Protein AF-A0A520QVG0-F1 (afdb_monomer)

Radius of gyration: 46.41 Å; Cα contacts (8 Å, |Δi|>4): 1383; chains: 1; bounding box: 107×58×138 Å

Nearest PDB structures (foldseek):
  4r7v-assembly1_A  TM=7.965E-01  e=1.184E-09  Homo sapiens
  4ll1-assembly1_C  TM=4.131E-01  e=1.073E-14  Homo sapiens
  3ugx-assembly4_D  TM=6.148E-01  e=3.694E-11  Bos taurus
  4j2q-assembly1_A  TM=5.402E-01  e=4.516E-12  Bos taurus
  4gej-assembly4_D  TM=7.668E-01  e=5.889E-06  Homo sapiens

Mean predicted aligned error: 13.89 Å

Solvent-accessible surface area (backbone atoms only — not comparable to full-atom values): 32993 Å² total; per-residue (Å²): 132,85,92,73,86,74,78,61,49,79,48,77,49,62,70,89,73,39,41,52,51,37,71,45,60,40,37,41,38,38,39,18,93,48,65,38,62,27,56,29,32,37,41,34,42,38,27,36,41,37,35,49,49,72,59,82,97,61,50,47,73,50,75,48,76,52,38,80,47,76,48,75,80,40,62,70,46,67,47,62,57,41,78,46,79,45,78,48,75,47,74,40,52,65,47,40,75,43,48,43,81,53,72,45,35,38,28,49,33,38,40,33,40,40,38,38,31,77,100,51,85,59,49,76,48,78,42,84,50,63,34,42,61,68,75,69,84,78,74,85,75,53,70,47,76,48,52,68,45,87,83,44,64,53,40,70,38,86,33,44,35,41,20,22,24,45,56,59,37,38,40,48,32,65,50,57,29,30,39,12,42,40,49,46,92,69,34,55,42,47,39,32,45,37,30,45,39,29,38,33,38,34,34,55,97,73,38,83,73,46,77,45,77,44,45,76,48,75,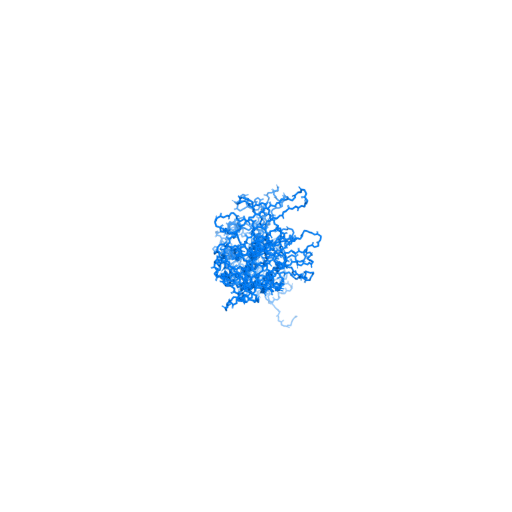49,79,44,87,31,70,82,58,50,70,17,39,68,47,73,50,74,51,68,44,54,78,83,51,82,46,55,35,68,88,58,68,30,50,91,74,38,71,50,47,69,29,30,48,41,27,40,35,38,40,36,35,33,66,97,56,75,61,46,74,41,76,42,80,28,44,38,37,40,60,75,88,58,91,82,72,63,81,74,85,46,76,42,59,71,41,42,48,60,35,45,47,54,46,48,38,54,51,19,55,78,71,72,22,48,60,53,95,81,25,35,37,41,68,42,92,77,25,36,38,39,38,32,75,41,79,52,56,86,77,19,38,21,35,33,38,42,35,40,40,73,74,57,60,39,70,37,40,34,36,62,42,48,78,65,54,64,71,68,64,78,48,62,64,62,83,46,75,73,59,51,67,47,38,36,31,47,50,36,42,59,69,63,49,22,60,52,46,64,56,49,48,71,62,38,69,88,39,50,68,63,36,36,42,35,41,39,41,33,35,32,37,91,36,62,63,84,43,63,71,61,39,43,54,52,51,52,40,51,51,49,46,36,50,50,49,55,52,46,66,77,63,47,59,50,49,90,92,37,71,82,19,46,64,29,49,56,50,33,25,68,69,22,63,37,50,71,44,45,38,53,45,33,37,43,30,35,31,97,91,24,49,30,38,42,33,53,39,59,48,90,81,39,50,79,62,33,34,40,39,38,34,44,41,99,58,73,34,51,77,82,65,53,45,78,47,44,64,92,65,60,89,71,58,83,88,57,54,72,72,53,41,56,44,46,54,65,60,51,59,77,29,58,35,38,38,34,50,51,46,33,42,36,37,34,25,56,55,57,76,80,46,65,44,42,61,36,27,57,50,47,42,57,39,51,50,46,49,37,52,41,53,59,58,55,51,72,78,82,58,102,82,124

Secondary structure (DSSP, 8-state):
----PPPPEEEEE--S-B-TT-EEEEEEEEEESS-EEESEEEEEEEEEEEEEESSGGG-EEEEEEEEEEEEEEE-SEEEPSEEEEEEEEEE--TTPPPPEE-SSEEEEEEEEEEEE-TTS--EEEEEEEPBPPPP-PPPPP--EEEES-TT-PPTTS-EEEEEES-SEEETTSEEEEEEEEE-TTTS-EEEEEEEEEEEEEEEETTEEEEEEEEEEEEEEEE-TT--TT-EEEEEEEPPTTPPPPB----BGGGBPP-EEEEEEEEEEEEETTSPPEEEEEE-EEEPP--STT-SPP-PPPPP-THHHHHHHHHHHHHHTTPEEETTEEEEEETTEEEEEEEEE-GGG-EEEEEEEE-S--SS--EEEEPPHHHHHH--S---S-HHHHTTEEEE-S-HHHHHHHHHHHHHHTTTSEEEEEESSEEEEEES--S--HHHHHHHHHHHHHHHHHHHHHHHHPPPSTT-GGGHHHHHHHHHHTT-EEEGGGTEEEEEETTEEEEEEEEE-TTS-EEEEEEEEE-SSPPPGGG-EEE-GGGTT--TT--HHHHHHHHHHHTT-SEEEE-SSEEEEEESGGGTS-HHHHHHHHHHHHHHHHHHHHHHTTT--S--

Sequence (611 aa):
MGLIKTRPRVRVRVPNEIRPGDTFPVTVELHCPEAVPVEHVRVLLVGRETWSVGSDKSRVSRSQTVVSLGATLVGETTLPRGVDTHEVRMPLPADAPPSYRGAAGRITYELRVEVSIPWWPDRNVAFDIHVVAPARDPLTTQTQIFSSRPEGPPAGAPHAELSLGSQWTRVGHVVEGAIALSNVAEVRYSEIKLGLRGVETLWDRGAARYEREAHRYVIRLGAEQAQEGEMLPFRFRLPDDAQPEMPPSPRPGDAAQLVSLAWQLEAVVGVRWGSDLVLRVPYRVLPRSERAGDAPIRLAPPTVGSDRLRALWEGVGARHGLTYASQSLRGRIGETQLVVRRDHRGRGGVHLLAELRYPDLHLDLEVEPATSVQKMVGAGKRIGDPSWDGDHYVVARDEEQVARVLRRLVPASANATLHRMDDRELRVSVRDAGTSAARLERFVMASLELARTLEQLRSELPPPTGFEAALPSWRALTTDIDGALEPARLRVTGVVASLPAEARVAFDQEGAPSATWLSVESPTPLDLEHRAVWHPEMGDAWPGFHQEARLLLITITKDAATLQITRTRVMLELPALLGADPALGATQAGQRLSRMAQLVQLLRGKVGPYR

Foldseek 3Di:
DDPDADAWDKDWDWDQEAAAQDWTKIKIKTAGQAKAWFQFKKKWKWKKKKFWDDDDPPIDMDMDTLDIDMDTQGHTDIHHHGIDMTMDIDGHHNQADFFDDFPTITIWMKMWIWTHGPPDDIDIDIDTHGHFYDFDDFDDFDKDKDKLDPQDDQFLDKIKIWIFRGQEAEAQAKGKTKMFTANVVNWQWAKKWKWKWKWKFFDDPQDGDDIDTGDIDTDMDGDRPGDHFDIGIDMDTHHNPDDFFFAAGAGPPRDHDGMGIFMWIWIFIDTVPDHTRIDIGGHGYGYDDPDPPNHRDPDPTDRTGPVLLQVLCCVLLVVVVWHDDPQWTWDADPQKIWIWHWDQDRSLGIKIKIKIFHAFLQFQKKKAFDDPVCLVVLPAQDLPDVVVSNGMGIATLANVLVSVLCVQLCVLQVQWDWGIDGRTMTMTIHRGNSNDSVVVSVVVVSSVVSNVSVVVSSVVRAAGPPCNQLVVLLVVLCVLFVWDARRPFGKTWHHAPNWTKIWTFDADSNNQTQWIKIKTWDPAFFDPLQWDKDAPVVPLDDPSDDPLLSVLVCVLCVQWGMWGDGRTMTMTIHRCCRPPRVSVVSVVSSVSNNSRVVSSVVRNPDPDVPD

pLDDT: mean 87.42, std 11.16, range [38.81, 98.25]

Structure (mmCIF, N/CA/C/O backbone):
data_AF-A0A520QVG0-F1
#
_entry.id   AF-A0A520QVG0-F1
#
loop_
_atom_site.group_PDB
_atom_site.id
_atom_site.type_symbol
_atom_site.label_atom_id
_atom_site.label_alt_id
_atom_site.label_comp_id
_atom_site.label_asym_id
_atom_site.label_entity_id
_atom_site.label_seq_id
_atom_site.pdbx_PDB_ins_code
_atom_site.Cartn_x
_atom_site.Cartn_y
_atom_site.Cartn_z
_atom_site.occupancy
_atom_site.B_iso_or_equiv
_atom_site.auth_seq_id
_atom_site.auth_comp_id
_atom_site.auth_asym_id
_atom_site.auth_atom_id
_atom_site.pdbx_PDB_model_num
ATOM 1 N N . MET A 1 1 ? 47.781 1.715 -78.321 1.00 42.75 1 MET A N 1
ATOM 2 C CA . MET A 1 1 ? 47.692 1.443 -76.869 1.00 42.75 1 MET A CA 1
ATOM 3 C C . MET A 1 1 ? 46.382 2.026 -76.367 1.00 42.75 1 MET A C 1
ATOM 5 O O . MET A 1 1 ? 46.163 3.213 -76.563 1.00 42.75 1 MET A O 1
ATOM 9 N N . GLY A 1 2 ? 45.473 1.179 -75.874 1.00 44.41 2 GLY A N 1
ATOM 10 C CA . GLY A 1 2 ? 44.087 1.547 -75.559 1.00 44.41 2 GLY A CA 1
ATOM 11 C C . GLY A 1 2 ? 43.985 2.552 -74.410 1.00 44.41 2 GLY A C 1
ATOM 12 O O . GLY A 1 2 ? 44.552 2.340 -73.345 1.00 44.41 2 GLY A O 1
ATOM 13 N N . LEU A 1 3 ? 43.266 3.650 -74.642 1.00 53.00 3 LEU A N 1
ATOM 14 C CA . LEU A 1 3 ? 43.181 4.831 -73.772 1.00 53.00 3 LEU A CA 1
ATOM 15 C C . LEU A 1 3 ? 42.073 4.749 -72.698 1.00 53.00 3 LEU A C 1
ATOM 17 O O . LEU A 1 3 ? 41.628 5.774 -72.189 1.00 53.00 3 LEU A O 1
ATOM 21 N N . ILE A 1 4 ? 41.606 3.545 -72.346 1.00 59.09 4 ILE A N 1
ATOM 22 C CA . ILE A 1 4 ? 40.541 3.349 -71.349 1.00 59.09 4 ILE A CA 1
ATOM 23 C C . ILE A 1 4 ? 41.018 2.340 -70.300 1.00 59.09 4 ILE A C 1
ATOM 25 O O . ILE A 1 4 ? 40.976 1.137 -70.533 1.00 59.09 4 ILE A O 1
ATOM 29 N N . LYS A 1 5 ? 41.464 2.827 -69.133 1.00 64.31 5 LYS A N 1
ATOM 30 C CA . LYS A 1 5 ? 41.789 1.974 -67.976 1.00 64.31 5 LYS A CA 1
ATOM 31 C C . LYS A 1 5 ? 40.491 1.479 -67.322 1.00 64.31 5 LYS A C 1
ATOM 33 O O . LYS A 1 5 ? 39.609 2.280 -66.997 1.00 64.31 5 LYS A O 1
ATOM 38 N N . THR A 1 6 ? 40.359 0.174 -67.080 1.00 71.94 6 THR A N 1
ATOM 39 C CA . THR A 1 6 ? 39.209 -0.390 -66.349 1.00 71.94 6 THR A CA 1
ATOM 40 C C . THR A 1 6 ? 39.390 -0.254 -64.838 1.00 71.94 6 THR A C 1
ATOM 42 O O . THR A 1 6 ? 40.446 -0.599 -64.317 1.00 71.94 6 THR A O 1
ATOM 45 N N . ARG A 1 7 ? 38.362 0.209 -64.110 1.00 80.88 7 ARG A N 1
ATOM 46 C CA . ARG A 1 7 ? 38.424 0.304 -62.639 1.00 80.88 7 ARG A CA 1
ATOM 47 C C . ARG A 1 7 ? 38.277 -1.077 -61.989 1.00 80.88 7 ARG A C 1
ATOM 49 O O . ARG A 1 7 ? 37.403 -1.838 -62.419 1.00 80.88 7 ARG A O 1
ATOM 56 N N . PRO A 1 8 ? 39.033 -1.371 -60.918 1.00 87.62 8 PRO A N 1
ATOM 57 C CA . PRO A 1 8 ? 38.836 -2.597 -60.163 1.00 87.62 8 PRO A CA 1
ATOM 58 C C . PRO A 1 8 ? 37.460 -2.607 -59.487 1.00 87.62 8 PRO A C 1
ATOM 60 O O . PRO A 1 8 ? 36.968 -1.582 -58.997 1.00 87.62 8 PRO A O 1
ATOM 63 N N . ARG A 1 9 ? 36.821 -3.780 -59.445 1.00 92.75 9 ARG A N 1
ATOM 64 C CA . ARG A 1 9 ? 35.662 -4.005 -58.570 1.00 92.75 9 ARG A CA 1
ATOM 65 C C . ARG A 1 9 ? 36.178 -4.429 -57.204 1.00 92.75 9 ARG A C 1
ATOM 67 O O . ARG A 1 9 ? 37.000 -5.331 -57.117 1.00 92.75 9 ARG A O 1
ATOM 74 N N . VAL A 1 10 ? 35.671 -3.785 -56.161 1.00 94.81 10 VAL A N 1
ATOM 75 C CA . VAL A 1 10 ? 36.103 -4.014 -54.782 1.00 94.81 10 VAL A CA 1
ATOM 76 C C . VAL A 1 10 ? 35.053 -4.852 -54.069 1.00 94.81 10 VAL A C 1
ATOM 78 O O . VAL A 1 10 ? 33.863 -4.529 -54.134 1.00 94.81 10 VAL A O 1
ATOM 81 N N . ARG A 1 11 ? 35.489 -5.899 -53.375 1.00 95.38 11 ARG A N 1
ATOM 82 C CA . ARG A 1 11 ? 34.699 -6.609 -52.366 1.00 95.38 11 ARG A CA 1
ATOM 83 C C . ARG A 1 11 ? 35.453 -6.591 -51.052 1.00 95.38 11 ARG A C 1
ATOM 85 O O . ARG A 1 11 ? 36.679 -6.615 -51.042 1.00 95.38 11 ARG A O 1
ATOM 92 N N . VAL A 1 12 ? 34.710 -6.553 -49.957 1.00 95.12 12 VAL A N 1
ATOM 93 C CA . VAL A 1 12 ? 35.289 -6.580 -48.620 1.00 95.12 12 VAL A CA 1
ATOM 94 C C . VAL A 1 12 ? 34.618 -7.665 -47.797 1.00 95.12 12 VAL A C 1
ATOM 96 O O . VAL A 1 12 ? 33.404 -7.849 -47.884 1.00 95.12 12 VAL A O 1
ATOM 99 N N . ARG A 1 13 ? 35.416 -8.372 -46.998 1.00 95.56 13 ARG A N 1
ATOM 100 C CA . ARG A 1 13 ? 34.947 -9.297 -45.969 1.00 95.56 13 ARG A CA 1
ATOM 101 C C . ARG A 1 13 ? 35.412 -8.798 -44.607 1.00 95.56 13 ARG A C 1
ATOM 103 O O . ARG A 1 13 ? 36.589 -8.494 -44.423 1.00 95.56 13 ARG A O 1
ATOM 110 N N . VAL A 1 14 ? 34.471 -8.725 -43.676 1.00 94.88 14 VAL A N 1
ATOM 111 C CA . VAL A 1 14 ? 34.679 -8.387 -42.263 1.00 94.88 14 VAL A CA 1
ATOM 112 C C . VAL A 1 14 ? 33.865 -9.353 -41.399 1.00 94.88 14 VAL A C 1
ATOM 114 O O . VAL A 1 14 ? 32.929 -9.970 -41.919 1.00 94.88 14 VAL A O 1
ATOM 117 N N . PRO A 1 15 ? 34.186 -9.514 -40.103 1.00 92.44 15 PRO A N 1
ATOM 118 C CA . PRO A 1 15 ? 33.341 -10.272 -39.187 1.00 92.44 15 PRO A CA 1
ATOM 119 C C . PRO A 1 15 ? 31.917 -9.710 -39.110 1.00 92.44 15 PRO A C 1
ATOM 121 O O . PRO A 1 15 ? 31.707 -8.503 -39.222 1.00 92.44 15 PRO A O 1
ATOM 124 N N . ASN A 1 16 ? 30.944 -10.591 -38.869 1.00 85.69 16 ASN A N 1
ATOM 125 C CA . ASN A 1 16 ? 29.538 -10.203 -38.708 1.00 85.69 16 ASN A CA 1
ATOM 126 C C . ASN A 1 16 ? 29.284 -9.427 -37.406 1.00 85.69 16 ASN A C 1
ATOM 128 O O . ASN A 1 16 ? 28.383 -8.595 -37.353 1.00 85.69 16 ASN A O 1
ATOM 132 N N . GLU A 1 17 ? 30.070 -9.705 -36.363 1.00 86.62 17 GLU A N 1
ATOM 133 C CA . GLU A 1 17 ? 30.053 -8.969 -35.103 1.00 86.62 17 GLU A CA 1
ATOM 134 C C . GLU A 1 17 ? 31.425 -8.348 -34.866 1.00 86.62 17 GLU A C 1
ATOM 136 O O . GLU A 1 17 ? 32.432 -9.053 -34.821 1.00 86.62 17 GLU A O 1
ATOM 141 N N . ILE A 1 18 ? 31.451 -7.029 -34.702 1.00 93.38 18 ILE A N 1
ATOM 142 C CA . ILE A 1 18 ? 32.635 -6.263 -34.310 1.00 93.38 18 ILE A CA 1
ATOM 143 C C . ILE A 1 18 ? 32.265 -5.501 -33.045 1.00 93.38 18 ILE A C 1
ATOM 145 O O . ILE A 1 18 ? 31.223 -4.843 -33.011 1.00 93.38 18 ILE A O 1
ATOM 149 N N . ARG A 1 19 ? 33.085 -5.583 -32.000 1.00 92.50 19 ARG A N 1
ATOM 150 C CA . ARG A 1 19 ? 32.826 -4.939 -30.709 1.00 92.50 19 ARG A CA 1
ATOM 151 C C . ARG A 1 19 ? 33.918 -3.920 -30.384 1.00 92.50 19 ARG A C 1
ATOM 153 O O . ARG A 1 19 ? 35.057 -4.075 -30.824 1.00 92.50 19 ARG A O 1
ATOM 160 N N . PRO A 1 20 ? 33.599 -2.867 -29.615 1.00 93.06 20 PRO A N 1
ATOM 161 C CA . PRO A 1 20 ? 34.608 -1.941 -29.109 1.00 93.06 20 PRO A CA 1
ATOM 162 C C . PRO A 1 20 ? 35.739 -2.688 -28.391 1.00 93.06 20 PRO A C 1
ATOM 164 O O . PRO A 1 20 ? 35.475 -3.556 -27.559 1.00 93.06 20 PRO A O 1
ATOM 167 N N . GLY A 1 21 ? 36.988 -2.354 -28.720 1.00 92.50 21 GLY A N 1
ATOM 168 C CA . GLY A 1 21 ? 38.191 -3.008 -28.196 1.00 92.50 21 GLY A CA 1
ATOM 169 C C . GLY A 1 21 ? 38.700 -4.177 -29.044 1.00 92.50 21 GLY A C 1
ATOM 170 O O . GLY A 1 21 ? 39.838 -4.607 -28.850 1.00 92.50 21 GLY A O 1
ATOM 171 N N . ASP A 1 22 ? 37.907 -4.674 -29.999 1.00 92.88 22 ASP A N 1
ATOM 172 C CA . ASP A 1 22 ? 38.339 -5.752 -30.884 1.00 92.88 22 ASP A CA 1
ATOM 173 C C . ASP A 1 22 ? 39.415 -5.274 -31.864 1.00 92.88 22 ASP A C 1
ATOM 175 O O . ASP A 1 22 ? 39.366 -4.173 -32.415 1.00 92.88 22 ASP A O 1
ATOM 179 N N . THR A 1 23 ? 40.354 -6.165 -32.175 1.00 95.50 23 THR A N 1
ATOM 180 C CA . THR A 1 23 ? 41.168 -6.060 -33.388 1.00 95.50 23 THR A CA 1
ATOM 181 C C . THR A 1 23 ? 40.645 -7.064 -34.404 1.00 95.50 23 THR A C 1
ATOM 183 O O . THR A 1 23 ? 40.778 -8.270 -34.196 1.00 95.50 23 THR A O 1
ATOM 186 N N . PHE A 1 24 ? 40.045 -6.583 -35.493 1.00 94.94 24 PHE A N 1
ATOM 187 C CA . PHE A 1 24 ? 39.338 -7.433 -36.454 1.00 94.94 24 PHE A CA 1
ATOM 188 C C . PHE A 1 24 ? 40.014 -7.446 -37.836 1.00 94.94 24 PHE A C 1
ATOM 190 O O . PHE A 1 24 ? 40.605 -6.439 -38.240 1.00 94.94 24 PHE A O 1
ATOM 197 N N . PRO A 1 25 ? 39.961 -8.576 -38.569 1.00 96.31 25 PRO A N 1
ATOM 198 C CA . PRO A 1 25 ? 40.500 -8.664 -39.919 1.00 96.31 25 PRO A CA 1
ATOM 199 C C . PRO A 1 25 ? 39.569 -7.994 -40.938 1.00 96.31 25 PRO A C 1
ATOM 201 O O . PRO A 1 25 ? 38.344 -8.110 -40.868 1.00 96.31 25 PRO A O 1
ATOM 204 N N . VAL A 1 26 ? 40.171 -7.328 -41.916 1.00 96.75 26 VAL A N 1
ATOM 205 C CA . VAL A 1 26 ? 39.524 -6.765 -43.097 1.00 96.75 26 VAL A CA 1
ATOM 206 C C . VAL A 1 26 ? 40.210 -7.355 -44.318 1.00 96.75 26 VAL A C 1
ATOM 208 O O . VAL A 1 26 ? 41.381 -7.072 -44.571 1.00 96.75 26 VAL A O 1
ATOM 211 N N . THR A 1 27 ? 39.476 -8.154 -45.086 1.00 97.12 27 THR A N 1
ATOM 212 C CA . THR A 1 27 ? 39.966 -8.723 -46.345 1.00 97.12 27 THR A CA 1
ATOM 213 C C . THR A 1 27 ? 39.377 -7.943 -47.512 1.00 97.12 27 THR A C 1
ATOM 215 O O . THR A 1 27 ? 38.156 -7.867 -47.649 1.00 97.12 27 THR A O 1
ATOM 218 N N . VAL A 1 28 ? 40.231 -7.378 -48.361 1.00 97.00 28 VAL A N 1
ATOM 219 C CA . VAL A 1 28 ? 39.854 -6.631 -49.563 1.00 97.00 28 VAL A CA 1
ATOM 220 C C . VAL A 1 28 ? 40.217 -7.448 -50.798 1.00 97.00 28 VAL A C 1
ATOM 222 O O . VAL A 1 28 ? 41.382 -7.764 -51.023 1.00 97.00 28 VAL A O 1
ATOM 225 N N . GLU A 1 29 ? 39.214 -7.764 -51.612 1.00 96.94 29 GLU A N 1
ATOM 226 C CA . GLU A 1 29 ? 39.372 -8.424 -52.909 1.00 96.94 29 GLU A CA 1
ATOM 227 C C . GLU A 1 29 ? 39.220 -7.387 -54.026 1.00 96.94 29 GLU A C 1
ATOM 229 O O . GLU A 1 29 ? 38.182 -6.725 -54.162 1.00 96.94 29 GLU A O 1
ATOM 234 N N . LEU A 1 30 ? 40.259 -7.261 -54.845 1.00 95.69 30 LEU A N 1
ATOM 235 C CA . LEU A 1 30 ? 40.316 -6.378 -56.000 1.00 95.69 30 LEU A CA 1
ATOM 236 C C . LEU A 1 30 ? 40.191 -7.224 -57.264 1.00 95.69 30 LEU A C 1
ATOM 238 O O . LEU A 1 30 ? 41.078 -8.000 -57.608 1.00 95.69 30 LEU A O 1
ATOM 242 N N . HIS A 1 31 ? 39.071 -7.079 -57.965 1.00 95.44 31 HIS A N 1
ATOM 243 C CA . HIS A 1 31 ? 38.844 -7.738 -59.245 1.00 95.44 31 HIS A CA 1
ATOM 244 C C . HIS A 1 31 ? 39.205 -6.785 -60.383 1.00 95.44 31 HIS A C 1
ATOM 246 O O . HIS A 1 31 ? 38.462 -5.839 -60.669 1.00 95.44 31 HIS A O 1
ATOM 252 N N . CYS A 1 32 ? 40.317 -7.068 -61.048 1.00 92.81 32 CYS A N 1
ATOM 253 C CA . CYS A 1 32 ? 40.898 -6.270 -62.117 1.00 92.81 32 CYS A CA 1
ATOM 254 C C . CYS A 1 32 ? 40.664 -6.976 -63.469 1.00 92.81 32 CYS A C 1
ATOM 256 O O . CYS A 1 32 ? 41.277 -8.017 -63.724 1.00 92.81 32 CYS A O 1
ATOM 258 N N . PRO A 1 33 ? 39.772 -6.470 -64.350 1.00 89.06 33 PRO A N 1
ATOM 259 C CA . PRO A 1 33 ? 39.544 -7.069 -65.673 1.00 89.06 33 PRO A CA 1
ATOM 260 C C . PRO A 1 33 ? 40.808 -7.105 -66.546 1.00 89.06 33 PRO A C 1
ATOM 262 O O . PRO A 1 33 ? 41.014 -8.055 -67.306 1.00 89.06 33 PRO A O 1
ATOM 265 N N . GLU A 1 34 ? 41.657 -6.092 -66.376 1.00 89.19 34 GLU A N 1
ATOM 266 C CA . GLU A 1 34 ? 43.003 -5.933 -66.926 1.00 89.19 34 GLU A CA 1
ATOM 267 C C . GLU A 1 34 ? 43.949 -5.482 -65.805 1.00 89.19 34 GLU A C 1
ATOM 269 O O . GLU A 1 34 ? 43.478 -5.089 -64.740 1.00 89.19 34 GLU A O 1
ATOM 274 N N . ALA A 1 35 ? 45.265 -5.540 -66.019 1.00 90.62 35 ALA A N 1
ATOM 275 C CA . ALA A 1 35 ? 46.225 -5.058 -65.027 1.00 90.62 35 ALA A CA 1
ATOM 276 C C . ALA A 1 35 ? 46.094 -3.534 -64.835 1.00 90.62 35 ALA A C 1
ATOM 278 O O . ALA A 1 35 ? 45.981 -2.795 -65.816 1.00 90.62 35 ALA A O 1
ATOM 279 N N . VAL A 1 36 ? 46.106 -3.058 -63.586 1.00 91.75 36 VAL A N 1
ATOM 280 C CA . VAL A 1 36 ? 45.853 -1.643 -63.256 1.00 91.75 36 VAL A CA 1
ATOM 281 C C . VAL A 1 36 ? 47.017 -1.073 -62.443 1.00 91.75 36 VAL A C 1
ATOM 283 O O . VAL A 1 36 ? 47.250 -1.551 -61.334 1.00 91.75 36 VAL A O 1
ATOM 286 N N . PRO A 1 37 ? 47.738 -0.050 -62.938 1.00 92.12 37 PRO A N 1
ATOM 287 C CA . PRO A 1 37 ? 48.706 0.670 -62.118 1.00 92.12 37 PRO A CA 1
ATOM 288 C C . PRO A 1 37 ? 47.976 1.471 -61.036 1.00 92.12 37 PRO A C 1
ATOM 290 O O . PRO A 1 37 ? 46.973 2.127 -61.329 1.00 92.12 37 PRO A O 1
ATOM 293 N N . VAL A 1 38 ? 48.482 1.428 -59.809 1.00 94.25 38 VAL A N 1
ATOM 294 C CA . VAL A 1 38 ? 47.932 2.123 -58.641 1.00 94.25 38 VAL A CA 1
ATOM 295 C C . VAL A 1 38 ? 49.044 2.835 -57.879 1.00 94.25 38 VAL A C 1
ATOM 297 O O . VAL A 1 38 ? 50.152 2.316 -57.776 1.00 94.25 38 VAL A O 1
ATOM 300 N N . GLU A 1 39 ? 48.745 4.010 -57.330 1.00 95.19 39 GLU A N 1
ATOM 301 C CA . GLU A 1 39 ? 49.660 4.717 -56.416 1.00 95.19 39 GLU A CA 1
ATOM 302 C C . GLU A 1 39 ? 49.583 4.117 -55.014 1.00 95.19 39 GLU A C 1
ATOM 304 O O . GLU A 1 39 ? 50.577 4.048 -54.297 1.00 95.19 39 GLU A O 1
ATOM 309 N N . HIS A 1 40 ? 48.385 3.689 -54.616 1.00 95.12 40 HIS A N 1
ATOM 310 C CA . HIS A 1 40 ? 48.151 2.941 -53.393 1.00 95.12 40 HIS A CA 1
ATOM 311 C C . HIS A 1 40 ? 46.745 2.338 -53.369 1.00 95.12 40 HIS A C 1
ATOM 313 O O . HIS A 1 40 ? 45.823 2.787 -54.057 1.00 95.12 40 HIS A O 1
ATOM 319 N N . VAL A 1 41 ? 46.575 1.358 -52.488 1.00 96.00 41 VAL A N 1
ATOM 320 C CA . VAL A 1 41 ? 45.273 0.897 -52.012 1.00 96.00 41 VAL A CA 1
ATOM 321 C C . VAL A 1 41 ? 45.209 1.142 -50.512 1.00 96.00 41 VAL A C 1
ATOM 323 O O . VAL A 1 41 ? 46.029 0.617 -49.756 1.00 96.00 41 VAL A O 1
ATOM 326 N N . ARG A 1 42 ? 44.231 1.928 -50.069 1.00 96.75 42 ARG A N 1
ATOM 327 C CA . ARG A 1 42 ? 43.988 2.232 -48.658 1.00 96.75 42 ARG A CA 1
ATOM 328 C C . ARG A 1 42 ? 42.626 1.747 -48.222 1.00 96.75 42 ARG A C 1
ATOM 330 O O . ARG A 1 42 ? 41.672 1.703 -48.997 1.00 96.75 42 ARG A O 1
ATOM 337 N N . VAL A 1 43 ? 42.540 1.436 -46.941 1.00 97.12 43 VAL A N 1
ATOM 338 C CA . VAL A 1 43 ? 41.282 1.171 -46.268 1.00 97.12 43 VAL A CA 1
ATOM 339 C C . VAL A 1 43 ? 41.152 2.087 -45.057 1.00 97.12 43 VAL A C 1
ATOM 341 O O . VAL A 1 43 ? 42.094 2.231 -44.279 1.00 97.12 43 VAL A O 1
ATOM 344 N N . LEU A 1 44 ? 39.996 2.736 -44.917 1.00 97.25 44 LEU A N 1
ATOM 345 C CA . LEU A 1 44 ? 39.695 3.666 -43.834 1.00 97.25 44 LEU A CA 1
ATOM 346 C C . LEU A 1 44 ? 38.395 3.271 -43.136 1.00 97.25 44 LEU A C 1
ATOM 348 O O . LEU A 1 44 ? 37.359 3.169 -43.785 1.00 97.25 44 LEU A O 1
ATOM 352 N N . LEU A 1 45 ? 38.426 3.106 -41.817 1.00 97.12 45 LEU A N 1
ATOM 353 C CA . LEU A 1 45 ? 37.232 2.956 -40.989 1.00 97.12 45 LEU A CA 1
ATOM 354 C C . LEU A 1 45 ? 36.867 4.307 -40.376 1.00 97.12 45 LEU A C 1
ATOM 356 O O . LEU A 1 45 ? 37.639 4.863 -39.595 1.00 97.12 45 LEU A O 1
ATOM 360 N N . VAL A 1 46 ? 35.672 4.805 -40.687 1.00 97.12 46 VAL A N 1
ATOM 361 C CA . VAL A 1 46 ? 35.158 6.079 -40.178 1.00 97.12 46 VAL A CA 1
ATOM 362 C C . VAL A 1 46 ? 33.878 5.844 -39.382 1.00 97.12 46 VAL A C 1
ATOM 364 O O . VAL A 1 46 ? 32.846 5.483 -39.942 1.00 97.12 46 VAL A O 1
ATOM 367 N N . GLY A 1 47 ? 33.935 6.083 -38.074 1.00 96.69 47 GLY A N 1
ATOM 368 C CA . GLY A 1 47 ? 32.777 6.117 -37.185 1.00 96.69 47 GLY A CA 1
ATOM 369 C C . GLY A 1 47 ? 32.271 7.545 -37.019 1.00 96.69 47 GLY A C 1
ATOM 370 O O . GLY A 1 47 ? 33.042 8.435 -36.654 1.00 96.69 47 GLY A O 1
ATOM 371 N N . ARG A 1 48 ? 30.980 7.781 -37.257 1.00 96.88 48 ARG A N 1
ATOM 372 C CA . ARG A 1 48 ? 30.331 9.084 -37.057 1.00 96.88 48 ARG A CA 1
ATOM 373 C C . ARG A 1 48 ? 29.179 8.976 -36.080 1.00 96.88 48 ARG A C 1
ATOM 375 O O . ARG A 1 48 ? 28.345 8.083 -36.197 1.00 96.88 48 ARG A O 1
ATOM 382 N N . GLU A 1 49 ? 29.111 9.942 -35.179 1.00 96.75 49 GLU A N 1
ATOM 383 C CA . GLU A 1 49 ? 27.983 10.164 -34.286 1.00 96.75 49 GLU A CA 1
ATOM 384 C C . GLU A 1 49 ? 27.296 11.471 -34.682 1.00 96.75 49 GLU A C 1
ATOM 386 O O . GLU A 1 49 ? 27.947 12.499 -34.876 1.00 96.75 49 GLU A O 1
ATOM 391 N N . THR A 1 50 ? 25.975 11.429 -34.828 1.00 96.38 50 THR A N 1
ATOM 392 C CA . THR A 1 50 ? 25.177 12.559 -35.306 1.00 96.38 50 THR A CA 1
ATOM 393 C C . THR A 1 50 ? 23.844 12.633 -34.582 1.00 96.38 50 THR A C 1
ATOM 395 O O . THR A 1 50 ? 23.284 11.607 -34.201 1.00 96.38 50 THR A O 1
ATOM 398 N N . TRP A 1 51 ? 23.294 13.837 -34.459 1.00 96.25 51 TRP A N 1
ATOM 399 C CA . TRP A 1 51 ? 21.860 14.005 -34.253 1.00 96.25 51 TRP A CA 1
ATOM 400 C C . TRP A 1 51 ? 21.326 15.204 -35.020 1.00 96.25 51 TRP A C 1
ATOM 402 O O . TRP A 1 51 ? 22.050 16.167 -35.294 1.00 96.25 51 TRP A O 1
ATOM 412 N N . SER A 1 52 ? 20.038 15.159 -35.357 1.00 93.94 52 SER A N 1
ATOM 413 C CA . SER A 1 52 ? 19.335 16.300 -35.933 1.00 93.94 52 SER A CA 1
ATOM 414 C C . SER A 1 52 ? 17.895 16.398 -35.438 1.00 93.94 52 SER A C 1
ATOM 416 O O . SER A 1 52 ? 17.185 15.401 -35.353 1.00 93.94 52 SER A O 1
ATOM 418 N N . VAL A 1 53 ? 17.463 17.613 -35.100 1.00 91.06 53 VAL A N 1
ATOM 419 C CA . VAL A 1 53 ? 16.119 17.922 -34.600 1.00 91.06 53 VAL A CA 1
ATOM 420 C C . VAL A 1 53 ? 15.549 19.113 -35.365 1.00 91.06 53 VAL A C 1
ATOM 422 O O . VAL A 1 53 ? 16.264 20.079 -35.621 1.00 91.06 53 VAL A O 1
ATOM 425 N N . GLY A 1 54 ? 14.254 19.062 -35.682 1.00 87.19 54 GLY A N 1
ATOM 426 C CA . GLY A 1 54 ? 13.549 20.101 -36.435 1.00 87.19 54 GLY A CA 1
ATOM 427 C C . GLY A 1 54 ? 13.413 19.758 -37.918 1.00 87.19 54 GLY A C 1
ATOM 428 O O . GLY A 1 54 ? 13.903 18.730 -38.382 1.00 87.19 54 GLY A O 1
ATOM 429 N N . SER A 1 55 ? 12.729 20.627 -38.653 1.00 79.69 55 SER A N 1
ATOM 430 C CA . SER A 1 55 ? 12.512 20.507 -40.099 1.00 79.69 55 SER A CA 1
ATOM 431 C C . SER A 1 55 ? 12.942 21.791 -40.808 1.00 79.69 55 SER A C 1
ATOM 433 O O . SER A 1 55 ? 12.887 22.886 -40.235 1.00 79.69 55 SER A O 1
ATOM 435 N N . ASP A 1 56 ? 13.423 21.642 -42.042 1.00 80.44 56 ASP A N 1
ATOM 436 C CA . ASP A 1 56 ? 13.833 22.725 -42.939 1.00 80.44 56 ASP A CA 1
ATOM 437 C C . ASP A 1 56 ? 14.661 23.821 -42.245 1.00 80.44 56 ASP A C 1
ATOM 439 O O . ASP A 1 56 ? 15.775 23.576 -41.779 1.00 80.44 56 ASP A O 1
ATOM 443 N N . LYS A 1 57 ? 14.104 25.034 -42.140 1.00 74.94 57 LYS A N 1
ATOM 444 C CA . LYS A 1 57 ? 14.767 26.231 -41.600 1.00 74.94 57 LYS A CA 1
ATOM 445 C C . LYS A 1 57 ? 14.997 26.192 -40.083 1.00 74.94 57 LYS A C 1
ATOM 447 O O . LYS A 1 57 ? 15.769 26.997 -39.577 1.00 74.94 57 LYS A O 1
ATOM 452 N N . SER A 1 58 ? 14.348 25.274 -39.365 1.00 79.81 58 SER A N 1
ATOM 453 C CA . SER A 1 58 ? 14.516 25.068 -37.914 1.00 79.81 58 SER A CA 1
ATOM 454 C C . SER A 1 58 ? 15.418 23.878 -37.573 1.00 79.81 58 SER A C 1
ATOM 456 O O . SER A 1 58 ? 15.577 23.541 -36.399 1.00 79.81 58 SER A O 1
ATOM 458 N N . ARG A 1 59 ? 16.000 23.218 -38.587 1.00 87.12 59 ARG A N 1
ATOM 459 C CA . ARG A 1 59 ? 16.832 22.033 -38.385 1.00 87.12 59 ARG A CA 1
ATOM 460 C C . ARG A 1 59 ? 18.133 22.402 -37.679 1.00 87.12 59 ARG A C 1
ATOM 462 O O . ARG A 1 59 ? 19.008 23.049 -38.249 1.00 87.12 59 ARG A O 1
ATOM 469 N N . VAL A 1 60 ? 18.288 21.908 -36.459 1.00 90.75 60 VAL A N 1
ATOM 470 C CA . VAL A 1 60 ? 19.552 21.928 -35.722 1.00 90.75 60 VAL A CA 1
ATOM 471 C C . VAL A 1 60 ? 20.193 20.553 -35.856 1.00 90.75 60 VAL A C 1
ATOM 473 O O . VAL A 1 60 ? 19.525 19.533 -35.689 1.00 90.75 60 VAL A O 1
ATOM 476 N N . SER A 1 61 ? 21.485 20.509 -36.168 1.00 92.44 61 SER A N 1
ATOM 477 C CA . SER A 1 61 ? 22.245 19.261 -36.237 1.00 92.44 61 SER A CA 1
ATOM 478 C C . SER A 1 61 ? 23.611 19.385 -35.579 1.00 92.44 61 SER A C 1
ATOM 480 O O . SER A 1 61 ? 24.236 20.453 -35.589 1.00 92.44 61 SER A O 1
ATOM 482 N N . ARG A 1 62 ? 24.091 18.263 -35.049 1.00 94.56 62 ARG A N 1
ATOM 483 C CA . ARG A 1 62 ? 25.468 18.067 -34.598 1.00 94.56 62 ARG A CA 1
ATOM 484 C C . ARG A 1 62 ? 26.005 16.777 -35.188 1.00 94.56 62 ARG A C 1
ATOM 486 O O . ARG A 1 62 ? 25.261 15.822 -35.396 1.00 94.56 62 ARG A O 1
ATOM 493 N N . SER A 1 63 ? 27.294 16.782 -35.486 1.00 94.44 63 SER A N 1
ATOM 494 C CA . SER A 1 63 ? 28.005 15.651 -36.062 1.00 94.44 63 SER A CA 1
ATOM 495 C C . SER A 1 63 ? 29.435 15.677 -35.565 1.00 94.44 63 SER A C 1
ATOM 497 O O . SER A 1 63 ? 30.045 16.744 -35.525 1.00 94.44 63 SER A O 1
ATOM 499 N N . GLN A 1 64 ? 29.976 14.507 -35.266 1.00 94.25 64 GLN A N 1
ATOM 500 C CA . GLN A 1 64 ? 31.392 14.326 -34.989 1.00 94.25 64 GLN A CA 1
ATOM 501 C C . GLN A 1 64 ? 31.885 12.989 -35.536 1.00 94.25 64 GLN A C 1
ATOM 503 O O . GLN A 1 64 ? 31.127 12.021 -35.641 1.00 94.25 64 GLN A O 1
ATOM 508 N N . THR A 1 65 ? 33.167 12.940 -35.880 1.00 95.25 65 THR A N 1
ATOM 509 C CA . THR A 1 65 ? 33.863 11.688 -36.178 1.00 95.25 65 THR A CA 1
ATOM 510 C C . THR A 1 65 ? 34.396 11.134 -34.862 1.00 95.25 65 THR A C 1
ATOM 512 O O . THR A 1 65 ? 35.240 11.768 -34.240 1.00 95.25 65 THR A O 1
ATOM 515 N N . VAL A 1 66 ? 33.888 9.978 -34.437 1.00 93.38 66 VAL A N 1
ATOM 516 C CA . VAL A 1 66 ? 34.288 9.308 -33.186 1.00 93.38 66 VAL A CA 1
ATOM 517 C C . VAL A 1 66 ? 35.387 8.274 -33.408 1.00 93.38 66 VAL A C 1
ATOM 519 O O . VAL A 1 66 ? 36.101 7.935 -32.478 1.00 93.38 66 VAL A O 1
ATOM 522 N N . VAL A 1 67 ? 35.537 7.762 -34.632 1.00 95.25 67 VAL A N 1
ATOM 523 C CA . VAL A 1 67 ? 36.601 6.821 -35.009 1.00 95.25 67 VAL A CA 1
ATOM 524 C C . VAL A 1 67 ? 37.097 7.183 -36.403 1.00 95.25 67 VAL A C 1
ATOM 526 O O . VAL A 1 67 ? 36.291 7.427 -37.299 1.00 95.25 67 VAL A O 1
ATOM 529 N N . SER A 1 68 ? 38.413 7.204 -36.595 1.00 95.00 68 SER A N 1
ATOM 530 C CA . SER A 1 68 ? 39.050 7.364 -37.904 1.00 95.00 68 SER A CA 1
ATOM 531 C C . SER A 1 68 ? 40.346 6.562 -37.926 1.00 95.00 68 SER A C 1
ATOM 533 O O . SER A 1 68 ? 41.377 7.035 -37.458 1.00 95.00 68 SER A O 1
ATOM 535 N N . LEU A 1 69 ? 40.284 5.338 -38.445 1.00 95.31 69 LEU A N 1
ATOM 536 C CA . LEU A 1 69 ? 41.433 4.441 -38.576 1.00 95.31 69 LEU A CA 1
ATOM 537 C C . LEU A 1 69 ? 41.750 4.252 -40.053 1.00 95.31 69 LEU A C 1
ATOM 539 O O . LEU A 1 69 ? 40.834 4.185 -40.868 1.00 95.31 69 LEU A O 1
ATOM 543 N N . GLY A 1 70 ? 43.026 4.136 -40.402 1.00 94.44 70 GLY A N 1
ATOM 544 C CA . GLY A 1 70 ? 43.451 3.930 -41.781 1.00 94.44 70 GLY A CA 1
ATOM 545 C C . GLY A 1 70 ? 44.625 2.971 -41.867 1.00 94.44 70 GLY A C 1
ATOM 546 O O . GLY A 1 70 ? 45.484 2.961 -40.987 1.00 94.44 70 GLY A O 1
ATOM 547 N N . ALA A 1 71 ? 44.667 2.185 -42.936 1.00 94.94 71 ALA A N 1
ATOM 548 C CA . ALA A 1 71 ? 45.813 1.358 -43.276 1.00 94.94 71 ALA A CA 1
ATOM 549 C C . ALA A 1 71 ? 46.042 1.343 -44.789 1.00 94.94 71 ALA A C 1
ATOM 551 O O . ALA A 1 71 ? 45.096 1.303 -45.579 1.00 94.94 71 ALA A O 1
ATOM 552 N N . THR A 1 72 ? 47.311 1.359 -45.189 1.00 95.62 72 THR A N 1
ATOM 553 C CA . THR A 1 72 ? 47.716 1.140 -46.580 1.00 95.62 72 THR A CA 1
ATOM 554 C C . THR A 1 72 ? 47.894 -0.359 -46.789 1.00 95.62 72 THR A C 1
ATOM 556 O O . THR A 1 72 ? 48.730 -0.971 -46.132 1.00 95.62 72 THR A O 1
ATOM 559 N N . LEU A 1 73 ? 47.096 -0.941 -47.684 1.00 93.69 73 LEU A N 1
ATOM 560 C CA . LEU A 1 73 ? 47.173 -2.355 -48.060 1.00 93.69 73 LEU A CA 1
ATOM 561 C C . LEU A 1 73 ? 48.318 -2.592 -49.039 1.00 93.69 73 LEU A C 1
ATOM 563 O O . LEU A 1 73 ? 49.066 -3.554 -48.915 1.00 93.69 73 LEU A O 1
ATOM 567 N N . VAL A 1 74 ? 48.448 -1.683 -50.006 1.00 92.69 74 VAL A N 1
ATOM 568 C CA . VAL A 1 74 ? 49.435 -1.756 -51.079 1.00 92.69 74 VAL A CA 1
ATOM 569 C C . VAL A 1 74 ? 49.934 -0.348 -51.378 1.00 92.69 74 VAL A C 1
ATOM 571 O O . VAL A 1 74 ? 49.135 0.589 -51.419 1.00 92.69 74 VAL A O 1
ATOM 574 N N . GLY A 1 75 ? 51.247 -0.196 -51.554 1.00 92.31 75 GLY A N 1
ATOM 575 C CA . GLY A 1 75 ? 51.856 1.033 -52.065 1.00 92.31 75 GLY A CA 1
ATOM 576 C C . GLY A 1 75 ? 51.780 1.120 -53.591 1.00 92.31 75 GLY A C 1
ATOM 577 O O . GLY A 1 75 ? 50.930 0.485 -54.217 1.00 92.31 75 GLY A O 1
ATOM 578 N N . GLU A 1 76 ? 52.693 1.879 -54.189 1.00 95.19 76 GLU A N 1
ATOM 579 C CA . GLU A 1 76 ? 52.765 2.027 -55.641 1.00 95.19 76 GLU A CA 1
ATOM 580 C C . GLU A 1 76 ? 53.098 0.684 -56.302 1.00 95.19 76 GLU A C 1
ATOM 582 O O . GLU A 1 76 ? 54.116 0.060 -55.995 1.00 95.19 76 GLU A O 1
ATOM 587 N N . THR A 1 77 ? 52.217 0.203 -57.180 1.00 94.50 77 THR A N 1
ATOM 588 C CA . THR A 1 77 ? 52.405 -1.069 -57.889 1.00 94.50 77 THR A CA 1
ATOM 589 C C . THR A 1 77 ? 51.464 -1.196 -59.089 1.00 94.50 77 THR A C 1
ATOM 591 O O . THR A 1 77 ? 50.655 -0.317 -59.376 1.00 94.50 77 THR A O 1
ATOM 594 N N . THR A 1 78 ? 51.533 -2.321 -59.800 1.00 93.25 78 THR A N 1
ATOM 595 C CA . THR A 1 78 ? 50.514 -2.730 -60.772 1.00 93.25 78 THR A CA 1
ATOM 596 C C . THR A 1 78 ? 49.740 -3.927 -60.240 1.00 93.25 78 THR A C 1
ATOM 598 O O . THR A 1 78 ? 50.301 -5.009 -60.074 1.00 93.25 78 THR A O 1
ATOM 601 N N . LEU A 1 79 ? 48.439 -3.745 -60.010 1.00 92.69 79 LEU A N 1
ATOM 602 C CA . LEU A 1 79 ? 47.540 -4.835 -59.643 1.00 92.69 79 LEU A CA 1
ATOM 603 C C . LEU A 1 79 ? 47.408 -5.804 -60.828 1.00 92.69 79 LEU A C 1
ATOM 605 O O . LEU A 1 79 ? 47.124 -5.351 -61.946 1.00 92.69 79 LEU A O 1
ATOM 609 N N . PRO A 1 80 ? 47.595 -7.120 -60.624 1.00 92.88 80 PRO A N 1
ATOM 610 C CA . PRO A 1 80 ? 47.524 -8.090 -61.706 1.00 92.88 80 PRO A CA 1
ATOM 611 C C . PRO A 1 80 ? 46.096 -8.220 -62.246 1.00 92.88 80 PRO A C 1
ATOM 613 O O . PRO A 1 80 ? 45.110 -7.995 -61.542 1.00 92.88 80 PRO A O 1
ATOM 616 N N . ARG A 1 81 ? 45.973 -8.637 -63.511 1.00 93.56 81 ARG A N 1
ATOM 617 C CA . ARG A 1 81 ? 44.687 -9.064 -64.075 1.00 93.56 81 ARG A CA 1
ATOM 618 C C . ARG A 1 81 ? 44.162 -10.267 -63.285 1.00 93.56 81 ARG A C 1
ATOM 620 O O . ARG A 1 81 ? 44.892 -11.234 -63.093 1.00 93.56 81 ARG A O 1
ATOM 627 N N . GLY A 1 82 ? 42.883 -10.247 -62.919 1.00 93.00 82 GLY A N 1
ATOM 628 C CA . GLY A 1 82 ? 42.246 -11.303 -62.132 1.00 93.00 82 GLY A CA 1
ATOM 629 C C . GLY A 1 82 ? 41.796 -10.808 -60.762 1.00 93.00 82 GLY A C 1
ATOM 630 O O . GLY A 1 82 ? 41.285 -9.695 -60.649 1.00 93.00 82 GLY A O 1
ATOM 631 N N . VAL A 1 83 ? 41.916 -11.660 -59.744 1.00 94.06 83 VAL A N 1
ATOM 632 C CA . VAL A 1 83 ? 41.565 -11.335 -58.355 1.00 94.06 83 VAL A CA 1
ATOM 633 C C . VAL A 1 83 ? 42.843 -11.223 -57.548 1.00 94.06 83 VAL A C 1
ATOM 635 O O . VAL A 1 83 ? 43.625 -12.169 -57.520 1.00 94.06 83 VAL A O 1
ATOM 638 N N . ASP A 1 84 ? 43.018 -10.090 -56.885 1.00 94.12 84 ASP A N 1
ATOM 639 C CA . ASP A 1 84 ? 44.108 -9.852 -55.948 1.00 94.12 84 ASP A CA 1
ATOM 640 C C . ASP A 1 84 ? 43.527 -9.595 -54.552 1.00 94.12 84 ASP A C 1
ATOM 642 O O . ASP A 1 84 ? 42.533 -8.877 -54.419 1.00 94.12 84 ASP A O 1
ATOM 646 N N . THR A 1 85 ? 44.076 -10.239 -53.521 1.00 95.81 85 THR A N 1
ATOM 647 C CA . THR A 1 85 ? 43.482 -10.272 -52.172 1.00 95.81 85 THR A CA 1
ATOM 648 C C . THR A 1 85 ? 44.468 -9.765 -51.139 1.00 95.81 85 THR A C 1
ATOM 650 O O . THR A 1 85 ? 45.571 -10.290 -51.021 1.00 95.81 85 THR A O 1
ATOM 653 N N . HIS A 1 86 ? 44.031 -8.789 -50.346 1.00 95.44 86 HIS A N 1
ATOM 654 C CA . HIS A 1 86 ? 44.832 -8.150 -49.306 1.00 95.44 86 HIS A CA 1
ATOM 655 C C . HIS A 1 86 ? 44.114 -8.228 -47.964 1.00 95.44 86 HIS A C 1
ATOM 657 O O . HIS A 1 86 ? 42.900 -8.039 -47.902 1.00 95.44 86 HIS A O 1
ATOM 663 N N . GLU A 1 87 ? 44.848 -8.480 -46.884 1.00 95.69 87 GLU A N 1
ATOM 664 C CA . GLU A 1 87 ? 44.300 -8.527 -45.525 1.00 95.69 87 GLU A CA 1
ATOM 665 C C . GLU A 1 87 ? 45.007 -7.516 -44.623 1.00 95.69 87 GLU A C 1
ATOM 667 O O . GLU A 1 87 ? 46.229 -7.379 -44.655 1.00 95.69 87 GLU A O 1
ATOM 672 N N . VAL A 1 88 ? 44.235 -6.830 -43.781 1.00 95.81 88 VAL A N 1
ATOM 673 C CA . VAL A 1 88 ? 44.762 -5.993 -42.702 1.00 95.81 88 VAL A CA 1
ATOM 674 C C . VAL A 1 88 ? 43.954 -6.177 -41.429 1.00 95.81 88 VAL A C 1
ATOM 676 O O . VAL A 1 88 ? 42.767 -6.486 -41.473 1.00 95.81 88 VAL A O 1
ATOM 679 N N . ARG A 1 89 ? 44.584 -5.953 -40.277 1.00 96.31 89 ARG A N 1
ATOM 680 C CA . ARG A 1 89 ? 43.907 -5.939 -38.979 1.00 96.31 89 ARG A CA 1
ATOM 681 C C . ARG A 1 89 ? 43.686 -4.509 -38.511 1.00 96.31 89 ARG A C 1
ATOM 683 O O . ARG A 1 89 ? 44.629 -3.722 -38.484 1.00 96.31 89 ARG A O 1
ATOM 690 N N . MET A 1 90 ? 42.456 -4.186 -38.127 1.00 95.31 90 MET A N 1
ATOM 691 C CA . MET A 1 90 ? 42.084 -2.867 -37.615 1.00 95.31 90 MET A CA 1
ATOM 692 C C . MET A 1 90 ? 41.753 -2.929 -36.118 1.00 95.31 90 MET A C 1
ATOM 694 O O . MET A 1 90 ? 40.872 -3.705 -35.746 1.00 95.31 90 MET A O 1
ATOM 698 N N . PRO A 1 91 ? 42.415 -2.127 -35.260 1.00 95.56 91 PRO A N 1
ATOM 699 C CA . PRO A 1 91 ? 42.120 -2.068 -33.829 1.00 95.56 91 PRO A CA 1
ATOM 700 C C . PRO A 1 91 ? 41.007 -1.048 -33.534 1.00 95.56 91 PRO A C 1
ATOM 702 O O . PRO A 1 91 ? 41.256 0.157 -33.527 1.00 95.56 91 PRO A O 1
ATOM 705 N N . LEU A 1 92 ? 39.777 -1.503 -33.283 1.00 95.62 92 LEU A N 1
ATOM 706 C CA . LEU A 1 92 ? 38.684 -0.619 -32.871 1.00 95.62 92 LEU A CA 1
ATOM 707 C C . LEU A 1 92 ? 38.898 -0.178 -31.408 1.00 95.62 92 LEU A C 1
ATOM 709 O O . LEU A 1 92 ? 39.046 -1.043 -30.545 1.00 95.62 92 LEU A O 1
ATOM 713 N N . PRO A 1 93 ? 38.879 1.131 -31.085 1.00 93.94 93 PRO A N 1
ATOM 714 C CA . PRO A 1 93 ? 39.058 1.594 -29.709 1.00 93.94 93 PRO A CA 1
ATOM 715 C C . PRO A 1 93 ? 38.039 0.989 -28.731 1.00 93.94 93 PRO A C 1
ATOM 717 O O . PRO A 1 93 ? 36.883 0.758 -29.090 1.00 93.94 93 PRO A O 1
ATOM 720 N N . ALA A 1 94 ? 38.457 0.745 -27.486 1.00 91.38 94 ALA A N 1
ATOM 721 C CA . ALA A 1 94 ? 37.609 0.156 -26.440 1.00 91.38 94 ALA A CA 1
ATOM 722 C C . ALA A 1 94 ? 36.440 1.063 -26.018 1.00 91.38 94 ALA A C 1
ATOM 724 O O . ALA A 1 94 ? 35.396 0.587 -25.580 1.00 91.38 94 ALA A O 1
ATOM 725 N N . ASP A 1 95 ? 36.613 2.370 -26.179 1.00 91.44 95 ASP A N 1
ATOM 726 C CA . ASP A 1 95 ? 35.636 3.425 -25.923 1.00 91.44 95 ASP A CA 1
ATOM 727 C C . ASP A 1 95 ? 34.843 3.832 -27.178 1.00 91.44 95 ASP A C 1
ATOM 729 O O . ASP A 1 95 ? 34.014 4.746 -27.126 1.00 91.44 95 ASP A O 1
ATOM 733 N N . ALA A 1 96 ? 35.045 3.147 -28.311 1.00 93.81 96 ALA A N 1
ATOM 734 C CA . ALA A 1 96 ? 34.218 3.346 -29.491 1.00 93.81 96 ALA A CA 1
ATOM 735 C C . ALA A 1 96 ? 32.744 3.026 -29.163 1.00 93.81 96 ALA A C 1
ATOM 737 O O . ALA A 1 96 ? 32.451 1.982 -28.575 1.00 93.81 96 ALA A O 1
ATOM 738 N N . PRO A 1 97 ? 31.783 3.887 -29.535 1.00 94.38 97 PRO A N 1
ATOM 739 C CA . PRO A 1 97 ? 30.379 3.589 -29.292 1.00 94.38 97 PRO A CA 1
ATOM 740 C C . PRO A 1 97 ? 29.860 2.425 -30.151 1.00 94.38 97 PRO A C 1
ATOM 742 O O . PRO A 1 97 ? 30.321 2.217 -31.272 1.00 94.38 97 PRO A O 1
ATOM 745 N N . PRO A 1 98 ? 28.834 1.691 -29.692 1.00 94.44 98 PRO A N 1
ATOM 746 C CA . PRO A 1 98 ? 28.111 0.791 -30.576 1.00 94.44 98 PRO A CA 1
ATOM 747 C C . PRO A 1 98 ? 27.375 1.566 -31.674 1.00 94.44 98 PRO A C 1
ATOM 749 O O . PRO A 1 98 ? 27.004 2.731 -31.514 1.00 94.44 98 PRO A O 1
ATOM 752 N N . SER A 1 99 ? 27.119 0.890 -32.791 1.00 94.94 99 SER A N 1
ATOM 753 C CA . SER A 1 99 ? 26.199 1.384 -33.810 1.00 94.94 99 SER A CA 1
ATOM 754 C C . SER A 1 99 ? 24.809 1.552 -33.212 1.00 94.94 99 SER A C 1
ATOM 756 O O . SER A 1 99 ? 24.322 0.682 -32.493 1.00 94.94 99 SER A O 1
ATOM 758 N N . TYR A 1 100 ? 24.166 2.670 -33.528 1.00 95.44 100 TYR A N 1
ATOM 759 C CA . TYR A 1 100 ? 22.900 3.043 -32.915 1.00 95.44 100 TYR A CA 1
ATOM 760 C C . TYR A 1 100 ? 22.018 3.807 -33.901 1.00 95.44 100 TYR A C 1
ATOM 762 O O . TYR A 1 100 ? 22.496 4.621 -34.699 1.00 95.44 100 TYR A O 1
ATOM 770 N N . ARG A 1 101 ? 20.709 3.554 -33.841 1.00 94.50 101 ARG A N 1
ATOM 771 C CA . ARG A 1 101 ? 19.702 4.237 -34.656 1.00 94.50 101 ARG A CA 1
ATOM 772 C C . ARG A 1 101 ? 18.486 4.576 -33.799 1.00 94.50 101 ARG A C 1
ATOM 774 O O . ARG A 1 101 ? 17.667 3.701 -33.540 1.00 94.50 101 ARG A O 1
ATOM 781 N N . GLY A 1 102 ? 18.372 5.844 -33.420 1.00 93.69 102 GLY A N 1
ATOM 782 C CA . GLY A 1 102 ? 17.223 6.392 -32.708 1.00 93.69 102 GLY A CA 1
ATOM 783 C C . GLY A 1 102 ? 16.289 7.196 -33.607 1.00 93.69 102 GLY A C 1
ATOM 784 O O . GLY A 1 102 ? 16.359 7.129 -34.837 1.00 93.69 102 GLY A O 1
ATOM 785 N N . ALA A 1 103 ? 15.423 7.988 -32.972 1.00 92.81 103 ALA A N 1
ATOM 786 C CA . ALA A 1 103 ? 14.499 8.882 -33.669 1.00 92.81 103 ALA A CA 1
ATOM 787 C C . ALA A 1 103 ? 15.202 10.117 -34.251 1.00 92.81 103 ALA A C 1
ATOM 789 O O . ALA A 1 103 ? 14.806 10.609 -35.306 1.00 92.81 103 ALA A O 1
ATOM 790 N N . ALA A 1 104 ? 16.223 10.636 -33.565 1.00 94.56 104 ALA A N 1
ATOM 791 C CA . ALA A 1 104 ? 16.983 11.803 -34.012 1.00 94.56 104 ALA A CA 1
ATOM 792 C C . ALA A 1 104 ? 18.499 11.601 -33.950 1.00 94.56 104 ALA A C 1
ATOM 794 O O . ALA A 1 104 ? 19.216 12.288 -34.680 1.00 94.56 104 ALA A O 1
ATOM 795 N N . GLY A 1 105 ? 18.985 10.692 -33.102 1.00 95.69 105 GLY A N 1
ATOM 796 C CA . GLY A 1 105 ? 20.391 10.325 -32.996 1.00 95.69 105 GLY A CA 1
ATOM 797 C C . GLY A 1 105 ? 20.770 9.109 -33.842 1.00 95.69 105 GLY A C 1
ATOM 798 O O . GLY A 1 105 ? 19.977 8.187 -34.059 1.00 95.69 105 GLY A O 1
ATOM 799 N N . ARG A 1 106 ? 22.016 9.086 -34.321 1.00 96.81 106 ARG A N 1
ATOM 800 C CA . ARG A 1 106 ? 22.574 7.965 -35.081 1.00 96.81 106 ARG A CA 1
ATOM 801 C C . ARG A 1 106 ? 24.083 7.838 -34.889 1.00 96.81 106 ARG A C 1
ATOM 803 O O . ARG A 1 106 ? 24.795 8.841 -34.915 1.00 96.81 106 ARG A O 1
ATOM 810 N N . ILE A 1 107 ? 24.557 6.597 -34.787 1.00 96.81 107 ILE A N 1
ATOM 811 C CA . ILE A 1 107 ? 25.975 6.227 -34.797 1.00 96.81 107 ILE A CA 1
ATOM 812 C C . ILE A 1 107 ? 26.197 5.194 -35.902 1.00 96.81 107 ILE A C 1
ATOM 814 O O . ILE A 1 107 ? 25.567 4.135 -35.891 1.00 96.81 107 ILE A O 1
ATOM 818 N N . THR A 1 108 ? 27.061 5.511 -36.864 1.00 97.25 108 THR A N 1
ATOM 819 C CA . THR A 1 108 ? 27.344 4.676 -38.047 1.00 97.25 108 THR A CA 1
ATOM 820 C C . THR A 1 108 ? 28.834 4.502 -38.258 1.00 97.25 108 THR A C 1
ATOM 822 O O . THR A 1 108 ? 29.586 5.458 -38.072 1.00 97.25 108 THR A O 1
ATOM 825 N N . TYR A 1 109 ? 29.228 3.325 -38.735 1.00 97.19 109 TYR A N 1
ATOM 826 C CA . TYR A 1 109 ? 30.596 3.005 -39.119 1.00 97.19 109 TYR A CA 1
ATOM 827 C C . TYR A 1 109 ? 30.644 2.667 -40.602 1.00 97.19 109 TYR A C 1
ATOM 829 O O . TYR A 1 109 ? 29.870 1.845 -41.082 1.00 97.19 109 TYR A O 1
ATOM 837 N N . GLU A 1 110 ? 31.551 3.314 -41.319 1.00 96.94 110 GLU A N 1
ATOM 838 C CA . GLU A 1 110 ? 31.722 3.161 -42.758 1.00 96.94 110 GLU A CA 1
ATOM 839 C C . GLU A 1 110 ? 33.168 2.756 -43.038 1.00 96.94 110 GLU A C 1
ATOM 841 O O . GLU A 1 110 ? 34.104 3.445 -42.627 1.00 96.94 110 GLU A O 1
ATOM 846 N N . LEU A 1 111 ? 33.355 1.643 -43.739 1.00 96.94 111 LEU A N 1
ATOM 847 C CA . LEU A 1 111 ? 34.651 1.195 -44.220 1.00 96.94 111 LEU A CA 1
ATOM 848 C C . LEU A 1 111 ? 34.813 1.593 -45.681 1.00 96.94 111 LEU A C 1
ATOM 850 O O . LEU A 1 111 ? 34.070 1.149 -46.554 1.00 96.94 111 LEU A O 1
ATOM 854 N N . ARG A 1 112 ? 35.796 2.442 -45.939 1.00 97.06 112 ARG A N 1
ATOM 855 C CA . ARG A 1 112 ? 36.101 3.002 -47.250 1.00 97.06 112 ARG A CA 1
ATOM 856 C C . ARG A 1 112 ? 37.328 2.320 -47.809 1.00 97.06 112 ARG A C 1
ATOM 858 O O . ARG A 1 112 ? 38.352 2.283 -47.139 1.00 97.06 112 ARG A O 1
ATOM 865 N N . VAL A 1 113 ? 37.236 1.818 -49.031 1.00 96.81 113 VAL A N 1
ATOM 866 C CA . VAL A 1 113 ? 38.389 1.359 -49.804 1.00 96.81 113 VAL A CA 1
ATOM 867 C C . VAL A 1 113 ? 38.657 2.380 -50.896 1.00 96.81 113 VAL A C 1
ATOM 869 O O . VAL A 1 113 ? 37.785 2.647 -51.728 1.00 96.81 113 VAL A O 1
ATOM 872 N N . GLU A 1 114 ? 39.860 2.932 -50.868 1.00 96.00 114 GLU A N 1
ATOM 873 C CA . GLU A 1 114 ? 40.383 3.900 -51.822 1.00 96.00 114 GLU A CA 1
ATOM 874 C C . GLU A 1 114 ? 41.458 3.210 -52.659 1.00 96.00 114 GLU A C 1
ATOM 876 O O . GLU A 1 114 ? 42.473 2.752 -52.135 1.00 96.00 114 GLU A O 1
ATOM 881 N N . VAL A 1 115 ? 41.222 3.106 -53.964 1.00 95.31 115 VAL A N 1
ATOM 882 C CA . VAL A 1 115 ? 42.232 2.683 -54.938 1.00 95.31 115 VAL A CA 1
ATOM 883 C C . VAL A 1 115 ? 42.609 3.905 -55.756 1.00 95.31 115 VAL A C 1
ATOM 885 O O . VAL A 1 115 ? 41.807 4.362 -56.580 1.00 95.31 115 VAL A O 1
ATOM 888 N N . SER A 1 116 ? 43.814 4.411 -55.513 1.00 94.38 116 SER A N 1
ATOM 889 C CA . SER A 1 116 ? 44.341 5.584 -56.198 1.00 94.38 116 SER A CA 1
ATOM 890 C C . SER A 1 116 ? 45.004 5.183 -57.512 1.00 94.38 116 SER A C 1
ATOM 892 O O . SER A 1 116 ? 45.855 4.289 -57.527 1.00 94.38 116 SER A O 1
ATOM 894 N N . ILE A 1 117 ? 44.581 5.786 -58.627 1.00 91.06 117 ILE A N 1
ATOM 895 C CA . ILE A 1 117 ? 44.996 5.379 -59.979 1.00 91.06 117 ILE A CA 1
ATOM 896 C C . ILE A 1 117 ? 45.690 6.556 -60.679 1.00 91.06 117 ILE A C 1
ATOM 898 O O . ILE A 1 117 ? 45.033 7.557 -60.965 1.00 91.06 117 ILE A O 1
ATOM 902 N N . PRO A 1 118 ? 46.971 6.429 -61.082 1.00 89.88 118 PRO A N 1
ATOM 903 C CA . PRO A 1 118 ? 47.688 7.521 -61.727 1.00 89.88 118 PRO A CA 1
ATOM 904 C C . PRO A 1 118 ? 46.972 8.019 -62.985 1.00 89.88 118 PRO A C 1
ATOM 906 O O . PRO A 1 118 ? 46.676 7.233 -63.905 1.00 89.88 118 PRO A O 1
ATOM 909 N N . TRP A 1 119 ? 46.757 9.336 -63.045 1.00 85.25 119 TRP A N 1
ATOM 910 C CA . TRP A 1 119 ? 46.184 10.045 -64.196 1.00 85.25 119 TRP A CA 1
ATOM 911 C C . TRP A 1 119 ? 44.797 9.523 -64.614 1.00 85.25 119 TRP A C 1
ATOM 913 O O . TRP A 1 119 ? 44.426 9.574 -65.789 1.00 85.25 119 TRP A O 1
ATOM 923 N N . TRP A 1 120 ? 44.037 8.978 -63.660 1.00 84.69 120 TRP A N 1
ATOM 924 C CA . TRP A 1 120 ? 42.687 8.449 -63.852 1.00 84.69 120 TRP A CA 1
ATOM 925 C C . TRP A 1 120 ? 41.848 8.680 -62.585 1.00 84.69 120 TRP A C 1
ATOM 927 O O . TRP A 1 120 ? 42.415 8.808 -61.509 1.00 84.69 120 TRP A O 1
ATOM 937 N N . PRO A 1 121 ? 40.505 8.728 -62.647 1.00 84.06 121 PRO A N 1
ATOM 938 C CA . PRO A 1 121 ? 39.713 8.901 -61.434 1.00 84.06 121 PRO A CA 1
ATOM 939 C C . PRO A 1 121 ? 39.788 7.682 -60.509 1.00 84.06 121 PRO A C 1
ATOM 941 O O . PRO A 1 121 ? 39.515 6.552 -60.939 1.00 84.06 121 PRO A O 1
ATOM 944 N N . ASP A 1 122 ? 40.043 7.945 -59.231 1.00 90.06 122 ASP A N 1
ATOM 945 C CA . ASP A 1 122 ? 40.144 6.932 -58.184 1.00 90.06 122 ASP A CA 1
ATOM 946 C C . ASP A 1 122 ? 38.865 6.104 -58.026 1.00 90.06 122 ASP A C 1
ATOM 948 O O . ASP A 1 122 ? 37.736 6.492 -58.384 1.00 90.06 122 ASP A O 1
ATOM 952 N N . ARG A 1 123 ? 39.039 4.912 -57.459 1.00 91.44 123 ARG A N 1
ATOM 953 C CA . ARG A 1 123 ? 37.927 4.061 -57.051 1.00 91.44 123 ARG A CA 1
ATOM 954 C C . ARG A 1 123 ? 37.762 4.155 -55.541 1.00 91.44 123 ARG A C 1
ATOM 956 O O . ARG A 1 123 ? 38.508 3.539 -54.796 1.00 91.44 123 ARG A O 1
ATOM 963 N N . ASN A 1 124 ? 36.718 4.865 -55.132 1.00 93.50 124 ASN A N 1
ATOM 964 C CA . ASN A 1 124 ? 36.284 4.972 -53.745 1.00 93.50 124 ASN A CA 1
ATOM 965 C C . ASN A 1 124 ? 34.991 4.178 -53.553 1.00 93.50 124 ASN A C 1
ATOM 967 O O . ASN A 1 124 ? 33.998 4.434 -54.239 1.00 93.50 124 ASN A O 1
ATOM 971 N N . VAL A 1 125 ? 35.010 3.190 -52.660 1.00 94.88 125 VAL A N 1
ATOM 972 C CA . VAL A 1 125 ? 33.840 2.363 -52.328 1.00 94.88 125 VAL A CA 1
ATOM 973 C C . VAL A 1 125 ? 33.666 2.331 -50.819 1.00 94.88 125 VAL A C 1
ATOM 975 O O . VAL A 1 125 ? 34.637 2.134 -50.098 1.00 94.88 125 VAL A O 1
ATOM 978 N N . ALA A 1 126 ? 32.435 2.518 -50.358 1.00 94.94 126 ALA A N 1
ATOM 979 C CA . ALA A 1 126 ? 32.070 2.529 -48.952 1.00 94.94 126 ALA A CA 1
ATOM 980 C C . ALA A 1 126 ? 31.180 1.332 -48.610 1.00 94.94 126 ALA A C 1
ATOM 982 O O . ALA A 1 126 ? 30.295 0.977 -49.392 1.00 94.94 126 ALA A O 1
ATOM 983 N N . PHE A 1 127 ? 31.399 0.747 -47.438 1.00 95.00 127 PHE A N 1
ATOM 984 C CA . PHE A 1 127 ? 30.622 -0.361 -46.896 1.00 95.00 127 PHE A CA 1
ATOM 985 C C . PHE A 1 127 ? 30.195 -0.026 -45.466 1.00 95.00 127 PHE A C 1
ATOM 987 O O . PHE A 1 127 ? 31.032 0.359 -44.650 1.00 95.00 127 PHE A O 1
ATOM 994 N N . ASP A 1 128 ? 28.909 -0.181 -45.155 1.00 93.81 128 ASP A N 1
ATOM 995 C CA . ASP A 1 128 ? 28.418 -0.014 -43.787 1.00 93.81 128 ASP A CA 1
ATOM 996 C C . ASP A 1 128 ? 28.861 -1.202 -42.929 1.00 93.81 128 ASP A C 1
ATOM 998 O O . ASP A 1 128 ? 28.666 -2.362 -43.298 1.00 93.81 128 ASP A O 1
ATOM 1002 N N . ILE A 1 129 ? 29.437 -0.905 -41.768 1.00 93.25 129 ILE A N 1
ATOM 1003 C CA . ILE A 1 129 ? 29.816 -1.895 -40.764 1.00 93.25 129 ILE A CA 1
ATOM 1004 C C . ILE A 1 129 ? 28.954 -1.699 -39.521 1.00 93.25 129 ILE A C 1
ATOM 1006 O O . ILE A 1 129 ? 28.660 -0.573 -39.114 1.00 93.25 129 ILE A O 1
ATOM 1010 N N . HIS A 1 130 ? 28.557 -2.808 -38.901 1.00 92.44 130 HIS A N 1
ATOM 1011 C CA . HIS A 1 130 ? 27.814 -2.796 -37.653 1.00 92.44 130 HIS A CA 1
ATOM 1012 C C . HIS A 1 130 ? 28.731 -3.099 -36.464 1.00 92.44 130 HIS A C 1
ATOM 1014 O O . HIS A 1 130 ? 29.322 -4.172 -36.375 1.00 92.44 130 HIS A O 1
ATOM 1020 N N . VAL A 1 131 ? 28.829 -2.140 -35.544 1.00 94.19 131 VAL A N 1
ATOM 1021 C CA . VAL A 1 131 ? 29.525 -2.300 -34.262 1.00 94.19 131 VAL A CA 1
ATOM 1022 C C . VAL A 1 131 ? 28.500 -2.656 -33.190 1.00 94.19 131 VAL A C 1
ATOM 1024 O O . VAL A 1 131 ? 27.591 -1.873 -32.916 1.00 94.19 131 VAL A O 1
ATOM 1027 N N . VAL A 1 132 ? 28.645 -3.827 -32.578 1.00 91.69 132 VAL A N 1
ATOM 1028 C CA . VAL A 1 132 ? 27.723 -4.367 -31.574 1.00 91.69 132 VAL A CA 1
ATOM 1029 C C . VAL A 1 132 ? 28.139 -3.902 -30.179 1.00 91.69 132 VAL A C 1
ATOM 1031 O O . VAL A 1 132 ? 29.323 -3.821 -29.855 1.00 91.69 132 VAL A O 1
ATOM 1034 N N . ALA A 1 133 ? 27.157 -3.604 -29.327 1.00 89.12 133 ALA A N 1
ATOM 1035 C CA . ALA A 1 133 ? 27.417 -3.251 -27.936 1.00 89.12 133 ALA A CA 1
ATOM 1036 C C . ALA A 1 133 ? 28.087 -4.415 -27.178 1.00 89.12 133 ALA A C 1
ATOM 1038 O O . ALA A 1 133 ? 27.649 -5.561 -27.316 1.00 89.12 133 ALA A O 1
ATOM 1039 N N . PRO A 1 134 ? 29.115 -4.148 -26.351 1.00 82.75 134 PRO A N 1
ATOM 1040 C CA . PRO A 1 134 ? 29.794 -5.197 -25.602 1.00 82.75 134 PRO A CA 1
ATOM 1041 C C . PRO A 1 134 ? 28.832 -5.862 -24.613 1.00 82.75 134 PRO A C 1
ATOM 1043 O O . PRO A 1 134 ? 27.988 -5.196 -24.007 1.00 82.75 134 PRO A O 1
ATOM 1046 N N . ALA A 1 135 ? 28.974 -7.178 -24.432 1.00 78.62 135 ALA A N 1
ATOM 1047 C CA . ALA A 1 135 ? 28.190 -7.916 -23.449 1.00 78.62 135 ALA A CA 1
ATOM 1048 C C . ALA A 1 135 ? 28.394 -7.307 -22.054 1.00 78.62 135 ALA A C 1
ATOM 1050 O O . ALA A 1 135 ? 29.521 -7.051 -21.631 1.00 78.62 135 ALA A O 1
ATOM 1051 N N . ARG A 1 136 ? 27.287 -7.072 -21.348 1.00 78.00 136 ARG A N 1
ATOM 1052 C CA . ARG A 1 136 ? 27.285 -6.576 -19.970 1.00 78.00 136 ARG A CA 1
ATOM 1053 C C . ARG A 1 136 ? 26.740 -7.647 -19.052 1.00 78.00 136 ARG A C 1
ATOM 1055 O O . ARG A 1 136 ? 25.708 -8.253 -19.373 1.00 78.00 136 ARG A O 1
ATOM 1062 N N . ASP A 1 137 ? 27.414 -7.826 -17.925 1.00 75.94 137 ASP A N 1
ATOM 1063 C CA . ASP A 1 137 ? 26.938 -8.719 -16.883 1.00 75.94 137 ASP A CA 1
ATOM 1064 C C . ASP A 1 137 ? 25.608 -8.193 -16.333 1.00 75.94 137 ASP A C 1
ATOM 1066 O O . ASP A 1 137 ? 25.412 -6.972 -16.206 1.00 75.94 137 ASP A O 1
ATOM 1070 N N . PRO A 1 138 ? 24.650 -9.094 -16.078 1.00 70.12 138 PRO A N 1
ATOM 1071 C CA . PRO A 1 138 ? 23.374 -8.698 -15.526 1.00 70.12 138 PRO A CA 1
ATOM 1072 C C . PRO A 1 138 ? 23.550 -8.115 -14.123 1.00 70.12 138 PRO A C 1
ATOM 1074 O O . PRO A 1 138 ? 24.411 -8.534 -13.352 1.00 70.12 138 PRO A O 1
ATOM 1077 N N . LEU A 1 139 ? 22.686 -7.165 -13.767 1.00 68.31 139 LEU A N 1
ATOM 1078 C CA . LEU A 1 139 ? 22.556 -6.759 -12.370 1.00 68.31 139 LEU A CA 1
ATOM 1079 C C . LEU A 1 139 ? 21.994 -7.934 -11.563 1.00 68.31 139 LEU A C 1
ATOM 1081 O O . LEU A 1 139 ? 21.155 -8.684 -12.075 1.00 68.31 139 LEU A O 1
ATOM 1085 N N . THR A 1 140 ? 22.403 -8.059 -10.296 1.00 67.31 140 THR A N 1
ATOM 1086 C CA . THR A 1 140 ? 21.794 -9.009 -9.359 1.00 67.31 140 THR A CA 1
ATOM 1087 C C . THR A 1 140 ? 20.279 -8.865 -9.412 1.00 67.31 140 THR A C 1
ATOM 1089 O O . THR A 1 140 ? 19.735 -7.780 -9.201 1.00 67.31 140 THR A O 1
ATOM 1092 N N 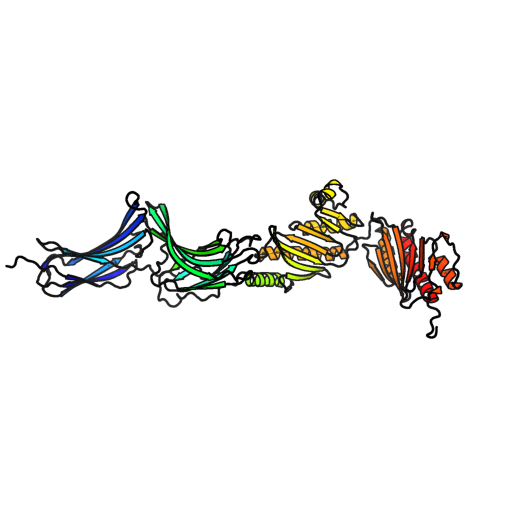. THR A 1 141 ? 19.600 -9.959 -9.744 1.00 65.31 141 THR A N 1
ATOM 1093 C CA . THR A 1 141 ? 18.152 -9.950 -9.918 1.00 65.31 141 THR A CA 1
ATOM 1094 C C . THR A 1 141 ? 17.498 -9.789 -8.553 1.00 65.31 141 THR A C 1
ATOM 1096 O O . THR A 1 141 ? 17.661 -10.639 -7.681 1.00 65.31 141 THR A O 1
ATOM 1099 N N . GLN A 1 142 ? 16.769 -8.692 -8.368 1.00 66.12 142 GLN A N 1
ATOM 1100 C CA . GLN A 1 142 ? 15.898 -8.502 -7.221 1.00 66.12 142 GLN A CA 1
ATOM 1101 C C . GLN A 1 142 ? 14.478 -8.294 -7.710 1.00 66.12 142 GLN A C 1
ATOM 1103 O O . GLN A 1 142 ? 14.189 -7.397 -8.503 1.00 66.12 142 GLN A O 1
ATOM 1108 N N . THR A 1 143 ? 13.609 -9.133 -7.179 1.00 72.56 143 THR A N 1
ATOM 1109 C CA . THR A 1 143 ? 12.175 -8.952 -7.212 1.00 72.56 143 THR A CA 1
ATOM 1110 C C . THR A 1 143 ? 11.798 -7.583 -6.632 1.00 72.56 143 THR A C 1
ATOM 1112 O O . THR A 1 143 ? 12.167 -7.278 -5.497 1.00 72.56 143 THR A O 1
ATOM 1115 N N . GLN A 1 144 ? 11.053 -6.766 -7.382 1.00 81.69 144 GLN A N 1
ATOM 1116 C CA . GLN A 1 144 ? 10.633 -5.431 -6.937 1.00 81.69 144 GLN A CA 1
ATOM 1117 C C . GLN A 1 144 ? 9.160 -5.150 -7.223 1.00 81.69 144 GLN A C 1
ATOM 1119 O O . GLN A 1 144 ? 8.596 -5.611 -8.216 1.00 81.69 144 GLN A O 1
ATOM 1124 N N . ILE A 1 145 ? 8.559 -4.359 -6.332 1.00 85.38 145 ILE A N 1
ATOM 1125 C CA . ILE A 1 145 ? 7.183 -3.881 -6.433 1.00 85.38 145 ILE A CA 1
ATOM 1126 C C . ILE A 1 145 ? 7.213 -2.360 -6.500 1.00 85.38 145 ILE A C 1
ATOM 1128 O O . ILE A 1 145 ? 7.809 -1.698 -5.652 1.00 85.38 145 ILE A O 1
ATOM 1132 N N . PHE A 1 146 ? 6.533 -1.819 -7.497 1.00 88.62 146 PHE A N 1
ATOM 1133 C CA . PHE A 1 146 ? 6.346 -0.396 -7.710 1.00 88.62 146 PHE A CA 1
ATOM 1134 C C . PHE A 1 146 ? 4.879 -0.073 -7.509 1.00 88.62 146 PHE A C 1
ATOM 1136 O O . PHE A 1 146 ? 4.011 -0.795 -7.988 1.00 88.62 146 PHE A O 1
ATOM 1143 N N . SER A 1 147 ? 4.595 1.027 -6.829 1.00 88.69 147 SER A N 1
ATOM 1144 C CA . SER A 1 147 ? 3.237 1.536 -6.711 1.00 88.69 147 SER A CA 1
ATOM 1145 C C . SER A 1 147 ? 3.168 2.922 -7.322 1.00 88.69 147 SER A C 1
ATOM 1147 O O . SER A 1 147 ? 4.081 3.731 -7.158 1.00 88.69 147 SER A O 1
ATOM 1149 N N . SER A 1 148 ? 2.052 3.203 -7.989 1.00 88.69 148 SER A N 1
ATOM 1150 C CA . SER A 1 148 ? 1.689 4.563 -8.388 1.00 88.69 148 SER A CA 1
ATOM 1151 C C . SER A 1 148 ? 1.632 5.550 -7.213 1.00 88.69 148 SER A C 1
ATOM 1153 O O . SER A 1 148 ? 1.808 6.747 -7.430 1.00 88.69 148 SER A O 1
ATOM 1155 N N . ARG A 1 149 ? 1.387 5.061 -5.985 1.00 82.62 149 ARG A N 1
ATOM 1156 C CA . ARG A 1 149 ? 1.380 5.831 -4.732 1.00 82.62 149 ARG A CA 1
ATOM 1157 C C . ARG A 1 149 ? 1.859 4.949 -3.570 1.00 82.62 149 ARG A C 1
ATOM 1159 O O . ARG A 1 149 ? 1.080 4.131 -3.073 1.00 82.62 149 ARG A O 1
ATOM 1166 N N . PRO A 1 150 ? 3.118 5.083 -3.118 1.00 69.12 150 PRO A N 1
ATOM 1167 C CA . PRO A 1 150 ? 3.682 4.261 -2.040 1.00 69.12 150 PRO A CA 1
ATOM 1168 C C . PRO A 1 150 ? 2.903 4.312 -0.714 1.00 69.12 150 PRO A C 1
ATOM 1170 O O . PRO A 1 150 ? 2.951 3.368 0.078 1.00 69.12 150 PRO A O 1
ATOM 1173 N N . GLU A 1 151 ? 2.165 5.392 -0.457 1.00 66.56 151 GLU A N 1
ATOM 1174 C CA . GLU A 1 151 ? 1.316 5.562 0.728 1.00 66.56 151 GLU A CA 1
ATOM 1175 C C . GLU A 1 151 ? 0.025 4.725 0.663 1.00 66.56 151 GLU A C 1
ATOM 1177 O O . GLU A 1 151 ? -0.634 4.529 1.684 1.00 66.56 151 GLU A O 1
ATOM 1182 N N . GLY A 1 152 ? -0.303 4.183 -0.513 1.00 63.84 152 GLY A N 1
ATOM 1183 C CA . GLY A 1 152 ? -1.517 3.429 -0.803 1.00 63.84 152 GLY A CA 1
ATOM 1184 C C . GLY A 1 152 ? -2.532 4.218 -1.645 1.00 63.84 152 GLY A C 1
ATOM 1185 O O . GLY A 1 152 ? -2.358 5.414 -1.899 1.00 63.84 152 GLY A O 1
ATOM 1186 N N . PRO A 1 153 ? -3.610 3.554 -2.097 1.00 69.38 153 PRO A N 1
ATOM 1187 C CA . PRO A 1 153 ? -4.650 4.187 -2.896 1.00 69.38 153 PRO A CA 1
ATOM 1188 C C . PRO A 1 153 ? -5.427 5.228 -2.067 1.00 69.38 153 PRO A C 1
ATOM 1190 O O . PRO A 1 153 ? -6.027 4.874 -1.047 1.00 69.38 153 PRO A O 1
ATOM 1193 N N . PRO A 1 154 ? -5.506 6.499 -2.500 1.00 68.12 154 PRO A N 1
ATOM 1194 C CA . PRO A 1 154 ? -6.570 7.389 -2.063 1.00 68.12 154 PRO A CA 1
ATOM 1195 C C . PRO A 1 154 ? -7.884 6.808 -2.562 1.00 68.12 154 PRO A C 1
ATOM 1197 O O . PRO A 1 154 ? -7.952 6.296 -3.679 1.00 68.12 154 PRO A O 1
ATOM 1200 N N . ALA A 1 155 ? -8.931 6.889 -1.760 1.00 66.44 155 ALA A N 1
ATOM 1201 C CA . ALA A 1 155 ? -10.228 6.403 -2.199 1.00 66.44 155 ALA A CA 1
ATOM 1202 C C . ALA A 1 155 ? -10.746 7.200 -3.403 1.00 66.44 155 ALA A C 1
ATOM 1204 O O . ALA A 1 155 ? -10.493 8.402 -3.529 1.00 66.44 155 ALA A O 1
ATOM 1205 N N . GLY A 1 156 ? -11.423 6.499 -4.307 1.00 71.50 156 GLY A N 1
ATOM 1206 C CA . GLY A 1 156 ? -11.925 7.030 -5.572 1.00 71.50 156 GLY A CA 1
ATOM 1207 C C . GLY A 1 156 ? -10.858 7.416 -6.593 1.00 71.50 156 GLY A C 1
ATOM 1208 O O . GLY A 1 156 ? -11.206 7.856 -7.685 1.00 71.50 156 GLY A O 1
ATOM 1209 N N . ALA A 1 157 ? -9.568 7.275 -6.274 1.00 83.94 157 ALA A N 1
ATOM 1210 C CA . ALA A 1 157 ? -8.485 7.643 -7.177 1.00 83.94 157 ALA A CA 1
ATOM 1211 C C . ALA A 1 157 ? -7.906 6.409 -7.890 1.00 83.94 157 ALA A C 1
ATOM 1213 O O . ALA A 1 157 ? -7.766 5.355 -7.265 1.00 83.94 157 ALA A O 1
ATOM 1214 N N . PRO A 1 158 ? -7.504 6.528 -9.167 1.00 88.50 158 PRO A N 1
ATOM 1215 C CA . PRO A 1 158 ? -6.791 5.465 -9.859 1.00 88.50 158 PRO A CA 1
ATOM 1216 C C . PRO A 1 158 ? -5.521 5.047 -9.109 1.00 88.50 158 PRO A C 1
ATOM 1218 O O . PRO A 1 158 ? -4.742 5.900 -8.673 1.00 88.50 158 PRO A O 1
ATOM 1221 N N . HIS A 1 159 ? -5.300 3.741 -8.983 1.00 90.12 159 HIS A N 1
ATOM 1222 C CA . HIS A 1 159 ? -4.126 3.175 -8.326 1.00 90.12 159 HIS A CA 1
ATOM 1223 C C . HIS A 1 159 ? -3.739 1.837 -8.954 1.00 90.12 159 HIS A C 1
ATOM 1225 O O . HIS A 1 159 ? -4.595 0.989 -9.211 1.00 90.12 159 HIS A O 1
ATOM 1231 N N . ALA A 1 160 ? -2.435 1.649 -9.151 1.00 91.38 160 ALA A N 1
ATOM 1232 C CA . ALA A 1 160 ? -1.854 0.413 -9.650 1.00 91.38 160 ALA A CA 1
ATOM 1233 C C . ALA A 1 160 ? -0.571 0.040 -8.893 1.00 91.38 160 ALA A C 1
ATOM 1235 O O . ALA A 1 160 ? 0.230 0.917 -8.543 1.00 91.38 160 ALA A O 1
ATOM 1236 N N . GLU A 1 161 ? -0.373 -1.265 -8.702 1.00 91.62 161 GLU A N 1
ATOM 1237 C CA . GLU A 1 161 ? 0.883 -1.884 -8.269 1.00 91.62 161 GLU A CA 1
ATOM 1238 C C . GLU A 1 161 ? 1.456 -2.729 -9.409 1.00 91.62 161 GLU A C 1
ATOM 1240 O O . GLU A 1 161 ? 0.742 -3.526 -10.009 1.00 91.62 161 GLU A O 1
ATOM 1245 N N . LEU A 1 162 ? 2.744 -2.577 -9.698 1.00 91.69 162 LEU A N 1
ATOM 1246 C CA . LEU A 1 162 ? 3.486 -3.317 -10.712 1.00 91.69 162 LEU A CA 1
ATOM 1247 C C . LEU A 1 162 ? 4.571 -4.150 -10.034 1.00 91.69 162 LEU A C 1
ATOM 1249 O O . LEU A 1 162 ? 5.336 -3.641 -9.221 1.00 91.69 162 LEU A O 1
ATOM 1253 N N . SER A 1 163 ? 4.668 -5.414 -10.409 1.00 89.88 163 SER A N 1
ATOM 1254 C CA . SER A 1 163 ? 5.616 -6.380 -9.875 1.00 89.88 163 SER A CA 1
ATOM 1255 C C . SER A 1 163 ? 6.482 -6.947 -10.990 1.00 89.88 163 SER A C 1
ATOM 1257 O O . SER A 1 163 ? 5.981 -7.336 -12.048 1.00 89.88 163 SER A O 1
ATOM 1259 N N . LEU A 1 164 ? 7.794 -6.958 -10.753 1.00 87.69 164 LEU A N 1
ATOM 1260 C CA . LEU A 1 164 ? 8.803 -7.412 -11.701 1.00 87.69 164 LEU A CA 1
ATOM 1261 C C . LEU A 1 164 ? 9.724 -8.439 -11.046 1.00 87.69 164 LEU A C 1
ATOM 1263 O O . LEU A 1 164 ? 10.252 -8.200 -9.958 1.00 87.69 164 LEU A O 1
ATOM 1267 N N . GLY A 1 165 ? 9.952 -9.554 -11.746 1.00 76.06 165 GLY A N 1
ATOM 1268 C CA . GLY A 1 165 ? 10.965 -10.542 -11.366 1.00 76.06 165 GLY A CA 1
ATOM 1269 C C . GLY A 1 165 ? 12.393 -10.042 -11.610 1.00 76.06 165 GLY A C 1
ATOM 1270 O O . GLY A 1 165 ? 13.304 -10.426 -10.888 1.00 76.06 165 GLY A O 1
ATOM 1271 N N . SER A 1 166 ? 12.589 -9.140 -12.582 1.00 82.69 166 SER A N 1
ATOM 1272 C CA . SER A 1 166 ? 13.857 -8.460 -12.871 1.00 82.69 166 SER A CA 1
ATOM 1273 C C . SER A 1 166 ? 13.620 -7.034 -13.383 1.00 82.69 166 SER A C 1
ATOM 1275 O O . SER A 1 166 ? 12.597 -6.739 -13.997 1.00 82.69 166 SER A O 1
ATOM 1277 N N . GLN A 1 167 ? 14.596 -6.143 -13.190 1.00 87.50 167 GLN A N 1
ATOM 1278 C CA . GLN A 1 167 ? 14.595 -4.787 -13.771 1.00 87.50 167 GLN A CA 1
ATOM 1279 C C . GLN A 1 167 ? 15.415 -4.692 -15.062 1.00 87.50 167 GLN A C 1
ATOM 1281 O O . GLN A 1 167 ? 15.839 -3.610 -15.472 1.00 87.50 167 GLN A O 1
ATOM 1286 N N . TRP A 1 168 ? 15.717 -5.829 -15.679 1.00 89.19 168 TRP A N 1
ATOM 1287 C CA . TRP A 1 168 ? 16.482 -5.876 -16.909 1.00 89.19 168 TRP A CA 1
ATOM 1288 C C . TRP A 1 168 ? 16.080 -7.079 -17.754 1.00 89.19 168 TRP A C 1
ATOM 1290 O O . TRP A 1 168 ? 15.655 -8.112 -17.234 1.00 89.19 168 TRP A O 1
ATOM 1300 N N . THR A 1 169 ? 16.260 -6.948 -19.063 1.00 89.19 169 THR A N 1
ATOM 1301 C CA . THR A 1 169 ? 16.145 -8.047 -20.025 1.00 89.19 169 THR A CA 1
ATOM 1302 C C . THR A 1 169 ? 17.223 -7.908 -21.097 1.00 89.19 169 THR A C 1
ATOM 1304 O O . THR A 1 169 ? 17.820 -6.839 -21.231 1.00 89.19 169 THR A O 1
ATOM 1307 N N . ARG A 1 170 ? 17.481 -8.960 -21.877 1.00 89.94 170 ARG A N 1
ATOM 1308 C CA . ARG A 1 170 ? 18.343 -8.872 -23.067 1.00 89.94 170 ARG A CA 1
ATOM 1309 C C . ARG A 1 170 ? 17.515 -8.592 -24.318 1.00 89.94 170 ARG A C 1
ATOM 1311 O O . ARG A 1 170 ? 16.339 -8.948 -24.387 1.00 89.94 170 ARG A O 1
ATOM 1318 N N . VAL A 1 171 ? 18.134 -7.987 -25.327 1.00 91.19 171 VAL A N 1
ATOM 1319 C CA . VAL A 1 171 ? 17.562 -7.929 -26.683 1.00 91.19 171 VAL A CA 1
ATOM 1320 C C . VAL A 1 171 ? 17.172 -9.345 -27.130 1.00 91.19 171 VAL A C 1
ATOM 1322 O O . VAL A 1 171 ? 17.919 -10.297 -26.900 1.00 91.19 171 VAL A O 1
ATOM 1325 N N . GLY A 1 172 ? 15.977 -9.493 -27.706 1.00 89.25 172 GLY A N 1
ATOM 1326 C CA . GLY A 1 172 ? 15.425 -10.793 -28.093 1.00 89.25 172 GLY A CA 1
ATOM 1327 C C . GLY A 1 172 ? 14.820 -11.626 -26.953 1.00 89.25 172 GLY A C 1
ATOM 1328 O O . GLY A 1 172 ? 14.237 -12.675 -27.222 1.00 89.25 172 GLY A O 1
ATOM 1329 N N . HIS A 1 173 ? 14.941 -11.220 -25.684 1.00 88.81 173 HIS A N 1
ATOM 1330 C CA . HIS A 1 173 ? 14.427 -11.981 -24.537 1.00 88.81 173 HIS A CA 1
ATOM 1331 C C . HIS A 1 173 ? 13.048 -11.489 -24.075 1.00 88.81 173 HIS A C 1
ATOM 1333 O O . HIS A 1 173 ? 12.450 -10.569 -24.633 1.00 88.81 173 HIS A O 1
ATOM 1339 N N . VAL A 1 174 ? 12.495 -12.176 -23.077 1.00 87.75 174 VAL A N 1
ATOM 1340 C CA . VAL A 1 174 ? 11.172 -11.900 -22.516 1.00 87.75 174 VAL A CA 1
ATOM 1341 C C . VAL A 1 174 ? 11.255 -10.853 -21.406 1.00 87.75 174 VAL A C 1
ATOM 1343 O O . VAL A 1 174 ? 12.179 -10.859 -20.594 1.00 87.75 174 VAL A O 1
ATOM 1346 N N . VAL A 1 175 ? 10.252 -9.983 -21.371 1.00 89.06 175 VAL A N 1
ATOM 1347 C CA . VAL A 1 175 ? 9.873 -9.150 -20.232 1.00 89.06 175 VAL A CA 1
ATOM 1348 C C . VAL A 1 175 ? 8.623 -9.770 -19.616 1.00 89.06 175 VAL A C 1
ATOM 1350 O O . VAL A 1 175 ? 7.651 -10.046 -20.326 1.00 89.06 175 VAL A O 1
ATOM 1353 N N . GLU A 1 176 ? 8.648 -10.001 -18.309 1.00 87.94 176 GLU A N 1
ATOM 1354 C CA . GLU A 1 176 ? 7.535 -10.595 -17.569 1.00 87.94 176 GLU A CA 1
ATOM 1355 C C . GLU A 1 176 ? 7.345 -9.927 -16.207 1.00 87.94 176 GLU A C 1
ATOM 1357 O O . GLU A 1 176 ? 8.288 -9.408 -15.605 1.00 87.94 176 GLU A O 1
ATOM 1362 N N . GLY A 1 177 ? 6.102 -9.929 -15.743 1.00 89.69 177 GLY A N 1
ATOM 1363 C CA . GLY A 1 177 ? 5.704 -9.325 -14.482 1.00 89.69 177 GLY A CA 1
ATOM 1364 C C . GLY A 1 177 ? 4.203 -9.438 -14.266 1.00 89.69 177 GLY A C 1
ATOM 1365 O O . GLY A 1 177 ? 3.511 -10.177 -14.972 1.00 89.69 177 GLY A O 1
ATOM 1366 N N . ALA A 1 178 ? 3.694 -8.690 -13.297 1.00 90.69 178 ALA A N 1
ATOM 1367 C CA . ALA A 1 178 ? 2.263 -8.572 -13.071 1.00 90.69 178 ALA A CA 1
ATOM 1368 C C . ALA A 1 178 ? 1.873 -7.155 -12.654 1.00 90.69 178 ALA A C 1
ATOM 1370 O O . ALA A 1 178 ? 2.674 -6.432 -12.064 1.00 90.69 178 ALA A O 1
ATOM 1371 N N . ILE A 1 179 ? 0.639 -6.764 -12.951 1.00 92.00 179 ILE A N 1
ATOM 1372 C CA . ILE A 1 179 ? 0.054 -5.493 -12.526 1.00 92.00 179 ILE A CA 1
ATOM 1373 C C . ILE A 1 179 ? -1.266 -5.758 -11.801 1.00 92.00 179 ILE A C 1
ATOM 1375 O O . ILE A 1 179 ? -2.043 -6.599 -12.233 1.00 92.00 179 ILE A O 1
ATOM 1379 N N . ALA A 1 180 ? -1.520 -5.058 -10.702 1.00 91.38 180 ALA A N 1
ATOM 1380 C CA . ALA A 1 180 ? -2.788 -5.103 -9.982 1.00 91.38 180 ALA A CA 1
ATOM 1381 C C . ALA A 1 180 ? -3.393 -3.705 -9.894 1.00 91.38 180 ALA A C 1
ATOM 1383 O O . ALA A 1 180 ? -2.674 -2.727 -9.679 1.00 91.38 180 ALA A O 1
ATOM 1384 N N . LEU A 1 181 ? -4.713 -3.620 -10.050 1.00 89.62 181 LEU A N 1
ATOM 1385 C CA . LEU A 1 181 ? -5.472 -2.373 -9.968 1.00 89.62 181 LEU A CA 1
ATOM 1386 C C . LEU A 1 181 ? -6.237 -2.307 -8.644 1.00 89.62 181 LEU A C 1
ATOM 1388 O O . LEU A 1 181 ? -6.674 -3.329 -8.119 1.00 89.62 181 LEU A O 1
ATOM 1392 N N . SER A 1 182 ? -6.402 -1.104 -8.100 1.00 86.56 182 SER A N 1
ATOM 1393 C CA . SER A 1 182 ? -7.197 -0.872 -6.885 1.00 86.56 182 SER A CA 1
ATOM 1394 C C . SER A 1 182 ? -8.299 0.153 -7.127 1.00 86.56 182 SER A C 1
ATOM 1396 O O . SER A 1 182 ? -8.262 0.895 -8.112 1.00 86.56 182 SER A O 1
ATOM 1398 N N . ASN A 1 183 ? -9.259 0.218 -6.208 1.00 83.00 183 ASN A N 1
ATOM 1399 C CA . ASN A 1 183 ? -10.472 1.029 -6.307 1.00 83.00 183 ASN A CA 1
ATOM 1400 C C . ASN A 1 183 ? -11.331 0.698 -7.542 1.00 83.00 183 ASN A C 1
ATOM 1402 O O . ASN A 1 183 ? -11.976 1.589 -8.089 1.00 83.00 183 ASN A O 1
ATOM 1406 N N . VAL A 1 184 ? -11.379 -0.559 -7.995 1.00 84.69 184 VAL A N 1
ATOM 1407 C CA . VAL A 1 184 ? -12.127 -0.949 -9.213 1.00 84.69 184 VAL A CA 1
ATOM 1408 C C . VAL A 1 184 ? -13.646 -0.769 -9.066 1.00 84.69 184 VAL A C 1
ATOM 1410 O O . VAL A 1 184 ? -14.363 -0.649 -10.057 1.00 84.69 184 VAL A O 1
ATOM 1413 N N . ALA A 1 185 ? -14.144 -0.716 -7.825 1.00 79.44 185 ALA A N 1
ATOM 1414 C CA . ALA A 1 185 ? -15.545 -0.418 -7.525 1.00 79.44 185 ALA A CA 1
ATOM 1415 C C . ALA A 1 185 ? -15.917 1.051 -7.808 1.00 79.44 185 ALA A C 1
ATOM 1417 O O . ALA A 1 185 ? -17.064 1.342 -8.146 1.00 79.44 185 ALA A O 1
ATOM 1418 N N . GLU A 1 186 ? -14.955 1.971 -7.689 1.00 82.31 186 GLU A N 1
ATOM 1419 C CA . GLU A 1 186 ? -15.163 3.420 -7.826 1.00 82.31 186 GLU A CA 1
ATOM 1420 C C . GLU A 1 186 ? -14.546 3.977 -9.122 1.00 82.31 186 GLU A C 1
ATOM 1422 O O . GLU A 1 186 ? -15.022 4.973 -9.665 1.00 82.31 186 GLU A O 1
ATOM 1427 N N . VAL A 1 187 ? -13.513 3.316 -9.652 1.00 85.38 187 VAL A N 1
ATOM 1428 C CA . VAL A 1 187 ? -12.757 3.718 -10.842 1.00 85.38 187 VAL A CA 1
ATOM 1429 C C . VAL A 1 187 ? -13.003 2.726 -11.974 1.00 85.38 187 VAL A C 1
ATOM 1431 O O . VAL A 1 187 ? -12.719 1.535 -11.868 1.00 85.38 187 VAL A O 1
ATOM 1434 N N . ARG A 1 188 ? -13.498 3.232 -13.107 1.00 89.69 188 ARG A N 1
ATOM 1435 C CA . ARG A 1 188 ? -13.733 2.430 -14.315 1.00 89.69 188 ARG A CA 1
ATOM 1436 C C . ARG A 1 188 ? -12.485 2.398 -15.193 1.00 89.69 188 ARG A C 1
ATOM 1438 O O . ARG A 1 188 ? -12.269 3.296 -16.008 1.00 89.69 188 ARG A O 1
ATOM 1445 N N . TYR A 1 189 ? -11.690 1.347 -15.044 1.00 93.12 189 TYR A N 1
ATOM 1446 C CA . TYR A 1 189 ? -10.545 1.074 -15.911 1.00 93.12 189 TYR A CA 1
ATOM 1447 C C . TYR A 1 189 ? -10.983 0.492 -17.262 1.00 93.12 189 TYR A C 1
ATOM 1449 O O . TYR A 1 189 ? -12.027 -0.150 -17.367 1.00 93.12 189 TYR A O 1
ATOM 1457 N N . SER A 1 190 ? -10.200 0.752 -18.310 1.00 91.94 190 SER A N 1
ATOM 1458 C CA . SER A 1 190 ? -10.501 0.326 -19.687 1.00 91.94 190 SER A CA 1
ATOM 1459 C C . SER A 1 190 ? -9.427 -0.605 -20.254 1.00 91.94 190 SER A C 1
ATOM 1461 O O . SER A 1 190 ? -9.649 -1.804 -20.414 1.00 91.94 190 SER A O 1
ATOM 1463 N N . GLU A 1 191 ? -8.236 -0.068 -20.501 1.00 94.94 191 GLU A N 1
ATOM 1464 C CA . GLU A 1 191 ? -7.094 -0.771 -21.092 1.00 94.94 191 GLU A CA 1
ATOM 1465 C C . GLU A 1 191 ? -5.822 -0.468 -20.293 1.00 94.94 191 GLU A C 1
ATOM 1467 O O . GLU A 1 191 ? -5.657 0.633 -19.769 1.00 94.94 191 GLU A O 1
ATOM 1472 N N . ILE A 1 192 ? -4.894 -1.423 -20.238 1.00 96.25 192 ILE A N 1
ATOM 1473 C CA . ILE A 1 192 ? -3.522 -1.189 -19.778 1.00 96.25 192 ILE A CA 1
ATOM 1474 C C . ILE A 1 192 ? -2.600 -1.287 -20.990 1.00 96.25 192 ILE A C 1
ATOM 1476 O O . ILE A 1 192 ? -2.437 -2.363 -21.568 1.00 96.25 192 ILE A O 1
ATOM 1480 N N . LYS A 1 193 ? -1.963 -0.174 -21.360 1.00 97.00 193 LYS A N 1
ATOM 1481 C CA . LYS A 1 193 ? -0.865 -0.144 -22.333 1.00 97.00 193 LYS A CA 1
ATOM 1482 C C . LYS A 1 193 ? 0.438 -0.301 -21.565 1.00 97.00 193 LYS A C 1
ATOM 1484 O O . LYS A 1 193 ? 0.893 0.645 -20.924 1.00 97.00 193 LYS A O 1
ATOM 1489 N N . LEU A 1 194 ? 1.011 -1.498 -21.608 1.00 96.25 194 LEU A N 1
ATOM 1490 C CA . LEU A 1 194 ? 2.222 -1.843 -20.871 1.00 96.25 194 LEU A CA 1
ATOM 1491 C C . LEU A 1 194 ? 3.359 -2.114 -21.844 1.00 96.25 194 LEU A C 1
ATOM 1493 O O . LEU A 1 194 ? 3.183 -2.835 -22.823 1.00 96.25 194 LEU A O 1
ATOM 1497 N N . GLY A 1 195 ? 4.531 -1.545 -21.591 1.00 95.56 195 GLY A N 1
ATOM 1498 C CA . GLY A 1 195 ? 5.614 -1.669 -22.546 1.00 95.56 195 GLY A CA 1
ATOM 1499 C C . GLY A 1 195 ? 6.934 -1.060 -22.125 1.00 95.56 195 GLY A C 1
ATOM 1500 O O . GLY A 1 195 ? 7.035 -0.391 -21.102 1.00 95.56 195 GLY A O 1
ATOM 1501 N N . LEU A 1 196 ? 7.952 -1.277 -22.952 1.00 97.12 196 LEU A N 1
ATOM 1502 C CA . LEU A 1 196 ? 9.247 -0.625 -22.819 1.00 97.12 196 LEU A CA 1
ATOM 1503 C C . LEU A 1 196 ? 9.291 0.649 -23.659 1.00 97.12 196 LEU A C 1
ATOM 1505 O O . LEU A 1 196 ? 8.954 0.645 -24.846 1.00 97.12 196 LEU A O 1
ATOM 1509 N N . ARG A 1 197 ? 9.743 1.730 -23.029 1.00 96.81 197 ARG A N 1
ATOM 1510 C CA . ARG A 1 197 ? 9.938 3.053 -23.614 1.00 96.81 197 ARG A CA 1
ATOM 1511 C C . ARG A 1 197 ? 11.425 3.396 -23.579 1.00 96.81 197 ARG A C 1
ATOM 1513 O O . ARG A 1 197 ? 12.017 3.483 -22.505 1.00 96.81 197 ARG A O 1
ATOM 1520 N N . GLY A 1 198 ? 12.012 3.572 -24.757 1.00 97.31 198 GLY A N 1
ATOM 1521 C CA . GLY A 1 198 ? 13.395 3.993 -24.945 1.00 97.31 198 GLY A CA 1
ATOM 1522 C C . GLY A 1 198 ? 13.465 5.507 -25.075 1.00 97.31 198 GLY A C 1
ATOM 1523 O O . GLY A 1 198 ? 12.911 6.079 -26.017 1.00 97.31 198 GLY A O 1
ATOM 1524 N N . VAL A 1 199 ? 14.131 6.149 -24.124 1.00 97.06 199 VAL A N 1
ATOM 1525 C CA . VAL A 1 199 ? 14.313 7.595 -24.051 1.00 97.06 199 VAL A CA 1
ATOM 1526 C C . VAL A 1 199 ? 15.718 7.944 -24.527 1.00 97.06 199 VAL A C 1
ATOM 1528 O O . VAL A 1 199 ? 16.715 7.580 -23.906 1.00 97.06 199 VAL A O 1
ATOM 1531 N N . GLU A 1 200 ? 15.778 8.638 -25.656 1.00 96.56 200 GLU A N 1
ATOM 1532 C CA . GLU A 1 200 ? 16.995 9.168 -26.250 1.00 96.56 200 GLU A CA 1
ATOM 1533 C C . GLU A 1 200 ? 17.270 10.575 -25.712 1.00 96.56 200 GLU A C 1
ATOM 1535 O O . GLU A 1 200 ? 16.417 11.466 -25.796 1.00 96.56 200 GLU A O 1
ATOM 1540 N N . THR A 1 201 ? 18.485 10.779 -25.207 1.00 96.94 201 THR A N 1
ATOM 1541 C CA . THR A 1 201 ? 19.001 12.093 -24.816 1.00 96.94 201 THR A CA 1
ATOM 1542 C C . THR A 1 201 ? 20.046 12.536 -25.830 1.00 96.94 201 THR A C 1
ATOM 1544 O O . THR A 1 201 ? 20.998 11.809 -26.124 1.00 96.94 201 THR A O 1
ATOM 1547 N N . LEU A 1 202 ? 19.862 13.742 -26.363 1.00 96.00 202 LEU A N 1
ATOM 1548 C CA . LEU A 1 202 ? 20.763 14.381 -27.313 1.00 96.00 202 LEU A CA 1
ATOM 1549 C C . LEU A 1 202 ? 21.574 15.455 -26.605 1.00 96.00 202 LEU A C 1
ATOM 1551 O O . LEU A 1 202 ? 21.012 16.322 -25.932 1.00 96.00 202 LEU A O 1
ATOM 1555 N N . TRP A 1 203 ? 22.881 15.421 -26.800 1.00 93.88 203 TRP A N 1
ATOM 1556 C CA . TRP A 1 203 ? 23.844 16.245 -26.089 1.00 93.88 203 TRP A CA 1
ATOM 1557 C C . TRP A 1 203 ? 24.498 17.256 -27.036 1.00 93.88 203 TRP A C 1
ATOM 1559 O O . TRP A 1 203 ? 24.741 16.970 -28.210 1.00 93.88 203 TRP A O 1
ATOM 1569 N N . ASP A 1 204 ? 24.779 18.455 -26.532 1.00 90.50 204 ASP A N 1
ATOM 1570 C CA . ASP A 1 204 ? 25.554 19.486 -27.228 1.00 90.50 204 ASP A CA 1
ATOM 1571 C C . ASP A 1 204 ? 26.553 20.091 -26.243 1.00 90.50 204 ASP A C 1
ATOM 1573 O O . ASP A 1 204 ? 26.163 20.548 -25.169 1.00 90.50 204 ASP A O 1
ATOM 1577 N N . ARG A 1 205 ? 27.846 20.074 -26.591 1.00 85.38 205 ARG A N 1
ATOM 1578 C CA . ARG A 1 205 ? 28.939 20.588 -25.739 1.00 85.38 205 ARG A CA 1
ATOM 1579 C C . ARG A 1 205 ? 28.882 20.066 -24.291 1.00 85.38 205 ARG A C 1
ATOM 1581 O O . ARG A 1 205 ? 29.084 20.822 -23.347 1.00 85.38 205 ARG A O 1
ATOM 1588 N N . GLY A 1 206 ? 28.572 18.778 -24.123 1.00 83.69 206 GLY A N 1
ATOM 1589 C CA . GLY A 1 206 ? 28.513 18.113 -22.816 1.00 83.69 206 GLY A CA 1
ATOM 1590 C C . GLY A 1 206 ? 27.235 18.355 -22.003 1.00 83.69 206 GLY A C 1
ATOM 1591 O O . GLY A 1 206 ? 27.108 17.798 -20.918 1.00 83.69 206 GLY A O 1
ATOM 1592 N N . ALA A 1 207 ? 26.267 19.126 -22.510 1.00 88.38 207 ALA A N 1
ATOM 1593 C CA . ALA A 1 207 ? 24.980 19.348 -21.850 1.00 88.38 207 ALA A CA 1
ATOM 1594 C C . ALA A 1 207 ? 23.836 18.631 -22.580 1.00 88.38 207 ALA A C 1
ATOM 1596 O O . ALA A 1 207 ? 23.750 18.672 -23.811 1.00 88.38 207 ALA A O 1
ATOM 1597 N N . ALA A 1 208 ? 22.927 18.009 -21.823 1.00 91.62 208 ALA A N 1
ATOM 1598 C CA . ALA A 1 208 ? 21.704 17.430 -22.369 1.00 91.62 208 ALA A CA 1
ATOM 1599 C C . ALA A 1 208 ? 20.829 18.551 -22.948 1.00 91.62 208 ALA A C 1
ATOM 1601 O O . ALA A 1 208 ? 20.436 19.483 -22.244 1.00 91.62 208 ALA A O 1
ATOM 1602 N N . ARG A 1 209 ? 20.551 18.483 -24.251 1.00 93.69 209 ARG A N 1
ATOM 1603 C CA . ARG A 1 209 ? 19.832 19.528 -24.986 1.00 93.69 209 ARG A CA 1
ATOM 1604 C C . ARG A 1 209 ? 18.398 19.140 -25.313 1.00 93.69 209 ARG A C 1
ATOM 1606 O O . ARG A 1 209 ? 17.517 19.994 -25.248 1.00 93.69 209 ARG A O 1
ATOM 1613 N N . TYR A 1 210 ? 18.175 17.881 -25.674 1.00 93.44 210 TYR A N 1
ATOM 1614 C CA . TYR A 1 210 ? 16.850 17.350 -25.977 1.00 93.44 210 TYR A CA 1
ATOM 1615 C C . TYR A 1 210 ? 16.690 15.965 -25.368 1.00 93.44 210 TYR A C 1
ATOM 1617 O O . TYR A 1 210 ? 17.622 15.166 -25.391 1.00 93.44 210 TYR A O 1
ATOM 1625 N N . GLU A 1 211 ? 15.484 15.666 -24.905 1.00 94.88 211 GLU A N 1
ATOM 1626 C CA . GLU A 1 211 ? 15.070 14.330 -24.496 1.00 94.88 211 GLU A CA 1
ATOM 1627 C C . GLU A 1 211 ? 13.812 13.957 -25.278 1.00 94.88 211 GLU A C 1
ATOM 1629 O O . GLU A 1 211 ? 12.907 14.780 -25.449 1.00 94.88 211 GLU A O 1
ATOM 1634 N N . ARG A 1 212 ? 13.769 12.741 -25.819 1.00 94.31 212 ARG A N 1
ATOM 1635 C CA . ARG A 1 212 ? 12.624 12.261 -26.595 1.00 94.31 212 ARG A CA 1
ATOM 1636 C C . ARG A 1 212 ? 12.506 10.757 -26.552 1.00 94.31 212 ARG A C 1
ATOM 1638 O O . ARG A 1 212 ? 13.461 10.038 -26.297 1.00 94.31 212 ARG A O 1
ATOM 1645 N N . GLU A 1 213 ? 11.316 10.280 -26.856 1.00 96.12 213 GLU A N 1
ATOM 1646 C CA . GLU A 1 213 ? 11.120 8.866 -27.114 1.00 96.12 213 GLU A CA 1
ATOM 1647 C C . GLU A 1 213 ? 11.717 8.489 -28.472 1.00 96.12 213 GLU A C 1
ATOM 1649 O O . GLU A 1 213 ? 11.392 9.106 -29.486 1.00 96.12 213 GLU A O 1
ATOM 1654 N N . ALA A 1 214 ? 12.590 7.484 -28.477 1.00 94.62 214 ALA A N 1
ATOM 1655 C CA . ALA A 1 214 ? 13.176 6.916 -29.688 1.00 94.62 214 ALA A CA 1
ATOM 1656 C C . ALA A 1 214 ? 12.618 5.530 -30.019 1.00 94.62 214 ALA A C 1
ATOM 1658 O O . ALA A 1 214 ? 12.549 5.157 -31.188 1.00 94.62 214 ALA A O 1
ATOM 1659 N N . HIS A 1 215 ? 12.198 4.778 -29.000 1.00 95.00 215 HIS A N 1
ATOM 1660 C CA . HIS A 1 215 ? 11.699 3.418 -29.161 1.00 95.00 215 HIS A CA 1
ATOM 1661 C C . HIS A 1 215 ? 10.503 3.162 -28.247 1.00 95.00 215 HIS A C 1
ATOM 1663 O O . HIS A 1 215 ? 10.465 3.638 -27.110 1.00 95.00 215 HIS A O 1
ATOM 1669 N N . ARG A 1 216 ? 9.547 2.361 -28.722 1.00 95.12 216 ARG A N 1
ATOM 1670 C CA . ARG A 1 216 ? 8.378 1.943 -27.949 1.00 95.12 216 ARG A CA 1
ATOM 1671 C C . ARG A 1 216 ? 7.964 0.529 -28.340 1.00 95.12 216 ARG A C 1
ATOM 1673 O O . ARG A 1 216 ? 7.701 0.263 -29.508 1.00 95.12 216 ARG A O 1
ATOM 1680 N N . TYR A 1 217 ? 7.849 -0.347 -27.347 1.00 94.62 217 TYR A N 1
ATOM 1681 C CA . TYR A 1 217 ? 7.316 -1.701 -27.497 1.00 94.62 217 TYR A CA 1
ATOM 1682 C C . TYR A 1 217 ? 6.186 -1.879 -26.502 1.00 94.62 217 TYR A C 1
ATOM 1684 O O . TYR A 1 217 ? 6.443 -1.849 -25.306 1.00 94.62 217 TYR A O 1
ATOM 1692 N N . VAL A 1 218 ? 4.949 -2.021 -26.975 1.00 95.00 218 VAL A N 1
ATOM 1693 C CA . VAL A 1 218 ? 3.756 -2.011 -26.118 1.00 95.00 218 VAL A CA 1
ATOM 1694 C C . VAL A 1 218 ? 2.893 -3.228 -26.402 1.00 95.00 218 VAL A C 1
ATOM 1696 O O . VAL A 1 218 ? 2.599 -3.539 -27.554 1.00 95.00 218 VAL A O 1
ATOM 1699 N N . ILE A 1 219 ? 2.441 -3.861 -25.328 1.00 95.50 219 ILE A N 1
ATOM 1700 C CA . ILE A 1 219 ? 1.318 -4.789 -25.309 1.00 95.50 219 ILE A CA 1
ATOM 1701 C C . ILE A 1 219 ? 0.104 -4.128 -24.656 1.00 95.50 219 ILE A C 1
ATOM 1703 O O . ILE A 1 219 ? 0.211 -3.119 -23.955 1.00 95.50 219 ILE A O 1
ATOM 1707 N N . ARG A 1 220 ? -1.067 -4.708 -24.901 1.00 96.06 220 ARG A N 1
ATOM 1708 C CA . ARG A 1 220 ? -2.341 -4.243 -24.360 1.00 96.06 220 ARG A CA 1
ATOM 1709 C C . ARG A 1 220 ? -2.949 -5.351 -23.520 1.00 96.06 220 ARG A C 1
ATOM 1711 O O . ARG A 1 220 ? -3.020 -6.489 -23.978 1.00 96.06 220 ARG A O 1
ATOM 1718 N N . LEU A 1 221 ? -3.374 -5.014 -22.311 1.00 93.31 221 LEU A N 1
ATOM 1719 C CA . LEU A 1 221 ? -4.109 -5.907 -21.419 1.00 93.31 221 LEU A CA 1
ATOM 1720 C C . LEU A 1 221 ? -5.506 -5.321 -21.202 1.00 93.31 221 LEU A C 1
ATOM 1722 O O . LEU A 1 221 ? -5.656 -4.104 -21.057 1.00 93.31 221 LEU A O 1
ATOM 1726 N N . GLY A 1 222 ? -6.524 -6.178 -21.178 1.00 90.06 222 GLY A N 1
ATOM 1727 C CA . GLY A 1 222 ? -7.878 -5.763 -20.818 1.00 90.06 222 GLY A CA 1
ATOM 1728 C C . GLY A 1 222 ? -7.967 -5.458 -19.324 1.00 90.06 222 GLY A C 1
ATOM 1729 O O . GLY A 1 222 ? -7.462 -6.233 -18.516 1.00 90.06 222 GLY A O 1
ATOM 1730 N N . ALA A 1 223 ? -8.611 -4.347 -18.959 1.00 88.25 223 ALA A N 1
ATOM 1731 C CA . ALA A 1 223 ? -8.833 -3.968 -17.558 1.00 88.25 223 ALA A CA 1
ATOM 1732 C C . ALA A 1 223 ? -10.314 -3.791 -17.194 1.00 88.25 223 ALA A C 1
ATOM 1734 O O . ALA A 1 223 ? -10.634 -3.531 -16.039 1.00 88.25 223 ALA A O 1
ATOM 1735 N N . GLU A 1 224 ? -11.227 -3.953 -18.156 1.00 84.81 224 GLU A N 1
ATOM 1736 C CA . GLU A 1 224 ? -12.664 -3.714 -17.952 1.00 84.81 224 GLU A CA 1
ATOM 1737 C C . GLU A 1 224 ? -13.305 -4.659 -16.927 1.00 84.81 224 GLU A C 1
ATOM 1739 O O . GLU A 1 224 ? -14.301 -4.302 -16.301 1.00 84.81 224 GLU A O 1
ATOM 1744 N N . GLN A 1 225 ? -12.733 -5.855 -16.763 1.00 81.31 225 GLN A N 1
ATOM 1745 C CA . GLN A 1 225 ? -13.211 -6.901 -15.854 1.00 81.31 225 GLN A CA 1
ATOM 1746 C C . GLN A 1 225 ? -12.271 -7.135 -14.662 1.00 81.31 225 GLN A C 1
ATOM 1748 O O . GLN A 1 225 ? -12.457 -8.107 -13.936 1.00 81.31 225 GLN A O 1
ATOM 1753 N N . ALA A 1 226 ? -11.270 -6.270 -14.461 1.00 82.69 226 ALA A N 1
ATOM 1754 C CA . ALA A 1 226 ? -10.307 -6.429 -13.377 1.00 82.69 226 ALA A CA 1
ATOM 1755 C C . ALA A 1 226 ? -11.003 -6.357 -12.009 1.00 82.69 226 ALA A C 1
ATOM 1757 O O . ALA A 1 226 ? -11.755 -5.415 -11.734 1.00 82.69 226 ALA A O 1
ATOM 1758 N N . GLN A 1 227 ? -10.738 -7.335 -11.144 1.00 81.50 227 GLN A N 1
ATOM 1759 C CA . GLN A 1 227 ? -11.226 -7.344 -9.767 1.00 81.50 227 GLN A CA 1
ATOM 1760 C C . GLN A 1 227 ? -10.273 -6.588 -8.829 1.00 81.50 227 GLN A C 1
ATOM 1762 O O . GLN A 1 227 ? -9.111 -6.329 -9.150 1.00 81.50 227 GLN A O 1
ATOM 1767 N N . GLU A 1 228 ? -10.771 -6.208 -7.648 1.00 80.12 228 GLU A N 1
ATOM 1768 C CA . GLU A 1 228 ? -10.011 -5.414 -6.677 1.00 80.12 228 GLU A CA 1
ATOM 1769 C C . GLU A 1 228 ? -8.730 -6.146 -6.257 1.00 80.12 228 GLU A C 1
ATOM 1771 O O . GLU A 1 228 ? -8.766 -7.208 -5.628 1.00 80.12 228 GLU A O 1
ATOM 1776 N N . GLY A 1 229 ? -7.581 -5.562 -6.602 1.00 75.38 229 GLY A N 1
ATOM 1777 C CA . GLY A 1 229 ? -6.273 -6.131 -6.306 1.00 75.38 229 GLY A CA 1
ATOM 1778 C C . GLY A 1 229 ? -5.990 -7.452 -7.024 1.00 75.38 229 GLY A C 1
ATOM 1779 O O . GLY A 1 229 ? -5.096 -8.172 -6.580 1.00 75.38 229 GLY A O 1
ATOM 1780 N N . GLU A 1 230 ? -6.729 -7.782 -8.088 1.00 82.12 230 GLU A N 1
ATOM 1781 C CA . GLU A 1 230 ? -6.446 -8.933 -8.942 1.00 82.12 230 GLU A CA 1
ATOM 1782 C C . GLU A 1 230 ? -5.091 -8.763 -9.624 1.00 82.12 230 GLU A C 1
ATOM 1784 O O . GLU A 1 230 ? -4.768 -7.703 -10.163 1.00 82.12 230 GLU A O 1
ATOM 1789 N N . MET A 1 231 ? -4.296 -9.828 -9.606 1.00 82.81 231 MET A N 1
ATOM 1790 C CA . MET A 1 231 ? -3.016 -9.861 -10.289 1.00 82.81 231 MET A CA 1
ATOM 1791 C C . MET A 1 231 ? -3.224 -10.188 -11.771 1.00 82.81 231 MET A C 1
ATOM 1793 O O . MET A 1 231 ? -3.560 -11.318 -12.116 1.00 82.81 231 MET A O 1
ATOM 1797 N N . LEU A 1 232 ? -2.955 -9.221 -12.647 1.00 89.00 232 LEU A N 1
ATOM 1798 C CA . LEU A 1 232 ? -2.962 -9.391 -14.098 1.00 89.00 232 LEU A CA 1
ATOM 1799 C C . LEU A 1 232 ? -1.526 -9.664 -14.582 1.00 89.00 232 LEU A C 1
ATOM 1801 O O . LEU A 1 232 ? -0.717 -8.730 -14.663 1.00 89.00 232 LEU A O 1
ATOM 1805 N N . PRO A 1 233 ? -1.157 -10.925 -14.875 1.00 88.81 233 PRO A N 1
ATOM 1806 C CA . PRO A 1 233 ? 0.173 -11.242 -15.374 1.00 88.81 233 PRO A CA 1
ATOM 1807 C C . PRO A 1 233 ? 0.354 -10.715 -16.798 1.00 88.81 233 PRO A C 1
ATOM 1809 O O . PRO A 1 233 ? -0.575 -10.710 -17.607 1.00 88.81 233 PRO A O 1
ATOM 1812 N N . PHE A 1 234 ? 1.579 -10.329 -17.136 1.00 90.44 234 PHE A N 1
ATOM 1813 C CA . PHE A 1 234 ? 1.930 -9.936 -18.492 1.00 90.44 234 PHE A CA 1
ATOM 1814 C C . PHE A 1 234 ? 3.254 -10.546 -18.922 1.00 90.44 234 PHE A C 1
ATOM 1816 O O . PHE A 1 234 ? 4.156 -10.800 -18.120 1.00 90.44 234 PHE A O 1
ATOM 1823 N N . ARG A 1 235 ? 3.371 -10.759 -20.233 1.00 89.94 235 ARG A N 1
ATOM 1824 C CA . ARG A 1 235 ? 4.571 -11.302 -20.851 1.00 89.94 235 ARG A CA 1
ATOM 1825 C C . ARG A 1 235 ? 4.677 -10.842 -22.295 1.00 89.94 235 ARG A C 1
ATOM 1827 O O . ARG A 1 235 ? 3.723 -10.986 -23.055 1.00 89.94 235 ARG A O 1
ATOM 1834 N N . PHE A 1 236 ? 5.845 -10.352 -22.691 1.00 91.88 236 PHE A N 1
ATOM 1835 C CA . PHE A 1 236 ? 6.141 -10.054 -24.091 1.00 91.88 236 PHE A CA 1
ATOM 1836 C C . PHE A 1 236 ? 7.620 -10.250 -24.402 1.00 91.88 236 PHE A C 1
ATOM 1838 O O . PHE A 1 236 ? 8.466 -10.178 -23.517 1.00 91.88 236 PHE A O 1
ATOM 1845 N N . ARG A 1 237 ? 7.934 -10.538 -25.664 1.00 90.69 237 ARG A N 1
ATOM 1846 C CA . ARG A 1 237 ? 9.309 -10.704 -26.140 1.00 90.69 237 ARG A CA 1
ATOM 1847 C C . ARG A 1 237 ? 9.777 -9.406 -26.787 1.00 90.69 237 ARG A C 1
ATOM 1849 O O . ARG A 1 237 ? 9.053 -8.843 -27.606 1.00 90.69 237 ARG A O 1
ATOM 1856 N N . LEU A 1 238 ? 10.970 -8.942 -26.424 1.00 91.88 238 LEU A N 1
ATOM 1857 C CA . LEU A 1 238 ? 11.626 -7.860 -27.145 1.00 91.88 238 LEU A CA 1
ATOM 1858 C C . LEU A 1 238 ? 12.053 -8.340 -28.537 1.00 91.88 238 LEU A C 1
ATOM 1860 O O . LEU A 1 238 ? 12.565 -9.456 -28.645 1.00 91.88 238 LEU A O 1
ATOM 1864 N N . PRO A 1 239 ? 11.893 -7.515 -29.582 1.00 92.31 239 PRO A N 1
ATOM 1865 C CA . PRO A 1 239 ? 12.428 -7.822 -30.903 1.00 92.31 239 PRO A CA 1
ATOM 1866 C C . PRO A 1 239 ? 13.944 -8.061 -30.883 1.00 92.31 239 PRO A C 1
ATOM 1868 O O . PRO A 1 239 ? 14.664 -7.476 -30.068 1.00 92.31 239 PRO A O 1
ATOM 1871 N N . ASP A 1 240 ? 14.430 -8.906 -31.794 1.00 89.06 240 ASP A N 1
ATOM 1872 C CA . ASP A 1 240 ? 15.862 -9.215 -31.924 1.00 89.06 240 ASP A CA 1
ATOM 1873 C C . ASP A 1 240 ? 16.676 -8.021 -32.471 1.00 89.06 240 ASP A C 1
ATOM 1875 O O . ASP A 1 240 ? 17.895 -7.993 -32.323 1.00 89.06 240 ASP A O 1
ATOM 1879 N N . ASP A 1 241 ? 16.012 -7.025 -33.068 1.00 88.69 241 ASP A N 1
ATOM 1880 C CA . ASP A 1 241 ? 16.592 -5.780 -33.589 1.00 88.69 241 ASP A CA 1
ATOM 1881 C C . ASP A 1 241 ? 16.460 -4.584 -32.621 1.00 88.69 241 ASP A C 1
ATOM 1883 O O . ASP A 1 241 ? 16.817 -3.449 -32.962 1.00 88.69 241 ASP A O 1
ATOM 1887 N N . ALA A 1 242 ? 15.972 -4.818 -31.396 1.00 92.31 242 ALA A N 1
ATOM 1888 C CA . ALA A 1 242 ? 15.854 -3.772 -30.390 1.00 92.31 242 ALA A CA 1
ATOM 1889 C C . ALA A 1 242 ? 17.225 -3.177 -30.022 1.00 92.31 242 ALA A C 1
ATOM 1891 O O . ALA A 1 242 ? 18.212 -3.890 -29.846 1.00 92.31 242 ALA A O 1
ATOM 1892 N N . GLN A 1 243 ? 17.283 -1.851 -29.859 1.00 93.81 243 GLN A N 1
ATOM 1893 C CA . GLN A 1 243 ? 18.511 -1.160 -29.465 1.00 93.81 243 GLN A CA 1
ATOM 1894 C C . GLN A 1 243 ? 18.792 -1.376 -27.965 1.00 93.81 243 GLN A C 1
ATOM 1896 O O . GLN A 1 243 ? 17.931 -1.052 -27.138 1.00 93.81 243 GLN A O 1
ATOM 1901 N N . PRO A 1 244 ? 19.971 -1.898 -27.576 1.00 93.94 244 PRO A N 1
ATOM 1902 C CA . PRO A 1 244 ? 20.331 -2.014 -26.170 1.00 93.94 244 PRO A CA 1
ATOM 1903 C C . PRO A 1 244 ? 20.551 -0.635 -25.539 1.00 93.94 244 PRO A C 1
ATOM 1905 O O . PRO A 1 244 ? 20.767 0.367 -26.218 1.00 93.94 244 PRO A O 1
ATOM 1908 N N . GLU A 1 245 ? 20.508 -0.587 -24.213 1.00 93.94 245 GLU A N 1
ATOM 1909 C CA . GLU A 1 245 ? 20.810 0.600 -23.423 1.00 93.94 245 GLU A CA 1
ATOM 1910 C C . GLU A 1 245 ? 22.215 1.131 -23.742 1.00 93.94 245 GLU A C 1
ATOM 1912 O O . GLU A 1 245 ? 23.221 0.423 -23.617 1.00 93.94 245 GLU A O 1
ATOM 1917 N N . MET A 1 246 ? 22.279 2.417 -24.081 1.00 93.31 246 MET A N 1
ATOM 1918 C CA . MET A 1 246 ? 23.513 3.149 -24.337 1.00 93.31 246 MET A CA 1
ATOM 1919 C C . MET A 1 246 ? 23.621 4.278 -23.304 1.00 93.31 246 MET A C 1
ATOM 1921 O O . MET A 1 246 ? 23.197 5.403 -23.579 1.00 93.31 246 MET A O 1
ATOM 1925 N N . PRO A 1 247 ? 24.144 3.993 -22.097 1.00 89.94 247 PRO A N 1
ATOM 1926 C CA . PRO A 1 247 ? 24.291 4.997 -21.059 1.00 89.94 247 PRO A CA 1
ATOM 1927 C C . PRO A 1 247 ? 25.306 6.061 -21.489 1.00 89.94 247 PRO A C 1
ATOM 1929 O O . PRO A 1 247 ? 26.076 5.839 -22.433 1.00 89.94 247 PRO A O 1
ATOM 1932 N N . PRO A 1 248 ? 25.341 7.203 -20.791 1.00 88.50 248 PRO A N 1
ATOM 1933 C CA . PRO A 1 248 ? 26.374 8.182 -21.032 1.00 88.50 248 PRO A CA 1
ATOM 1934 C C . PRO A 1 248 ? 27.779 7.598 -20.853 1.00 88.50 248 PRO A C 1
ATOM 1936 O O . PRO A 1 248 ? 28.044 6.919 -19.860 1.00 88.50 248 PRO A O 1
ATOM 1939 N N . SER A 1 249 ? 28.662 7.815 -21.828 1.00 85.00 249 SER A N 1
ATOM 1940 C CA . SER A 1 249 ? 30.030 7.282 -21.816 1.00 85.00 249 SER A CA 1
ATOM 1941 C C . SER A 1 249 ? 30.983 8.198 -22.590 1.00 85.00 249 SER A C 1
ATOM 1943 O O . SER A 1 249 ? 30.542 8.847 -23.545 1.00 85.00 249 SER A O 1
ATOM 1945 N N . PRO A 1 250 ? 32.284 8.232 -22.238 1.00 81.81 250 PRO A N 1
ATOM 1946 C CA . PRO A 1 250 ? 33.282 8.926 -23.046 1.00 81.81 250 PRO A CA 1
ATOM 1947 C C . PRO A 1 250 ? 33.336 8.349 -24.469 1.00 81.81 250 PRO A C 1
ATOM 1949 O O . PRO A 1 250 ? 32.898 7.218 -24.721 1.00 81.81 250 PRO A O 1
ATOM 1952 N N . ARG A 1 251 ? 33.826 9.164 -25.404 1.00 89.81 251 ARG A N 1
ATOM 1953 C CA . ARG A 1 251 ? 34.132 8.786 -26.790 1.00 89.81 251 ARG A CA 1
ATOM 1954 C C . ARG A 1 251 ? 35.657 8.760 -26.977 1.00 89.81 251 ARG A C 1
ATOM 1956 O O . ARG A 1 251 ? 36.342 9.421 -26.195 1.00 89.81 251 ARG A O 1
ATOM 1963 N N . PRO A 1 252 ? 36.177 8.102 -28.031 1.00 90.25 252 PRO A N 1
ATOM 1964 C CA . PRO A 1 252 ? 37.604 8.120 -28.339 1.00 90.25 252 PRO A CA 1
ATOM 1965 C C . PRO A 1 252 ? 38.187 9.534 -28.342 1.00 90.25 252 PRO A C 1
ATOM 1967 O O . PRO A 1 252 ? 37.636 10.442 -28.967 1.00 90.25 252 PRO A O 1
ATOM 1970 N N . GLY A 1 253 ? 39.299 9.708 -27.623 1.00 84.25 253 GLY A N 1
ATOM 1971 C CA . GLY A 1 253 ? 39.962 11.005 -27.456 1.00 84.25 253 GLY A CA 1
ATOM 1972 C C . GLY A 1 253 ? 39.215 11.984 -26.542 1.00 84.25 253 GLY A C 1
ATOM 1973 O O . GLY A 1 253 ? 39.322 13.190 -26.751 1.00 84.25 253 GLY A O 1
ATOM 1974 N N . ASP A 1 254 ? 38.433 11.475 -25.583 1.00 82.56 254 ASP A N 1
ATOM 1975 C CA . ASP A 1 254 ? 37.632 12.248 -24.620 1.00 82.56 254 ASP A CA 1
ATOM 1976 C C . ASP A 1 254 ? 36.613 13.204 -25.265 1.00 82.56 254 ASP A C 1
ATOM 1978 O O . ASP A 1 254 ? 36.182 14.197 -24.670 1.00 82.56 254 ASP A O 1
ATOM 1982 N N . ALA A 1 255 ? 36.186 12.908 -26.496 1.00 83.94 255 ALA A N 1
ATOM 1983 C CA . ALA A 1 255 ? 35.180 13.713 -27.169 1.00 83.94 255 ALA A CA 1
ATOM 1984 C C . ALA A 1 255 ? 33.829 13.635 -26.434 1.00 83.94 255 ALA A C 1
ATOM 1986 O O . ALA A 1 255 ? 33.411 12.589 -25.927 1.00 83.94 255 ALA A O 1
ATOM 1987 N N . ALA A 1 256 ? 33.116 14.762 -26.391 1.00 86.56 256 ALA A N 1
ATOM 1988 C CA . ALA A 1 256 ? 31.798 14.819 -25.775 1.00 86.56 256 ALA A CA 1
ATOM 1989 C C . ALA A 1 256 ? 30.815 13.934 -26.554 1.00 86.56 256 ALA A C 1
ATOM 1991 O O . ALA A 1 256 ? 30.671 14.074 -27.765 1.00 86.56 256 ALA A O 1
ATOM 1992 N N . GLN A 1 257 ? 30.103 13.048 -25.864 1.00 90.62 257 GLN A N 1
ATOM 1993 C CA . GLN A 1 257 ? 28.999 12.281 -26.440 1.00 90.62 257 GLN A CA 1
ATOM 1994 C C . GLN A 1 257 ? 27.924 13.202 -27.029 1.00 90.62 257 GLN A C 1
ATOM 1996 O O . GLN A 1 257 ? 27.673 14.282 -26.496 1.00 90.62 257 GLN A O 1
ATOM 2001 N N . LEU A 1 258 ? 27.251 12.750 -28.092 1.00 95.06 258 LEU A N 1
ATOM 2002 C CA . LEU A 1 258 ? 26.092 13.444 -28.658 1.00 95.06 258 LEU A CA 1
ATOM 2003 C C . LEU A 1 258 ? 24.770 12.698 -28.430 1.00 95.06 258 LEU A C 1
ATOM 2005 O O . LEU A 1 258 ? 23.719 13.330 -28.497 1.00 95.06 258 LEU A O 1
ATOM 2009 N N . VAL A 1 259 ? 24.786 11.385 -28.179 1.00 95.31 259 VAL A N 1
ATOM 2010 C CA . VAL A 1 259 ? 23.574 10.557 -28.077 1.00 95.31 259 VAL A CA 1
ATOM 2011 C C . VAL A 1 259 ? 23.700 9.483 -26.994 1.00 95.31 259 VAL A C 1
ATOM 2013 O O . VAL A 1 259 ? 24.662 8.715 -27.003 1.00 95.31 259 VAL A O 1
ATOM 2016 N N . SER A 1 260 ? 22.701 9.372 -26.114 1.00 95.44 260 SER A N 1
ATOM 2017 C CA . SER A 1 260 ? 22.518 8.265 -25.155 1.00 95.44 260 SER A CA 1
ATOM 2018 C C . SER A 1 260 ? 21.088 7.714 -25.208 1.00 95.44 260 SER A C 1
ATOM 2020 O O . SER A 1 260 ? 20.163 8.441 -25.562 1.00 95.44 260 SER A O 1
ATOM 2022 N N . LEU A 1 261 ? 20.897 6.452 -24.817 1.00 96.38 261 LEU A N 1
ATOM 2023 C CA . LEU A 1 261 ? 19.600 5.774 -24.738 1.00 96.38 261 LEU A CA 1
ATOM 2024 C C . LEU A 1 261 ? 19.428 5.110 -23.367 1.00 96.38 261 LEU A C 1
ATOM 2026 O O . LEU A 1 261 ? 20.210 4.226 -23.009 1.00 96.38 261 LEU A O 1
ATOM 2030 N N . ALA A 1 262 ? 18.366 5.482 -22.655 1.00 96.06 262 ALA A N 1
ATOM 2031 C CA . ALA A 1 262 ? 17.917 4.839 -21.422 1.00 96.06 262 ALA A CA 1
ATOM 2032 C C . ALA A 1 262 ? 16.542 4.187 -21.619 1.00 96.06 262 ALA A C 1
ATOM 2034 O O . ALA A 1 262 ? 15.751 4.624 -22.454 1.00 96.06 262 ALA A O 1
ATOM 2035 N N . TRP A 1 263 ? 16.242 3.151 -20.839 1.00 96.31 263 TRP A N 1
ATOM 2036 C CA . TRP A 1 263 ? 14.977 2.423 -20.928 1.00 96.31 263 TRP A CA 1
ATOM 2037 C C . TRP A 1 263 ? 14.136 2.584 -19.657 1.00 96.31 263 TRP A C 1
ATOM 2039 O O . TRP A 1 263 ? 14.636 2.768 -18.547 1.00 96.31 263 TRP A O 1
ATOM 2049 N N . GLN A 1 264 ? 12.821 2.544 -19.837 1.00 96.44 264 GLN A N 1
ATOM 2050 C CA . GLN A 1 264 ? 11.830 2.534 -18.766 1.00 96.44 264 GLN A CA 1
ATOM 2051 C C . GLN A 1 264 ? 10.748 1.523 -19.125 1.00 96.44 264 GLN A C 1
ATOM 2053 O O . GLN A 1 264 ? 10.368 1.420 -20.294 1.00 96.44 264 GLN A O 1
ATOM 2058 N N . LEU A 1 265 ? 10.222 0.806 -18.135 1.00 96.06 265 LEU A N 1
ATOM 2059 C CA . LEU A 1 265 ? 8.954 0.105 -18.302 1.00 96.06 265 LEU A CA 1
ATOM 2060 C C . LEU A 1 265 ? 7.834 1.081 -17.925 1.00 96.06 265 LEU A C 1
ATOM 2062 O O . LEU A 1 265 ? 7.846 1.678 -16.848 1.00 96.06 265 LEU A O 1
ATOM 2066 N N . GLU A 1 266 ? 6.899 1.282 -18.843 1.00 97.06 266 GLU A N 1
ATOM 2067 C CA . GLU A 1 266 ? 5.778 2.207 -18.715 1.00 97.06 266 GLU A CA 1
ATOM 2068 C C . GLU A 1 266 ? 4.471 1.412 -18.754 1.00 97.06 266 GLU A C 1
ATOM 2070 O O . GLU A 1 266 ? 4.230 0.640 -19.684 1.00 97.06 266 GLU A O 1
ATOM 2075 N N . ALA A 1 267 ? 3.627 1.617 -17.747 1.00 96.75 267 ALA A N 1
ATOM 2076 C CA . ALA A 1 267 ? 2.242 1.177 -17.734 1.00 96.75 267 ALA A CA 1
ATOM 2077 C C . ALA A 1 267 ? 1.335 2.411 -17.757 1.00 96.75 267 ALA A C 1
ATOM 2079 O O . ALA A 1 267 ? 1.335 3.208 -16.818 1.00 96.75 267 ALA A O 1
ATOM 2080 N N . VAL A 1 268 ? 0.573 2.568 -18.837 1.00 96.88 268 VAL A N 1
ATOM 2081 C CA . VAL A 1 268 ? -0.486 3.575 -18.964 1.00 96.88 268 VAL A CA 1
ATOM 2082 C C . VAL A 1 268 ? -1.821 2.865 -18.792 1.00 96.88 268 VAL A C 1
ATOM 2084 O O . VAL A 1 268 ? -2.226 2.081 -19.651 1.00 96.88 268 VAL A O 1
ATOM 2087 N N . VAL A 1 269 ? -2.484 3.110 -17.667 1.00 96.06 269 VAL A N 1
ATOM 2088 C CA . VAL A 1 269 ? -3.786 2.532 -17.332 1.00 96.06 269 VAL A CA 1
ATOM 2089 C C . VAL A 1 269 ? -4.872 3.545 -17.683 1.00 96.06 269 VAL A C 1
ATOM 2091 O O . VAL A 1 269 ? -4.954 4.616 -17.079 1.00 96.06 269 VAL A O 1
ATOM 2094 N N . GLY A 1 270 ? -5.706 3.196 -18.659 1.00 94.94 270 GLY A N 1
ATOM 2095 C CA . GLY A 1 270 ? -6.782 4.040 -19.159 1.00 94.94 270 GLY A CA 1
ATOM 2096 C C . GLY A 1 270 ? -7.946 4.134 -18.179 1.00 94.94 270 GLY A C 1
ATOM 2097 O O . GLY A 1 270 ? -8.536 3.108 -17.818 1.00 94.94 270 GLY A O 1
ATOM 2098 N N . VAL A 1 271 ? -8.322 5.354 -17.798 1.00 93.50 271 VAL A N 1
ATOM 2099 C CA . VAL A 1 271 ? -9.421 5.627 -16.857 1.00 93.50 271 VAL A CA 1
ATOM 2100 C C . VAL A 1 271 ? -10.585 6.265 -17.608 1.00 93.50 271 VAL A C 1
ATOM 2102 O O . VAL A 1 271 ? -10.452 7.346 -18.180 1.00 93.50 271 VAL A O 1
ATOM 2105 N N . ARG A 1 272 ? -11.760 5.623 -17.611 1.00 89.31 272 ARG A N 1
ATOM 2106 C CA . ARG A 1 272 ? -12.949 6.206 -18.250 1.00 89.31 272 ARG A CA 1
ATOM 2107 C C . ARG A 1 272 ? -13.373 7.460 -17.487 1.00 89.31 272 ARG A C 1
ATOM 2109 O O . ARG A 1 272 ? -13.551 7.406 -16.274 1.00 89.31 272 ARG A O 1
ATOM 2116 N N . TRP A 1 273 ? -13.579 8.557 -18.218 1.00 84.38 273 TRP A N 1
ATOM 2117 C CA . TRP A 1 273 ? -14.005 9.854 -17.671 1.00 84.38 273 TRP A CA 1
ATOM 2118 C C . TRP A 1 273 ? -12.999 10.505 -16.703 1.00 84.38 273 TRP A C 1
ATOM 2120 O O . TRP A 1 273 ? -13.381 11.338 -15.886 1.00 84.38 273 TRP A O 1
ATOM 2130 N N . GLY A 1 274 ? -11.715 10.144 -16.796 1.00 84.75 274 GLY A N 1
ATOM 2131 C CA . GLY A 1 274 ? -10.645 10.689 -15.962 1.00 84.75 274 GLY A CA 1
ATOM 2132 C C . GLY A 1 274 ? -9.311 10.766 -16.702 1.00 84.75 274 GLY A C 1
ATOM 2133 O O . GLY A 1 274 ? -9.229 10.490 -17.896 1.00 84.75 274 GLY A O 1
ATOM 2134 N N . SER A 1 275 ? -8.260 11.163 -15.988 1.00 88.56 275 SER A N 1
ATOM 2135 C CA . SER A 1 275 ? -6.892 11.124 -16.507 1.00 88.56 275 SER A CA 1
ATOM 2136 C C . SER A 1 275 ? -6.317 9.716 -16.398 1.00 88.56 275 SER A C 1
ATOM 2138 O O . SER A 1 275 ? -6.434 9.091 -15.340 1.00 88.56 275 SER A O 1
ATOM 2140 N N . ASP A 1 276 ? -5.625 9.271 -17.443 1.00 93.31 276 ASP A N 1
ATOM 2141 C CA . ASP A 1 276 ? -4.878 8.017 -17.423 1.00 93.31 276 ASP A CA 1
ATOM 2142 C C . ASP A 1 276 ? -3.855 7.999 -16.281 1.00 93.31 276 ASP A C 1
ATOM 2144 O O . ASP A 1 276 ? -3.159 8.984 -16.009 1.00 93.31 276 ASP A O 1
ATOM 2148 N N . LEU A 1 277 ? -3.744 6.849 -15.620 1.00 93.88 277 LEU A N 1
ATOM 2149 C CA . LEU A 1 277 ? -2.716 6.610 -14.620 1.00 93.88 277 LEU A CA 1
ATOM 2150 C C . LEU A 1 277 ? -1.443 6.145 -15.326 1.00 93.88 277 LEU A C 1
ATOM 2152 O O . LEU A 1 277 ? -1.449 5.126 -16.013 1.00 93.88 277 LEU A O 1
ATOM 2156 N N . VAL A 1 278 ? -0.340 6.863 -15.125 1.00 95.00 278 VAL A N 1
ATOM 2157 C CA . VAL A 1 278 ? 0.959 6.518 -15.712 1.00 95.00 278 VAL A CA 1
ATOM 2158 C C . VAL A 1 278 ? 1.917 6.081 -14.611 1.00 95.00 278 VAL A C 1
ATOM 2160 O O . VAL A 1 278 ? 2.265 6.870 -13.734 1.00 95.00 278 VAL A O 1
ATOM 2163 N N . LEU A 1 279 ? 2.372 4.832 -14.679 1.00 94.81 279 LEU A N 1
ATOM 2164 C CA . LEU A 1 279 ? 3.413 4.279 -13.818 1.00 94.81 279 LEU A CA 1
ATOM 2165 C C . LEU A 1 279 ? 4.665 4.012 -14.659 1.00 94.81 279 LEU A C 1
ATOM 2167 O O . LEU A 1 279 ? 4.635 3.213 -15.594 1.00 94.81 279 LEU A O 1
ATOM 2171 N N . ARG A 1 280 ? 5.767 4.691 -14.328 1.00 95.12 280 ARG A N 1
ATOM 2172 C CA . ARG A 1 280 ? 7.073 4.533 -14.984 1.00 95.12 280 ARG A CA 1
ATOM 2173 C C . ARG A 1 280 ? 8.075 3.984 -13.993 1.00 95.12 280 ARG A C 1
ATOM 2175 O O . ARG A 1 280 ? 8.235 4.548 -12.914 1.00 95.12 280 ARG A O 1
ATOM 2182 N N . VAL A 1 281 ? 8.767 2.920 -14.380 1.00 93.25 281 VAL A N 1
ATOM 2183 C CA . VAL A 1 281 ? 9.782 2.287 -13.539 1.00 93.25 281 VAL A CA 1
ATOM 2184 C C . VAL A 1 281 ? 11.097 2.152 -14.308 1.00 93.25 281 VAL A C 1
ATOM 2186 O O . VAL A 1 281 ? 11.070 1.901 -15.520 1.00 93.25 281 VAL A O 1
ATOM 2189 N N . PRO A 1 282 ? 12.255 2.329 -13.646 1.00 91.69 282 PRO A N 1
ATOM 2190 C CA . PRO A 1 282 ? 13.549 2.089 -14.272 1.00 91.69 282 PRO A CA 1
ATOM 2191 C C . PRO A 1 282 ? 13.639 0.653 -14.794 1.00 91.69 282 PRO A C 1
ATOM 2193 O O . PRO A 1 282 ? 13.287 -0.291 -14.082 1.00 91.69 282 PRO A O 1
ATOM 2196 N N . TYR A 1 283 ? 14.107 0.487 -16.030 1.00 92.31 283 TYR A N 1
ATOM 2197 C CA . TYR A 1 283 ? 14.275 -0.828 -16.640 1.00 92.31 283 TYR A CA 1
ATOM 2198 C C . TYR A 1 283 ? 15.452 -0.811 -17.610 1.00 92.31 283 TYR A C 1
ATOM 2200 O O . TYR A 1 283 ? 15.643 0.168 -18.319 1.00 92.31 283 TYR A O 1
ATOM 2208 N N . ARG A 1 284 ? 16.243 -1.882 -17.683 1.00 92.12 284 ARG A N 1
ATOM 2209 C CA . ARG A 1 284 ? 17.433 -1.935 -18.545 1.00 92.12 284 ARG A CA 1
ATOM 2210 C C . ARG A 1 284 ? 17.264 -2.941 -19.675 1.00 92.12 284 ARG A C 1
ATOM 2212 O O . ARG A 1 284 ? 16.835 -4.070 -19.457 1.00 92.12 284 ARG A O 1
ATOM 2219 N N . VAL A 1 285 ? 17.658 -2.555 -20.884 1.00 93.19 285 VAL A N 1
ATOM 2220 C CA . VAL A 1 285 ? 17.753 -3.475 -22.025 1.00 93.19 285 VAL A CA 1
ATOM 2221 C C . VAL A 1 285 ? 19.226 -3.732 -22.294 1.00 93.19 285 VAL A C 1
ATOM 2223 O O . VAL A 1 285 ? 19.957 -2.838 -22.706 1.00 93.19 285 VAL A O 1
ATOM 2226 N N . LEU A 1 286 ? 19.688 -4.942 -22.019 1.00 91.81 286 LEU A N 1
ATOM 2227 C CA . LEU A 1 286 ? 21.078 -5.332 -22.203 1.00 91.81 286 LEU A CA 1
ATOM 2228 C C . LEU A 1 286 ? 21.306 -5.894 -23.614 1.00 91.81 286 LEU A C 1
ATOM 2230 O O . LEU A 1 286 ? 20.378 -6.448 -24.209 1.00 91.81 286 LEU A O 1
ATOM 2234 N N . PRO A 1 287 ? 22.540 -5.817 -24.143 1.00 90.12 287 PRO A N 1
ATOM 2235 C CA . PRO A 1 287 ? 22.890 -6.455 -25.408 1.00 90.12 287 PRO A CA 1
ATOM 2236 C C . PRO A 1 287 ? 22.607 -7.960 -25.394 1.00 90.12 287 PRO A C 1
ATOM 2238 O O . PRO A 1 287 ? 22.584 -8.600 -24.330 1.00 90.12 287 PRO A O 1
ATOM 2241 N N . ARG A 1 288 ? 22.415 -8.519 -26.593 1.00 84.69 288 ARG A N 1
ATOM 2242 C CA . ARG A 1 288 ? 22.325 -9.966 -26.805 1.00 84.69 288 ARG A CA 1
ATOM 2243 C C . ARG A 1 288 ? 23.601 -10.641 -26.290 1.00 84.69 288 ARG A C 1
ATOM 2245 O O . ARG A 1 288 ? 24.692 -10.086 -26.393 1.00 84.69 288 ARG A O 1
ATOM 2252 N N . SER A 1 289 ? 23.453 -11.826 -25.710 1.00 78.50 289 SER A N 1
ATOM 2253 C CA . SER A 1 289 ? 24.567 -12.642 -25.230 1.00 78.50 289 SER A CA 1
ATOM 2254 C C . SER A 1 289 ? 24.236 -14.114 -25.424 1.00 78.50 289 SER A C 1
ATOM 2256 O O . SER A 1 289 ? 23.083 -14.512 -25.268 1.00 78.50 289 SER A O 1
ATOM 2258 N N . GLU A 1 290 ? 25.250 -14.907 -25.757 1.00 69.19 290 GLU A N 1
ATOM 2259 C CA . GLU A 1 290 ? 25.156 -16.363 -25.918 1.00 69.19 290 GLU A CA 1
ATOM 2260 C C . GLU A 1 290 ? 25.736 -17.123 -24.711 1.00 69.19 290 GLU A C 1
ATOM 2262 O O . GLU A 1 290 ? 25.829 -18.348 -24.730 1.00 69.19 290 GLU A O 1
ATOM 2267 N N . ARG A 1 291 ? 26.143 -16.418 -23.642 1.00 68.00 291 ARG A N 1
ATOM 2268 C CA . ARG A 1 291 ? 26.725 -17.056 -22.450 1.00 68.00 291 ARG A CA 1
ATOM 2269 C C . ARG A 1 291 ? 25.663 -17.852 -21.679 1.00 68.00 291 ARG A C 1
ATOM 2271 O O . ARG A 1 291 ? 24.540 -17.395 -21.466 1.00 68.00 291 ARG A O 1
ATOM 2278 N N . ALA A 1 292 ? 26.029 -19.040 -21.200 1.00 49.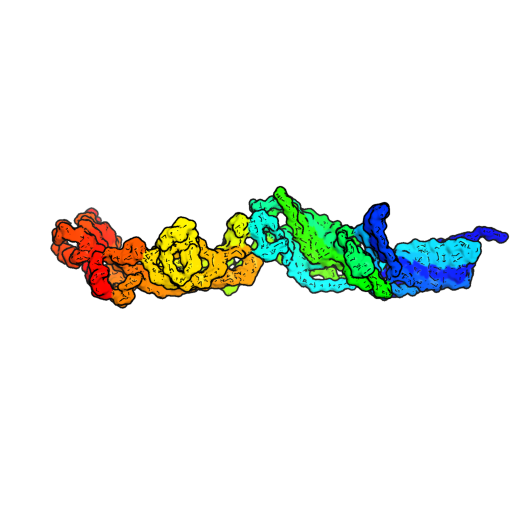88 292 ALA A N 1
ATOM 2279 C CA . ALA A 1 292 ? 25.177 -19.831 -20.314 1.00 49.88 292 ALA A CA 1
ATOM 2280 C C . ALA A 1 292 ? 24.928 -19.073 -18.991 1.00 49.88 292 ALA A C 1
ATOM 2282 O O . ALA A 1 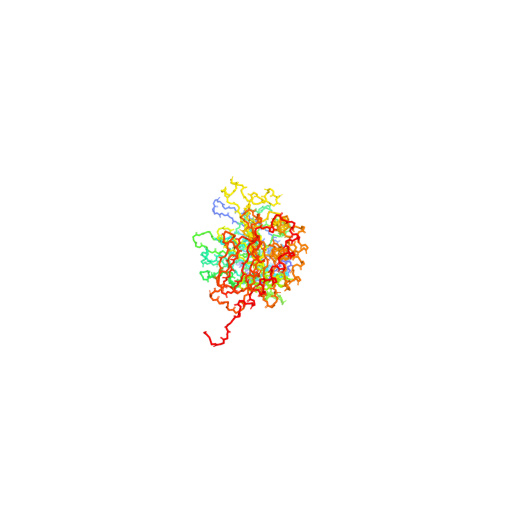292 ? 25.875 -18.598 -18.371 1.00 49.88 292 ALA A O 1
ATOM 2283 N N . GLY A 1 293 ? 23.663 -18.946 -18.568 1.00 55.47 293 GLY A N 1
ATOM 2284 C CA . GLY A 1 293 ? 23.257 -18.178 -17.374 1.00 55.47 293 GLY A CA 1
ATOM 2285 C C . GLY A 1 293 ? 22.702 -16.772 -17.652 1.00 55.47 293 GLY A C 1
ATOM 2286 O O . GLY A 1 293 ? 22.173 -16.143 -16.743 1.00 55.47 293 GLY A O 1
ATOM 2287 N N . ASP A 1 294 ? 22.745 -16.310 -18.908 1.00 59.53 294 ASP A N 1
ATOM 2288 C CA . ASP A 1 294 ? 22.220 -15.001 -19.335 1.00 59.53 294 ASP A CA 1
ATOM 2289 C C . ASP A 1 294 ? 20.727 -14.998 -19.717 1.00 59.53 294 ASP A C 1
ATOM 2291 O O . ASP A 1 294 ? 20.165 -13.956 -20.076 1.00 59.53 294 ASP A O 1
ATOM 2295 N N . ALA A 1 295 ? 20.061 -16.153 -19.641 1.00 53.03 295 ALA A N 1
ATOM 2296 C CA . ALA A 1 295 ? 18.605 -16.211 -19.665 1.00 53.03 295 ALA A CA 1
ATOM 2297 C C . ALA A 1 295 ? 18.073 -15.632 -18.343 1.00 53.03 295 ALA A C 1
ATOM 2299 O O . ALA A 1 295 ? 18.586 -16.015 -17.290 1.00 53.03 295 ALA A O 1
ATOM 2300 N N . PRO A 1 296 ? 17.069 -14.731 -18.356 1.00 52.06 296 PRO A N 1
ATOM 2301 C CA . PRO A 1 296 ? 16.504 -14.217 -17.116 1.00 52.06 296 PRO A CA 1
ATOM 2302 C C . PRO A 1 296 ? 16.066 -15.398 -16.246 1.00 52.06 296 PRO A C 1
ATOM 2304 O O . PRO A 1 296 ? 15.302 -16.261 -16.692 1.00 52.06 296 PRO A O 1
ATOM 2307 N N . ILE A 1 297 ? 16.601 -15.458 -15.023 1.00 52.06 297 ILE A N 1
ATOM 2308 C CA . ILE A 1 297 ? 16.142 -16.402 -14.006 1.00 52.06 297 ILE A CA 1
ATOM 2309 C C . ILE A 1 297 ? 14.650 -16.128 -13.846 1.00 52.06 297 ILE A C 1
ATOM 2311 O O . ILE A 1 297 ? 14.267 -15.014 -13.491 1.00 52.06 297 ILE A O 1
ATOM 2315 N N . ARG A 1 298 ? 13.814 -17.128 -14.143 1.00 51.94 298 ARG A N 1
ATOM 2316 C CA . ARG A 1 298 ? 12.368 -17.043 -13.924 1.00 51.94 298 ARG A CA 1
ATOM 2317 C C . ARG A 1 298 ? 12.107 -17.005 -12.427 1.00 51.94 298 ARG A C 1
ATOM 2319 O O . ARG A 1 298 ? 11.883 -18.036 -11.798 1.00 51.94 298 ARG A O 1
ATOM 2326 N N . LEU A 1 299 ? 12.162 -15.818 -11.850 1.00 53.34 299 LEU A N 1
ATOM 2327 C CA . LEU A 1 299 ? 11.564 -15.563 -10.557 1.00 53.34 299 LEU A CA 1
ATOM 2328 C C . LEU A 1 299 ? 10.111 -15.223 -10.839 1.00 53.34 299 LEU A C 1
ATOM 2330 O O . LEU A 1 299 ? 9.829 -14.242 -11.528 1.00 53.34 299 LEU A O 1
ATOM 2334 N N . ALA A 1 300 ? 9.195 -16.060 -10.345 1.00 50.31 300 ALA A N 1
ATOM 2335 C CA . ALA A 1 300 ? 7.784 -15.717 -10.363 1.00 50.31 300 ALA A CA 1
ATOM 2336 C C . ALA A 1 300 ? 7.641 -14.297 -9.784 1.00 50.31 300 ALA A C 1
ATOM 2338 O O . ALA A 1 300 ? 8.201 -14.032 -8.712 1.00 50.31 300 ALA A O 1
ATOM 2339 N N . PRO A 1 301 ? 6.973 -13.370 -10.494 1.00 54.91 301 PRO A N 1
ATOM 2340 C CA . PRO A 1 301 ? 6.781 -12.026 -9.983 1.00 54.91 301 PRO A CA 1
ATOM 2341 C C . PRO A 1 301 ? 6.111 -12.125 -8.606 1.00 54.91 301 PRO A C 1
ATOM 2343 O O . PRO A 1 301 ? 5.211 -12.951 -8.425 1.00 54.91 301 PRO A O 1
ATOM 2346 N N . PRO A 1 302 ? 6.553 -11.343 -7.609 1.00 57.75 302 PRO A N 1
ATOM 2347 C CA . PRO A 1 302 ? 5.961 -11.373 -6.284 1.00 57.75 302 PRO A CA 1
ATOM 2348 C C . PRO A 1 302 ? 4.480 -11.039 -6.409 1.00 57.75 302 PRO A C 1
ATOM 2350 O O . PRO A 1 302 ? 4.082 -10.225 -7.252 1.00 57.75 302 PRO A O 1
ATOM 2353 N N . THR A 1 303 ? 3.676 -11.649 -5.545 1.00 61.09 303 THR A N 1
ATOM 2354 C CA . THR A 1 303 ? 2.254 -11.331 -5.422 1.00 61.09 303 THR A CA 1
ATOM 2355 C C . THR A 1 303 ? 2.072 -9.822 -5.260 1.00 61.09 303 THR A C 1
ATOM 2357 O O . THR A 1 303 ? 2.783 -9.193 -4.471 1.00 61.09 303 THR A O 1
ATOM 2360 N N . VAL A 1 304 ? 1.110 -9.254 -5.983 1.00 55.94 304 VAL A N 1
ATOM 2361 C CA . VAL A 1 304 ? 0.664 -7.853 -5.877 1.00 55.94 304 VAL A CA 1
ATOM 2362 C C . VAL A 1 304 ? -0.812 -7.800 -5.525 1.00 55.94 304 VAL A C 1
ATOM 2364 O O . VAL A 1 304 ? -1.511 -8.808 -5.618 1.00 55.94 304 VAL A O 1
ATOM 2367 N N . GLY A 1 305 ? -1.281 -6.634 -5.077 1.00 67.44 305 GLY A N 1
ATOM 2368 C CA . GLY A 1 305 ? -2.690 -6.449 -4.751 1.00 67.44 305 GLY A CA 1
ATOM 2369 C C . GLY A 1 305 ? -3.142 -7.301 -3.561 1.00 67.44 305 GLY A C 1
ATOM 2370 O O . GLY A 1 305 ? -2.506 -7.301 -2.502 1.00 67.44 305 GLY A O 1
ATOM 2371 N N . SER A 1 306 ? -4.261 -8.006 -3.717 1.00 70.19 306 SER A N 1
ATOM 2372 C CA . SER A 1 306 ? -4.985 -8.646 -2.610 1.00 70.19 306 SER A CA 1
ATOM 2373 C C . SER A 1 306 ? -4.209 -9.791 -1.950 1.00 70.19 306 SER A C 1
ATOM 2375 O O . SER A 1 306 ? -4.270 -9.941 -0.729 1.00 70.19 306 SER A O 1
ATOM 2377 N N . ASP A 1 307 ? -3.421 -10.554 -2.710 1.00 69.75 307 ASP A N 1
ATOM 2378 C CA . ASP A 1 307 ? -2.618 -11.657 -2.160 1.00 69.75 307 ASP A CA 1
ATOM 2379 C C . ASP A 1 307 ? -1.377 -11.153 -1.410 1.00 69.75 307 ASP A C 1
ATOM 2381 O O . ASP A 1 307 ? -1.053 -11.665 -0.338 1.00 69.75 307 ASP A O 1
ATOM 2385 N N . ARG A 1 308 ? -0.733 -10.083 -1.906 1.00 78.06 308 ARG A N 1
ATOM 2386 C CA . ARG A 1 308 ? 0.354 -9.396 -1.183 1.00 78.06 308 ARG A CA 1
ATOM 2387 C C . ARG A 1 308 ? -0.130 -8.891 0.164 1.00 78.06 308 ARG A C 1
ATOM 2389 O O . ARG A 1 308 ? 0.534 -9.061 1.184 1.00 78.06 308 ARG A O 1
ATOM 2396 N N . LEU A 1 309 ? -1.284 -8.231 0.138 1.00 80.00 309 LEU A N 1
ATOM 2397 C CA . LEU A 1 309 ? -1.894 -7.661 1.321 1.00 80.00 309 LEU A CA 1
ATOM 2398 C C . LEU A 1 309 ? -2.289 -8.763 2.308 1.00 80.00 309 LEU A C 1
ATOM 2400 O O . LEU A 1 309 ? -1.996 -8.628 3.491 1.00 80.00 309 LEU A O 1
ATOM 2404 N N . ARG A 1 310 ? -2.869 -9.870 1.828 1.00 83.56 310 ARG A N 1
ATOM 2405 C CA . ARG A 1 310 ? -3.175 -11.049 2.648 1.00 83.56 310 ARG A CA 1
ATOM 2406 C C . ARG A 1 310 ? -1.929 -11.582 3.350 1.00 83.56 310 ARG A C 1
ATOM 2408 O O . ARG A 1 310 ? -1.930 -11.638 4.573 1.00 83.56 310 ARG A O 1
ATOM 2415 N N . ALA A 1 311 ? -0.864 -11.889 2.609 1.00 85.00 311 ALA A N 1
ATOM 2416 C CA . ALA A 1 311 ? 0.370 -12.433 3.179 1.00 85.00 311 ALA A CA 1
ATOM 2417 C C . ALA A 1 311 ? 1.020 -11.475 4.196 1.00 85.00 311 ALA A C 1
ATOM 2419 O O . ALA A 1 311 ? 1.521 -11.901 5.236 1.00 85.00 311 ALA A O 1
ATOM 2420 N N . LEU A 1 312 ? 0.977 -10.165 3.924 1.00 89.50 312 LEU A N 1
ATOM 2421 C CA . LEU A 1 312 ? 1.446 -9.135 4.853 1.00 89.50 312 LEU A CA 1
ATOM 2422 C C . LEU A 1 312 ? 0.640 -9.155 6.156 1.00 89.50 312 LEU A C 1
ATOM 2424 O O . LEU A 1 312 ? 1.226 -9.153 7.238 1.00 89.50 312 LEU A O 1
ATOM 2428 N N . TRP A 1 313 ? -0.690 -9.175 6.057 1.00 92.69 313 TRP A N 1
ATOM 2429 C CA . TRP A 1 313 ? -1.576 -9.192 7.218 1.00 92.69 313 TRP A CA 1
ATOM 2430 C C . TRP A 1 313 ? -1.453 -10.497 8.004 1.00 92.69 313 TRP A C 1
ATOM 2432 O O . TRP A 1 313 ? -1.316 -10.440 9.220 1.00 92.69 313 TRP A O 1
ATOM 2442 N N . GLU A 1 314 ? -1.423 -11.651 7.337 1.00 93.94 314 GLU A N 1
ATOM 2443 C CA . GLU A 1 314 ? -1.167 -12.959 7.954 1.00 93.94 314 GLU A CA 1
ATOM 2444 C C . GLU A 1 314 ? 0.167 -12.975 8.707 1.00 93.94 314 GLU A C 1
ATOM 2446 O O . GLU A 1 314 ? 0.209 -13.376 9.869 1.00 93.94 314 GLU A O 1
ATOM 2451 N N . GLY A 1 315 ? 1.239 -12.470 8.088 1.00 93.06 315 GLY A N 1
ATOM 2452 C CA . GLY A 1 315 ? 2.563 -12.406 8.703 1.00 93.06 315 GLY A CA 1
ATOM 2453 C C . GLY A 1 315 ? 2.611 -11.513 9.944 1.00 93.06 315 GLY A C 1
ATOM 2454 O O . GLY A 1 315 ? 3.175 -11.910 10.962 1.00 93.06 315 GLY A O 1
ATOM 2455 N N . VAL A 1 316 ? 2.000 -10.322 9.890 1.00 95.44 316 VAL A N 1
ATOM 2456 C CA . VAL A 1 316 ? 1.896 -9.437 11.065 1.00 95.44 316 VAL A CA 1
ATOM 2457 C C . VAL A 1 316 ? 1.007 -10.067 12.137 1.00 95.44 316 VAL A C 1
ATOM 2459 O O . VAL A 1 316 ? 1.380 -10.073 13.305 1.00 95.44 316 VAL A O 1
ATOM 2462 N N . GLY A 1 317 ? -0.140 -10.632 11.758 1.00 95.62 317 GLY A N 1
ATOM 2463 C CA . GLY A 1 317 ? -1.064 -11.277 12.685 1.00 95.62 317 GLY A CA 1
ATOM 2464 C C . GLY A 1 317 ? -0.413 -12.415 13.462 1.00 95.62 317 GLY A C 1
ATOM 2465 O O . GLY A 1 317 ? -0.450 -12.418 14.692 1.00 95.62 317 GLY A O 1
ATOM 2466 N N . ALA A 1 318 ? 0.263 -13.323 12.755 1.00 94.62 318 ALA A N 1
ATOM 2467 C CA . ALA A 1 318 ? 0.919 -14.485 13.343 1.00 94.62 318 ALA A CA 1
ATOM 2468 C C . ALA A 1 318 ? 1.975 -14.106 14.395 1.00 94.62 318 ALA A C 1
ATOM 2470 O O . ALA A 1 318 ? 2.042 -14.750 15.441 1.00 94.62 318 ALA A O 1
ATOM 2471 N N . ARG A 1 319 ? 2.754 -13.032 14.172 1.00 96.00 319 ARG A N 1
ATOM 2472 C CA . ARG A 1 319 ? 3.749 -12.538 15.148 1.00 96.00 319 ARG A CA 1
ATOM 2473 C C . ARG A 1 319 ? 3.135 -12.116 16.483 1.00 96.00 319 ARG A C 1
ATOM 2475 O O . ARG A 1 319 ? 3.814 -12.184 17.503 1.00 96.00 319 ARG A O 1
ATOM 2482 N N . HIS A 1 320 ? 1.870 -11.705 16.471 1.00 96.38 320 HIS A N 1
ATOM 2483 C CA . HIS A 1 320 ? 1.164 -11.157 17.632 1.00 96.38 320 HIS A CA 1
ATOM 2484 C C . HIS A 1 320 ? 0.014 -12.047 18.117 1.00 96.38 320 HIS A C 1
ATOM 2486 O O . HIS A 1 320 ? -0.837 -11.597 18.880 1.00 96.38 320 HIS A O 1
ATOM 2492 N N . GLY A 1 321 ? -0.033 -13.309 17.673 1.00 95.38 321 GLY A N 1
ATOM 2493 C CA . GLY A 1 321 ? -1.074 -14.261 18.073 1.00 95.38 321 GLY A CA 1
ATOM 2494 C C . GLY A 1 321 ? -2.473 -13.934 17.533 1.00 95.38 321 GLY A C 1
ATOM 2495 O O . GLY A 1 321 ? -3.467 -14.417 18.072 1.00 95.38 321 GLY A O 1
ATOM 2496 N N . LEU A 1 322 ? -2.567 -13.117 16.481 1.00 96.94 322 LEU A N 1
ATOM 2497 C CA . LEU A 1 322 ? -3.816 -12.799 15.795 1.00 96.94 322 LEU A CA 1
ATOM 2498 C C . LEU A 1 322 ? -3.997 -13.695 14.570 1.00 96.94 322 LEU A C 1
ATOM 2500 O O . LEU A 1 322 ? -3.054 -13.997 13.842 1.00 96.94 322 LEU A O 1
ATOM 2504 N N . THR A 1 323 ? -5.240 -14.078 14.304 1.00 96.38 323 THR A N 1
ATOM 2505 C CA . THR A 1 323 ? -5.610 -14.855 13.119 1.00 96.38 323 THR A CA 1
ATOM 2506 C C . THR A 1 323 ? -6.169 -13.927 12.052 1.00 96.38 323 THR A C 1
ATOM 2508 O O . THR A 1 323 ? -7.092 -13.156 12.319 1.00 96.38 323 THR A O 1
ATOM 2511 N N . TYR A 1 324 ? -5.638 -14.010 10.833 1.00 93.25 324 TYR A N 1
ATOM 2512 C CA . TYR A 1 324 ? -6.219 -13.322 9.687 1.00 93.25 324 TYR A CA 1
ATOM 2513 C C . TYR A 1 324 ? -7.363 -14.151 9.101 1.00 93.25 324 TYR A C 1
ATOM 2515 O O . TYR A 1 324 ? -7.169 -15.288 8.680 1.00 93.25 324 TYR A O 1
ATOM 2523 N N . ALA A 1 325 ? -8.566 -13.585 9.074 1.00 87.44 325 ALA A N 1
ATOM 2524 C CA . ALA A 1 325 ? -9.735 -14.205 8.466 1.00 87.44 325 ALA A CA 1
ATOM 2525 C C . ALA A 1 325 ? -10.701 -13.135 7.952 1.00 87.44 325 ALA A C 1
ATOM 2527 O O . ALA A 1 325 ? -10.919 -12.111 8.605 1.00 87.44 325 ALA A O 1
ATOM 2528 N N . SER A 1 326 ? -11.320 -13.385 6.793 1.00 81.50 326 SER A N 1
ATOM 2529 C CA . SER A 1 326 ? -12.328 -12.487 6.199 1.00 81.50 326 SER A CA 1
ATOM 2530 C C . SER A 1 326 ? -11.866 -11.021 6.126 1.00 81.50 326 SER A C 1
ATOM 2532 O O . SER A 1 326 ? -12.595 -10.117 6.518 1.00 81.50 326 SER A O 1
ATOM 2534 N N . GLN A 1 327 ? -10.627 -10.789 5.674 1.00 83.44 327 GLN A N 1
ATOM 2535 C CA . GLN A 1 327 ? -10.012 -9.455 5.559 1.00 83.44 327 GLN A CA 1
ATOM 2536 C C . GLN A 1 327 ? -9.833 -8.684 6.883 1.00 83.44 327 GLN A C 1
ATOM 2538 O O . GLN A 1 327 ? -9.732 -7.457 6.892 1.00 83.44 327 GLN A O 1
ATOM 2543 N N . SER A 1 328 ? -9.754 -9.399 8.007 1.00 92.56 328 SER A N 1
ATOM 2544 C CA . SER A 1 328 ? -9.542 -8.823 9.338 1.00 92.56 328 SER A CA 1
ATOM 2545 C C . SER A 1 328 ? -8.550 -9.652 10.149 1.00 92.56 328 SER A C 1
ATOM 2547 O O . SER A 1 328 ? -8.513 -10.874 10.016 1.00 92.56 328 SER A O 1
ATOM 2549 N N . LEU A 1 329 ? -7.761 -8.999 10.999 1.00 97.25 329 LEU A N 1
ATOM 2550 C CA . LEU A 1 329 ? -7.031 -9.653 12.081 1.00 97.25 329 LEU A CA 1
ATOM 2551 C C . LEU A 1 329 ? -7.943 -9.762 13.292 1.00 97.25 329 LEU A C 1
ATOM 2553 O O . LEU A 1 329 ? -8.558 -8.778 13.698 1.00 97.25 329 LEU A O 1
ATOM 2557 N N . ARG A 1 330 ? -8.021 -10.956 13.870 1.00 97.88 330 ARG A N 1
ATOM 2558 C CA . ARG A 1 330 ? -8.856 -11.244 15.033 1.00 97.88 330 ARG A CA 1
ATOM 2559 C C . ARG A 1 330 ? -8.038 -11.907 16.121 1.00 97.88 330 ARG A C 1
ATOM 2561 O O . ARG A 1 330 ? -7.212 -12.774 15.841 1.00 97.88 330 ARG A O 1
ATOM 2568 N N . GLY A 1 331 ? -8.310 -11.542 17.361 1.00 96.56 331 GLY A N 1
ATOM 2569 C CA . GLY A 1 331 ? -7.733 -12.198 18.523 1.00 96.56 331 GLY A CA 1
ATOM 2570 C C . GLY A 1 331 ? -8.429 -11.777 19.801 1.00 96.56 331 GLY A C 1
ATOM 2571 O O . GLY A 1 331 ? -9.472 -11.125 19.772 1.00 96.56 331 GLY A O 1
ATOM 2572 N N . ARG A 1 332 ? -7.853 -12.182 20.928 1.00 96.38 332 ARG A N 1
ATOM 2573 C CA . ARG A 1 332 ? -8.362 -11.846 22.256 1.00 96.38 332 ARG A CA 1
ATOM 2574 C C . ARG A 1 332 ? -7.224 -11.663 23.243 1.00 96.38 332 ARG A C 1
ATOM 2576 O O . ARG A 1 332 ? -6.210 -12.352 23.142 1.00 96.38 332 ARG A O 1
ATOM 2583 N N . ILE A 1 333 ? -7.439 -10.781 24.206 1.00 95.50 333 ILE A N 1
ATOM 2584 C CA . ILE A 1 333 ? -6.604 -10.582 25.387 1.00 95.50 333 ILE A CA 1
ATOM 2585 C C . ILE A 1 333 ? -7.545 -10.672 26.584 1.00 95.50 333 ILE A C 1
ATOM 2587 O O . ILE A 1 333 ? -8.450 -9.856 26.696 1.00 95.50 333 ILE A O 1
ATOM 2591 N N . GLY A 1 334 ? -7.375 -11.683 27.440 1.00 93.94 334 GLY A N 1
ATOM 2592 C CA . GLY A 1 334 ? -8.364 -11.971 28.483 1.00 93.94 334 GLY A CA 1
ATOM 2593 C C . GLY A 1 334 ? -9.745 -12.245 27.876 1.00 93.94 334 GLY A C 1
ATOM 2594 O O . GLY A 1 334 ? -9.886 -13.138 27.033 1.00 93.94 334 GLY A O 1
ATOM 2595 N N . GLU A 1 335 ? -10.738 -11.459 28.287 1.00 95.38 335 GLU A N 1
ATOM 2596 C CA . GLU A 1 335 ? -12.112 -11.493 27.773 1.00 95.38 335 GLU A CA 1
ATOM 2597 C C . GLU A 1 335 ? -12.353 -10.459 26.656 1.00 95.38 335 GLU A C 1
ATOM 2599 O O . GLU A 1 335 ? -13.367 -10.516 25.958 1.00 95.38 335 GLU A O 1
ATOM 2604 N N . THR A 1 336 ? -11.400 -9.553 26.435 1.00 97.25 336 THR A N 1
ATOM 2605 C CA . THR A 1 336 ? -11.455 -8.507 25.417 1.00 97.25 336 THR A CA 1
ATOM 2606 C C . THR A 1 336 ? -11.130 -9.083 24.045 1.00 97.25 336 THR A C 1
ATOM 2608 O O . THR A 1 336 ? -10.013 -9.525 23.762 1.00 97.25 336 THR A O 1
ATOM 2611 N N . GLN A 1 337 ? -12.117 -9.057 23.157 1.00 97.81 337 GLN A N 1
ATOM 2612 C CA . GLN A 1 337 ? -11.977 -9.409 21.752 1.00 97.81 337 GLN A CA 1
ATOM 2613 C C . GLN A 1 337 ? -11.449 -8.209 20.970 1.00 97.81 337 GLN A C 1
ATOM 2615 O O . GLN A 1 337 ? -11.935 -7.094 21.141 1.00 97.81 337 GLN A O 1
ATOM 2620 N N . LEU A 1 338 ? -10.492 -8.449 20.077 1.00 97.94 338 LEU A N 1
ATOM 2621 C CA . LEU A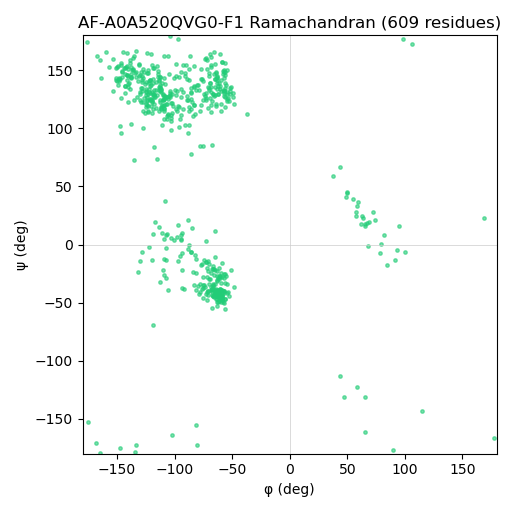 1 338 ? -9.923 -7.445 19.186 1.00 97.94 338 LEU A CA 1
ATOM 2622 C C . LEU A 1 338 ? -10.176 -7.840 17.732 1.00 97.94 338 LEU A C 1
ATOM 2624 O O . LEU A 1 338 ? -9.833 -8.950 17.310 1.00 97.94 338 LEU A O 1
ATOM 2628 N N . VAL A 1 339 ? -10.704 -6.899 16.954 1.00 97.94 339 VAL A N 1
ATOM 2629 C CA . VAL A 1 339 ? -10.803 -6.987 15.497 1.00 97.94 339 VAL A CA 1
ATOM 2630 C C . VAL A 1 339 ? -10.105 -5.781 14.882 1.00 97.94 339 VAL A C 1
ATOM 2632 O O . VAL A 1 339 ? -10.518 -4.647 15.091 1.00 97.94 339 VAL A O 1
ATOM 2635 N N . VAL A 1 340 ? -9.068 -6.023 14.082 1.00 97.31 340 VAL A N 1
ATOM 2636 C CA . VAL A 1 340 ? -8.415 -5.000 13.258 1.00 97.31 340 VAL A CA 1
ATOM 2637 C C . VAL A 1 340 ? -8.772 -5.248 11.798 1.00 97.31 340 VAL A C 1
ATOM 2639 O O . VAL A 1 340 ? -8.590 -6.354 11.290 1.00 97.31 340 VAL A O 1
ATOM 2642 N N . ARG A 1 341 ? -9.275 -4.234 11.096 1.00 94.25 341 ARG A N 1
ATOM 2643 C CA . ARG A 1 341 ? -9.673 -4.342 9.684 1.00 94.25 341 ARG A CA 1
ATOM 2644 C C . ARG A 1 341 ? -9.396 -3.061 8.913 1.00 94.25 341 ARG A C 1
ATOM 2646 O O . ARG A 1 341 ? -9.168 -2.002 9.494 1.00 94.25 341 ARG A O 1
ATOM 2653 N N . ARG A 1 342 ? -9.441 -3.163 7.586 1.00 89.62 342 ARG A N 1
ATOM 2654 C CA . ARG A 1 342 ? -9.481 -1.990 6.706 1.00 89.62 342 ARG A CA 1
ATOM 2655 C C . ARG A 1 342 ? -10.907 -1.454 6.660 1.00 89.62 342 ARG A C 1
ATOM 2657 O O . ARG A 1 342 ? -11.864 -2.222 6.568 1.00 89.62 342 ARG A O 1
ATOM 2664 N N . ASP A 1 343 ? -11.033 -0.140 6.728 1.00 84.31 343 ASP A N 1
ATOM 2665 C CA . ASP A 1 343 ? -12.299 0.579 6.679 1.00 84.31 343 ASP A CA 1
ATOM 2666 C C . ASP A 1 343 ? -12.262 1.580 5.520 1.00 84.31 343 ASP A C 1
ATOM 2668 O O . ASP A 1 343 ? -11.438 2.499 5.493 1.00 84.31 343 ASP A O 1
ATOM 2672 N N . HIS A 1 344 ? -13.111 1.360 4.515 1.00 77.19 344 HIS A N 1
ATOM 2673 C CA . HIS A 1 344 ? -13.162 2.160 3.292 1.00 77.19 344 HIS A CA 1
ATOM 2674 C C . HIS A 1 344 ? -14.216 3.260 3.450 1.00 77.19 344 HIS A C 1
ATOM 2676 O O . HIS A 1 344 ? -15.409 2.972 3.495 1.00 77.19 344 HIS A O 1
ATOM 2682 N N . ARG A 1 345 ? -13.790 4.529 3.527 1.00 74.75 345 ARG A N 1
ATOM 2683 C CA . ARG A 1 345 ? -14.674 5.664 3.865 1.00 74.75 345 ARG A CA 1
ATOM 2684 C C . ARG A 1 345 ? -14.985 6.588 2.685 1.00 74.75 345 ARG A C 1
ATOM 2686 O O . ARG A 1 345 ? -15.020 7.810 2.854 1.00 74.75 345 ARG A O 1
ATOM 2693 N N . GLY A 1 346 ? -15.158 6.036 1.479 1.00 64.56 346 GLY A N 1
ATOM 2694 C CA . GLY A 1 346 ? -15.306 6.833 0.252 1.00 64.56 346 GLY A CA 1
ATOM 2695 C C . GLY A 1 346 ? -14.221 7.912 0.196 1.00 64.56 346 GLY A C 1
ATOM 2696 O O . GLY A 1 346 ? -13.085 7.630 0.545 1.00 64.56 346 GLY A O 1
ATOM 2697 N N . ARG A 1 347 ? -14.558 9.182 -0.074 1.00 58.88 347 ARG A N 1
ATOM 2698 C CA . ARG A 1 347 ? -13.588 10.306 -0.150 1.00 58.88 347 ARG A CA 1
ATOM 2699 C C . ARG A 1 347 ? -12.624 10.453 1.044 1.00 58.88 347 ARG A C 1
ATOM 2701 O O . ARG A 1 347 ? -11.570 11.062 0.878 1.00 58.88 347 ARG A O 1
ATOM 2708 N N . GLY A 1 348 ? -12.948 9.912 2.221 1.00 62.28 348 GLY A N 1
ATOM 2709 C CA . GLY A 1 348 ? -12.057 9.910 3.386 1.00 62.28 348 GLY A CA 1
ATOM 2710 C C . GLY A 1 348 ? -10.797 9.047 3.220 1.00 62.28 348 GLY A C 1
ATOM 2711 O O . GLY A 1 348 ? -9.812 9.260 3.927 1.00 62.28 348 GLY A O 1
ATOM 2712 N N . GLY A 1 349 ? -10.775 8.114 2.266 1.00 68.38 349 GLY A N 1
ATOM 2713 C CA . GLY A 1 349 ? -9.675 7.164 2.096 1.00 68.38 349 GLY A CA 1
ATOM 2714 C C . GLY A 1 349 ? -9.854 5.878 2.903 1.00 68.38 349 GLY A C 1
ATOM 2715 O O . GLY A 1 349 ? -10.867 5.666 3.576 1.00 68.38 349 GLY A O 1
ATOM 2716 N N . VAL A 1 350 ? -8.844 5.012 2.825 1.00 77.31 350 VAL A N 1
ATOM 2717 C CA . VAL A 1 350 ? -8.773 3.775 3.613 1.00 77.31 350 VAL A CA 1
ATOM 2718 C C . VAL A 1 350 ? -8.158 4.074 4.976 1.00 77.31 350 VAL A C 1
ATOM 2720 O O . VAL A 1 350 ? -7.146 4.771 5.064 1.00 77.31 350 VAL A O 1
ATOM 2723 N N . HIS A 1 351 ? -8.780 3.541 6.020 1.00 87.50 351 HIS A N 1
ATOM 2724 C CA . HIS A 1 351 ? -8.299 3.604 7.394 1.00 87.50 351 HIS A CA 1
ATOM 2725 C C . HIS A 1 351 ? -8.057 2.195 7.932 1.00 87.50 351 HIS A C 1
ATOM 2727 O O . HIS A 1 351 ? -8.704 1.237 7.502 1.00 87.50 351 HIS A O 1
ATOM 2733 N N . LEU A 1 352 ? -7.165 2.075 8.910 1.00 93.06 352 LEU A N 1
ATOM 2734 C CA . LEU A 1 352 ? -7.126 0.914 9.788 1.00 93.06 352 LEU A CA 1
ATOM 2735 C C . LEU A 1 352 ? -8.050 1.198 10.965 1.00 93.06 352 LEU A C 1
ATOM 2737 O O . LEU A 1 352 ? -7.892 2.216 11.636 1.00 93.06 352 LEU A O 1
ATOM 2741 N N . LEU A 1 353 ? -9.008 0.310 11.197 1.00 95.94 353 LEU A N 1
ATOM 2742 C CA . LEU A 1 353 ? -9.946 0.372 12.309 1.00 95.94 353 LEU A CA 1
ATOM 2743 C C . LEU A 1 353 ? -9.652 -0.781 13.264 1.00 95.94 353 LEU A C 1
ATOM 2745 O O . LEU A 1 353 ? -9.517 -1.921 12.819 1.00 95.94 353 LEU A O 1
ATOM 2749 N N . ALA A 1 354 ? -9.585 -0.475 14.555 1.00 97.75 354 ALA A N 1
ATOM 2750 C CA . ALA A 1 354 ? -9.602 -1.449 15.631 1.00 97.75 354 ALA A CA 1
ATOM 2751 C C . ALA A 1 354 ? -10.930 -1.332 16.387 1.00 97.75 354 ALA A C 1
ATOM 2753 O O . ALA A 1 354 ? -11.299 -0.253 16.852 1.00 97.75 354 ALA A O 1
ATOM 2754 N N . GLU A 1 355 ? -11.638 -2.451 16.485 1.00 98.12 355 GLU A N 1
ATOM 2755 C CA . GLU A 1 355 ? -12.845 -2.625 17.286 1.00 98.12 355 GLU A CA 1
ATOM 2756 C C . GLU A 1 355 ? -12.499 -3.571 18.439 1.00 98.12 355 GLU A C 1
ATOM 2758 O O . GLU A 1 355 ? -12.059 -4.704 18.214 1.00 98.12 355 GLU A O 1
ATOM 2763 N N . LEU A 1 356 ? -12.660 -3.091 19.669 1.00 98.25 356 LEU A N 1
ATOM 2764 C CA . LEU A 1 356 ? -12.468 -3.870 20.882 1.00 98.25 356 LEU A CA 1
ATOM 2765 C C . LEU A 1 356 ? -13.832 -4.102 21.520 1.00 98.25 356 LEU A C 1
ATOM 2767 O O . LEU A 1 356 ? -14.575 -3.147 21.724 1.00 98.25 356 LEU A O 1
ATOM 2771 N N . ARG A 1 357 ? -14.151 -5.356 21.842 1.00 98.06 357 ARG A N 1
ATOM 2772 C CA . ARG A 1 357 ? -15.355 -5.724 22.597 1.00 98.06 357 ARG A CA 1
ATOM 2773 C C . ARG A 1 357 ? -14.948 -6.384 23.896 1.00 98.06 357 ARG A C 1
ATOM 2775 O O . ARG A 1 357 ? -14.188 -7.348 23.861 1.00 98.06 357 ARG 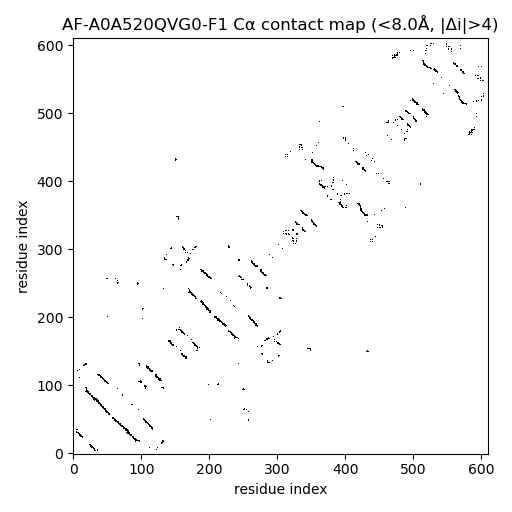A O 1
ATOM 2782 N N . TYR A 1 358 ? -15.452 -5.887 25.011 1.00 96.31 358 TYR A N 1
ATOM 2783 C CA . TYR A 1 358 ? -15.049 -6.309 26.350 1.00 96.31 358 TYR A CA 1
ATOM 2784 C C . TYR A 1 358 ? -16.269 -6.524 27.251 1.00 96.31 358 TYR A C 1
ATOM 2786 O O . TYR A 1 358 ? -17.371 -6.075 26.918 1.00 96.31 358 TYR A O 1
ATOM 2794 N N . PRO A 1 359 ? -16.105 -7.250 28.373 1.00 94.19 359 PRO A N 1
ATOM 2795 C CA . PRO A 1 359 ? -17.135 -7.312 29.396 1.00 94.19 359 PRO A CA 1
ATOM 2796 C C . PRO A 1 359 ? -17.503 -5.915 29.889 1.00 94.19 359 PRO A C 1
ATOM 2798 O O . PRO A 1 359 ? -16.663 -5.023 29.948 1.00 94.19 359 PRO A O 1
ATOM 2801 N N . ASP A 1 360 ? -18.765 -5.774 30.263 1.00 93.31 360 ASP A N 1
ATOM 2802 C CA . ASP A 1 360 ? -19.380 -4.522 30.686 1.00 93.31 360 ASP A CA 1
ATOM 2803 C C . ASP A 1 360 ? -18.592 -3.832 31.820 1.00 93.31 360 ASP A C 1
ATOM 2805 O O . ASP A 1 360 ? -18.302 -4.455 32.843 1.00 93.31 360 ASP A O 1
ATOM 2809 N N . LEU A 1 361 ? -18.227 -2.559 31.625 1.00 92.88 361 LEU A N 1
ATOM 2810 C CA . LEU A 1 361 ? -17.491 -1.759 32.615 1.00 92.88 361 LEU A CA 1
ATOM 2811 C C . LEU A 1 361 ? -18.376 -1.272 33.770 1.00 92.88 361 LEU A C 1
ATOM 2813 O O . LEU A 1 361 ? -17.856 -0.904 34.824 1.00 92.88 361 LEU A O 1
ATOM 2817 N N . HIS A 1 362 ? -19.699 -1.303 33.594 1.00 91.19 362 HIS A N 1
ATOM 2818 C CA . HIS A 1 362 ? -20.690 -0.855 34.565 1.00 91.19 362 HIS A CA 1
ATOM 2819 C C . HIS A 1 362 ? -20.546 0.613 34.959 1.00 91.19 362 HIS A C 1
ATOM 2821 O O . HIS A 1 362 ? -20.747 0.941 36.131 1.00 91.19 362 HIS A O 1
ATOM 2827 N N . LEU A 1 363 ? -20.181 1.489 34.025 1.00 91.00 363 LEU A N 1
ATOM 2828 C CA . LEU A 1 363 ? -19.997 2.920 34.276 1.00 91.00 363 LEU A CA 1
ATOM 2829 C C . LEU A 1 363 ? -21.120 3.765 33.668 1.00 91.00 363 LEU A C 1
ATOM 2831 O O . LEU A 1 363 ? -21.124 4.981 33.860 1.00 91.00 363 LEU A O 1
ATOM 2835 N N . ASP A 1 364 ? -22.054 3.124 32.959 1.00 90.62 364 ASP A N 1
ATOM 2836 C CA . ASP A 1 364 ? -23.064 3.778 32.132 1.00 90.62 364 ASP A CA 1
ATOM 2837 C C . ASP A 1 364 ? -22.382 4.721 31.123 1.00 90.62 364 ASP A C 1
ATOM 2839 O O . ASP A 1 364 ? -22.812 5.851 30.892 1.00 90.62 364 ASP A O 1
ATOM 2843 N N . LEU A 1 365 ? -21.240 4.259 30.593 1.00 92.69 365 LEU A N 1
ATOM 2844 C CA . LEU A 1 365 ? -20.315 5.050 29.793 1.00 92.69 365 LEU A CA 1
ATOM 2845 C C . LEU A 1 365 ? -20.806 5.203 28.356 1.00 92.69 365 LEU A C 1
ATOM 2847 O O . LEU A 1 365 ? -21.081 4.218 27.670 1.00 92.69 365 LEU A O 1
ATOM 2851 N N . GLU A 1 366 ? -20.762 6.437 27.870 1.00 93.50 366 GLU A N 1
ATOM 2852 C CA . GLU A 1 366 ? -20.860 6.780 26.459 1.00 93.50 366 GLU A CA 1
ATOM 2853 C C . GLU A 1 366 ? -19.884 7.919 26.141 1.00 93.50 366 GLU A C 1
ATOM 2855 O O . GLU A 1 366 ? -19.914 8.992 26.746 1.00 93.50 366 GLU A O 1
ATOM 2860 N N . VAL A 1 367 ? -18.984 7.670 25.193 1.00 93.44 367 VAL A N 1
ATOM 2861 C CA . VAL A 1 367 ? -17.990 8.623 24.699 1.00 93.44 367 VAL A CA 1
ATOM 2862 C C . VAL A 1 367 ? -18.103 8.698 23.191 1.00 93.44 367 VAL A C 1
ATOM 2864 O O . VAL A 1 367 ? -17.898 7.701 22.494 1.00 93.44 367 VAL A O 1
ATOM 2867 N N . GLU A 1 368 ? -18.343 9.898 22.682 1.00 91.81 368 GLU A N 1
ATOM 2868 C CA . GLU A 1 368 ? -18.393 10.178 21.248 1.00 91.81 368 GLU A CA 1
ATOM 2869 C C . GLU A 1 368 ? -17.700 11.515 20.934 1.00 91.81 368 GLU A C 1
ATOM 2871 O O . GLU A 1 368 ? -17.548 12.361 21.821 1.00 91.81 368 GLU A O 1
ATOM 2876 N N . PRO A 1 369 ? -17.258 11.749 19.685 1.00 89.88 369 PRO A N 1
ATOM 2877 C CA . PRO A 1 369 ? -16.783 13.060 19.258 1.00 89.88 369 PRO A CA 1
ATOM 2878 C C . PRO A 1 369 ? -17.830 14.150 19.523 1.00 89.88 369 PRO A C 1
ATOM 2880 O O . PRO A 1 369 ? -18.996 14.017 19.152 1.00 89.88 369 PRO A O 1
ATOM 2883 N N . ALA A 1 370 ? -17.413 15.256 20.137 1.00 86.56 370 ALA A N 1
ATOM 2884 C CA . ALA A 1 370 ? -18.322 16.321 20.536 1.00 86.56 370 ALA A CA 1
ATOM 2885 C C . ALA A 1 370 ? -18.888 17.075 19.322 1.00 86.56 370 ALA A C 1
ATOM 2887 O O . ALA A 1 370 ? -18.157 17.639 18.499 1.00 86.56 370 ALA A O 1
ATOM 2888 N N . THR A 1 371 ? -20.215 17.161 19.252 1.00 85.50 371 THR A N 1
ATOM 2889 C CA . THR A 1 371 ? -20.926 17.997 18.277 1.00 85.50 371 THR A CA 1
ATOM 2890 C C . THR A 1 371 ? -20.816 19.485 18.620 1.00 85.50 371 THR A C 1
ATOM 2892 O O . THR A 1 371 ? -20.580 19.868 19.767 1.00 85.50 371 THR A O 1
ATOM 2895 N N . SER A 1 372 ? -21.057 20.366 17.641 1.00 82.69 372 SER A N 1
ATOM 2896 C CA . SER A 1 372 ? -21.030 21.823 17.855 1.00 82.69 372 SER A CA 1
ATOM 2897 C C . SER A 1 372 ? -21.982 22.293 18.963 1.00 82.69 372 SER A C 1
ATOM 2899 O O . SER A 1 372 ? -21.664 23.243 19.672 1.00 82.69 372 SER A O 1
ATOM 2901 N N . VAL A 1 373 ? -23.125 21.619 19.135 1.00 79.69 373 VAL A N 1
ATOM 2902 C CA . VAL A 1 373 ? -24.096 21.931 20.195 1.00 79.69 373 VAL A CA 1
ATOM 2903 C C . VAL A 1 373 ? -23.551 21.515 21.563 1.00 79.69 373 VAL A C 1
ATOM 2905 O O . VAL A 1 373 ? -23.549 22.322 22.487 1.00 79.69 373 VAL A O 1
ATOM 2908 N N . GLN A 1 374 ? -23.012 20.299 21.692 1.00 81.50 374 GLN A N 1
ATOM 2909 C CA . GLN A 1 374 ? -22.425 19.815 22.950 1.00 81.50 374 GLN A CA 1
ATOM 2910 C C . GLN A 1 374 ? -21.240 20.680 23.406 1.00 81.50 374 GLN A C 1
ATOM 2912 O O . GLN A 1 374 ? -21.140 20.996 24.593 1.00 81.50 374 GLN A O 1
ATOM 2917 N N . LYS A 1 375 ? -20.403 21.146 22.466 1.00 75.50 375 LYS A N 1
ATOM 2918 C CA . LYS A 1 375 ? -19.296 22.077 22.755 1.00 75.50 375 LYS A CA 1
ATOM 2919 C C . LYS A 1 375 ? -19.776 23.418 23.329 1.00 75.50 375 LYS A C 1
ATOM 2921 O O . LYS A 1 375 ? -19.052 24.035 24.100 1.00 75.50 375 LYS A O 1
ATOM 2926 N N . MET A 1 376 ? -20.984 23.867 22.975 1.00 70.19 376 MET A N 1
ATOM 2927 C CA . MET A 1 376 ? -21.560 25.125 23.465 1.00 70.19 376 MET A CA 1
ATOM 2928 C C . MET A 1 376 ? -22.222 24.979 24.845 1.00 70.19 376 MET A C 1
ATOM 2930 O O . MET A 1 376 ? -22.153 25.905 25.647 1.00 70.19 376 MET A O 1
ATOM 2934 N N . VAL A 1 377 ? -22.850 23.833 25.129 1.00 71.25 377 VAL A N 1
ATOM 2935 C CA . VAL A 1 377 ? -23.585 23.600 26.390 1.00 71.25 377 VAL A CA 1
ATOM 2936 C C . VAL A 1 377 ? -22.656 23.152 27.532 1.00 71.25 377 VAL A C 1
ATOM 2938 O O . VAL A 1 377 ? -22.975 23.366 28.696 1.00 71.25 377 VAL A O 1
ATOM 2941 N N . GLY A 1 378 ? -21.485 22.574 27.227 1.00 63.47 378 GLY A N 1
ATOM 2942 C CA . GLY A 1 378 ? -20.428 22.303 28.215 1.00 63.47 378 GLY A CA 1
ATOM 2943 C C . GLY A 1 378 ? -20.762 21.244 29.277 1.00 63.47 378 GLY A C 1
ATOM 2944 O O . GLY A 1 378 ? -20.100 21.203 30.309 1.00 63.47 378 GLY A O 1
ATOM 2945 N N . ALA A 1 379 ? -21.773 20.405 29.033 1.00 65.50 379 ALA A N 1
ATOM 2946 C CA . ALA A 1 379 ? -22.402 19.537 30.034 1.00 65.50 379 ALA A CA 1
ATOM 2947 C C . ALA A 1 379 ? -21.841 18.099 30.125 1.00 65.50 379 ALA A C 1
ATOM 2949 O O . ALA A 1 379 ? -22.458 17.250 30.759 1.00 65.50 379 ALA A O 1
ATOM 2950 N N . GLY A 1 380 ? -20.723 17.789 29.461 1.00 79.88 380 GLY A N 1
ATOM 2951 C CA . GLY A 1 380 ? -20.090 16.464 29.545 1.00 79.88 380 GLY A CA 1
ATOM 2952 C C . GLY A 1 380 ? -19.187 16.323 30.774 1.00 79.88 380 GLY A C 1
ATOM 2953 O O . GLY A 1 380 ? -18.639 17.319 31.258 1.00 79.88 380 GLY A O 1
ATOM 2954 N N . LYS A 1 381 ? -19.000 15.088 31.255 1.00 85.19 381 LYS A N 1
ATOM 2955 C CA . LYS A 1 381 ? -17.988 14.770 32.278 1.00 85.19 381 LYS A CA 1
ATOM 2956 C C . LYS A 1 381 ? -16.583 15.034 31.727 1.00 85.19 381 LYS A C 1
ATOM 2958 O O . LYS A 1 381 ? -16.352 14.879 30.529 1.00 85.19 381 LYS A O 1
ATOM 2963 N N . ARG A 1 382 ? -15.645 15.443 32.587 1.00 83.88 382 ARG A N 1
ATOM 2964 C CA . ARG A 1 382 ? -14.280 15.814 32.177 1.00 83.88 382 ARG A CA 1
ATOM 2965 C C . ARG A 1 382 ? -13.251 14.853 32.734 1.00 83.88 382 ARG A C 1
ATOM 2967 O O . ARG A 1 382 ? -13.357 14.409 33.872 1.00 83.88 382 ARG A O 1
ATOM 2974 N N . ILE A 1 383 ? -12.212 14.582 31.951 1.00 85.25 383 ILE A N 1
ATOM 2975 C CA . ILE A 1 383 ? -11.110 13.710 32.378 1.00 85.25 383 ILE A CA 1
ATOM 2976 C C . ILE A 1 383 ? -9.918 14.513 32.911 1.00 85.25 383 ILE A C 1
ATOM 2978 O O . ILE A 1 383 ? -9.046 13.957 33.590 1.00 85.25 383 ILE A O 1
ATOM 2982 N N . GLY A 1 384 ? -9.895 15.828 32.659 1.00 82.00 384 GLY A N 1
ATOM 2983 C CA . GLY A 1 384 ? -8.830 16.737 33.084 1.00 82.00 384 GLY A CA 1
ATOM 2984 C C . GLY A 1 384 ? -7.752 16.969 32.022 1.00 82.00 384 GLY A C 1
ATOM 2985 O O . GLY A 1 384 ? -6.681 17.469 32.362 1.00 82.00 384 GLY A O 1
ATOM 2986 N N . ASP A 1 385 ? -8.024 16.626 30.760 1.00 84.56 385 ASP A N 1
ATOM 2987 C CA . ASP A 1 385 ? -7.204 16.994 29.601 1.00 84.56 385 ASP A CA 1
ATOM 2988 C C . ASP A 1 385 ? -7.996 18.004 28.757 1.00 84.56 385 ASP A C 1
ATOM 2990 O O . ASP A 1 385 ? -8.897 17.601 28.020 1.00 84.56 385 ASP A O 1
ATOM 2994 N N . PRO A 1 386 ? -7.672 19.311 28.822 1.00 83.69 386 PRO A N 1
ATOM 2995 C CA . PRO A 1 386 ? -8.450 20.345 28.143 1.00 83.69 386 PRO A CA 1
ATOM 2996 C C . PRO A 1 386 ? -8.551 20.167 26.626 1.00 83.69 386 PRO A C 1
ATOM 2998 O O . PRO A 1 386 ? -9.518 20.632 26.025 1.00 83.69 386 PRO A O 1
ATOM 3001 N N . SER A 1 387 ? -7.551 19.537 26.002 1.00 84.62 387 SER A N 1
ATOM 3002 C CA . SER A 1 387 ? -7.549 19.314 24.557 1.00 84.62 387 SER A CA 1
ATOM 3003 C C . SER A 1 387 ? -8.517 18.199 24.178 1.00 84.62 387 SER A C 1
ATOM 3005 O O . SER A 1 387 ? -9.353 18.377 23.295 1.00 84.62 387 SER A O 1
ATOM 3007 N N . TRP A 1 388 ? -8.472 17.085 24.909 1.00 88.50 388 TRP A N 1
ATOM 3008 C CA . TRP A 1 388 ? -9.341 15.942 24.669 1.00 88.50 388 TRP A CA 1
ATOM 3009 C C . TRP A 1 388 ? -10.790 16.218 25.096 1.00 88.50 388 TRP A C 1
ATOM 3011 O O . TRP A 1 388 ? -11.712 15.919 24.333 1.00 88.50 388 TRP A O 1
ATOM 3021 N N . ASP A 1 389 ? -10.981 16.858 26.257 1.00 86.25 389 ASP A N 1
ATOM 3022 C CA . ASP A 1 389 ? -12.286 17.256 26.810 1.00 86.25 389 ASP A CA 1
ATOM 3023 C C . ASP A 1 389 ? -13.031 18.231 25.876 1.00 86.25 389 ASP A C 1
ATOM 3025 O O . ASP A 1 389 ? -14.259 18.278 25.862 1.00 86.25 389 ASP A O 1
ATOM 3029 N N . GLY A 1 390 ? -12.307 19.023 25.075 1.00 84.62 390 GLY A N 1
ATOM 3030 C CA . GLY A 1 390 ? -12.899 19.923 24.079 1.00 84.62 390 GLY A CA 1
ATOM 3031 C C . GLY A 1 390 ? -13.378 19.225 22.800 1.00 84.62 390 GLY A C 1
ATOM 3032 O O . GLY A 1 390 ? -14.171 19.798 22.041 1.00 84.62 390 GLY A O 1
ATOM 3033 N N . ASP A 1 391 ? -12.906 18.005 22.545 1.00 87.50 391 ASP A N 1
ATOM 3034 C CA . ASP A 1 391 ? -13.170 17.249 21.319 1.00 87.50 391 ASP A CA 1
ATOM 3035 C C . ASP A 1 391 ? -14.100 16.054 21.512 1.00 87.50 391 ASP A C 1
ATOM 3037 O O . ASP A 1 391 ? -14.627 15.545 20.521 1.00 87.50 391 ASP A O 1
ATOM 3041 N N . HIS A 1 392 ? -14.372 15.656 22.753 1.00 90.31 392 HIS A N 1
ATOM 3042 C CA . HIS A 1 392 ? -15.220 14.512 23.072 1.00 90.31 392 HIS A CA 1
ATOM 3043 C C . HIS A 1 392 ? -16.313 14.890 24.065 1.00 90.31 392 HIS A C 1
ATOM 3045 O O . HIS A 1 392 ? -16.131 15.728 24.945 1.00 90.31 392 HIS A O 1
ATOM 3051 N N . TYR A 1 393 ? -17.474 14.270 23.897 1.00 90.69 393 TYR A N 1
ATOM 3052 C CA . TYR A 1 393 ? -18.579 14.349 24.833 1.00 90.69 393 TYR A CA 1
ATOM 3053 C C . TYR A 1 393 ? -18.640 13.041 25.616 1.00 90.69 393 TYR A C 1
ATOM 3055 O O . TYR A 1 393 ? -18.659 11.967 25.014 1.00 90.69 393 TYR A O 1
ATOM 3063 N N . VAL A 1 394 ? -18.640 13.145 26.945 1.00 91.69 394 VAL A N 1
ATOM 3064 C CA . VAL A 1 394 ? -18.630 11.999 27.860 1.00 91.69 394 VAL A CA 1
ATOM 3065 C C . VAL A 1 394 ? -19.871 12.035 28.736 1.00 91.69 394 VAL A C 1
ATOM 3067 O O . VAL A 1 394 ? -20.099 13.007 29.465 1.00 91.69 394 VAL A O 1
ATOM 3070 N N . VAL A 1 395 ? -20.630 10.947 28.691 1.00 90.69 395 VAL A N 1
ATOM 3071 C CA . VAL A 1 395 ? -21.710 10.625 29.623 1.00 90.69 395 VAL A CA 1
ATOM 3072 C C . VAL A 1 395 ? -21.275 9.419 30.434 1.00 90.69 395 VAL A C 1
ATOM 3074 O O . VAL A 1 395 ? -20.734 8.461 29.887 1.00 90.69 395 VAL A O 1
ATOM 3077 N N . ALA A 1 396 ? -21.469 9.497 31.744 1.00 91.00 396 ALA A N 1
ATOM 3078 C CA . ALA A 1 396 ? -21.219 8.397 32.654 1.00 91.00 396 ALA A CA 1
ATOM 3079 C C . ALA A 1 396 ? -21.871 8.648 34.006 1.00 91.00 396 ALA A C 1
ATOM 3081 O O . ALA A 1 396 ? -22.088 9.804 34.383 1.00 91.00 396 ALA A O 1
ATOM 3082 N N . ARG A 1 397 ? -22.089 7.566 34.755 1.00 89.25 397 ARG A N 1
ATOM 3083 C CA . ARG A 1 397 ? -22.614 7.617 36.119 1.00 89.25 397 ARG A CA 1
ATOM 3084 C C . ARG A 1 397 ? -21.673 8.352 37.072 1.00 89.25 397 ARG A C 1
ATOM 3086 O O . ARG A 1 397 ? -22.094 9.276 37.749 1.00 89.25 397 ARG A O 1
ATOM 3093 N N . ASP A 1 398 ? -20.405 7.954 37.132 1.00 87.69 398 ASP A N 1
ATOM 3094 C CA . ASP A 1 398 ? -19.443 8.477 38.110 1.00 87.69 398 ASP A CA 1
ATOM 3095 C C . ASP A 1 398 ? -18.231 9.112 37.417 1.00 87.69 398 ASP A C 1
ATOM 3097 O O . ASP A 1 398 ? -17.546 8.489 36.601 1.00 87.69 398 ASP A O 1
ATOM 3101 N N . GLU A 1 399 ? -17.974 10.376 37.749 1.00 87.88 399 GLU A N 1
ATOM 3102 C CA . GLU A 1 399 ? -16.930 11.181 37.116 1.00 87.88 399 GLU A CA 1
ATOM 3103 C C . GLU A 1 399 ? -15.516 10.699 37.452 1.00 87.88 399 GLU A C 1
ATOM 3105 O O . GLU A 1 399 ? -14.666 10.655 36.563 1.00 87.88 399 GLU A O 1
ATOM 3110 N N . GLU A 1 400 ? -15.257 10.280 38.691 1.00 88.06 400 GLU A N 1
ATOM 3111 C CA . GLU A 1 400 ? -13.922 9.855 39.121 1.00 88.06 400 GLU A CA 1
ATOM 3112 C C . GLU A 1 400 ? -13.590 8.452 38.587 1.00 88.06 400 GLU A C 1
ATOM 3114 O O . GLU A 1 400 ? -12.469 8.210 38.119 1.00 88.06 400 GLU A O 1
ATOM 3119 N N . GLN A 1 401 ? -14.571 7.538 38.562 1.00 90.50 401 GLN A N 1
ATOM 3120 C CA . GLN A 1 401 ? -14.423 6.220 37.933 1.00 90.50 401 GLN A CA 1
ATOM 3121 C C . GLN A 1 401 ? -14.069 6.363 36.446 1.00 90.50 401 GLN A C 1
ATOM 3123 O O . GLN A 1 401 ? -13.116 5.738 35.966 1.00 90.50 401 GLN A O 1
ATOM 3128 N N . VAL A 1 402 ? -14.792 7.219 35.717 1.00 91.19 402 VAL A N 1
ATOM 3129 C CA . VAL A 1 402 ? -14.548 7.436 34.286 1.00 91.19 402 VAL A CA 1
ATOM 3130 C C . VAL A 1 402 ? -13.261 8.199 34.021 1.00 91.19 402 VAL A C 1
ATOM 3132 O O . VAL A 1 402 ? -12.509 7.805 33.126 1.00 91.19 402 VAL A O 1
ATOM 3135 N N . ALA A 1 403 ? -12.931 9.212 34.823 1.00 90.19 403 ALA A N 1
ATOM 3136 C CA . ALA A 1 403 ? -11.645 9.889 34.720 1.00 90.19 403 ALA A CA 1
ATOM 3137 C C . ALA A 1 403 ? -10.484 8.895 34.888 1.00 90.19 403 ALA A C 1
ATOM 3139 O O . ALA A 1 403 ? -9.508 8.956 34.141 1.00 90.19 403 ALA A O 1
ATOM 3140 N N . ARG A 1 404 ? -10.591 7.922 35.802 1.00 89.38 404 ARG A N 1
ATOM 3141 C CA . ARG A 1 404 ? -9.568 6.882 35.998 1.00 89.38 404 ARG A CA 1
ATOM 3142 C C . ARG A 1 404 ? -9.399 5.963 34.785 1.00 89.38 404 ARG A C 1
ATOM 3144 O O . ARG A 1 404 ? -8.264 5.614 34.453 1.00 89.38 404 ARG A O 1
ATOM 3151 N N . VAL A 1 405 ? -10.494 5.596 34.121 1.00 91.88 405 VAL A N 1
ATOM 3152 C CA . VAL A 1 405 ? -10.474 4.794 32.886 1.00 91.88 405 VAL A CA 1
ATOM 3153 C C . VAL A 1 405 ? -9.866 5.593 31.733 1.00 91.88 405 VAL A C 1
ATOM 3155 O O . VAL A 1 405 ? -8.880 5.171 31.122 1.00 91.88 405 VAL A O 1
ATOM 3158 N N . LEU A 1 406 ? -10.407 6.779 31.463 1.00 91.88 406 LEU A N 1
ATOM 3159 C CA . LEU A 1 406 ? -10.031 7.572 30.298 1.00 91.88 406 LEU A CA 1
ATOM 3160 C C . LEU A 1 406 ? -8.615 8.156 30.414 1.00 91.88 406 LEU A C 1
ATOM 3162 O O . LEU A 1 406 ? -7.891 8.152 29.422 1.00 91.88 406 LEU A O 1
ATOM 3166 N N . ARG A 1 407 ? -8.136 8.528 31.612 1.00 91.06 407 ARG A N 1
ATOM 3167 C CA . ARG A 1 407 ? -6.739 8.978 31.818 1.00 91.06 407 ARG A CA 1
ATOM 3168 C C . ARG A 1 407 ? -5.693 7.927 31.440 1.00 91.06 407 ARG A C 1
ATOM 3170 O O . ARG A 1 407 ? -4.560 8.296 31.143 1.00 91.06 407 ARG A O 1
ATOM 3177 N N . ARG A 1 408 ? -6.036 6.632 31.447 1.00 90.69 408 ARG A N 1
ATOM 3178 C CA . ARG A 1 408 ? -5.137 5.563 30.975 1.00 90.69 408 ARG A CA 1
ATOM 3179 C C . ARG A 1 408 ? -5.336 5.246 29.490 1.00 90.69 408 ARG A C 1
ATOM 3181 O O . ARG A 1 408 ? -4.354 5.022 28.787 1.00 90.69 408 ARG A O 1
ATOM 3188 N N . LEU A 1 409 ? -6.578 5.253 28.998 1.00 91.25 409 LEU A N 1
ATOM 3189 C CA . LEU A 1 409 ? -6.886 4.894 27.606 1.00 91.25 409 LEU A CA 1
ATOM 3190 C C . LEU A 1 409 ? -6.575 6.001 26.593 1.00 91.25 409 LEU A C 1
ATOM 3192 O O . LEU A 1 409 ? -6.153 5.702 25.474 1.00 91.25 409 LEU A O 1
ATOM 3196 N N . VAL A 1 410 ? -6.747 7.272 26.960 1.00 88.75 410 VAL A N 1
ATOM 3197 C CA . VAL A 1 410 ? -6.493 8.405 26.056 1.00 88.75 410 VAL A CA 1
ATOM 3198 C C . VAL A 1 410 ? -5.019 8.469 25.636 1.00 88.75 410 VAL A C 1
ATOM 3200 O O . VAL A 1 410 ? -4.759 8.453 24.433 1.00 88.75 410 VAL A O 1
ATOM 3203 N N . PRO A 1 411 ? -4.025 8.406 26.547 1.00 87.38 411 PRO A N 1
ATOM 3204 C CA . PRO A 1 411 ? -2.620 8.345 26.139 1.00 87.38 411 PRO A CA 1
ATOM 3205 C C . PRO A 1 411 ? -2.292 7.119 25.276 1.00 87.38 411 PRO A C 1
ATOM 3207 O O . PRO A 1 411 ? -1.559 7.232 24.294 1.00 87.38 411 PRO A O 1
ATOM 3210 N N . ALA A 1 412 ? -2.874 5.956 25.593 1.00 84.75 412 ALA A N 1
ATOM 3211 C CA . ALA A 1 412 ? -2.684 4.725 24.822 1.00 84.75 412 ALA A CA 1
ATOM 3212 C C . ALA A 1 412 ? -3.288 4.800 23.402 1.00 84.75 412 ALA A C 1
ATOM 3214 O O . ALA A 1 412 ? -2.864 4.067 22.507 1.00 84.75 412 ALA A O 1
ATOM 3215 N N . SER A 1 413 ? -4.239 5.711 23.176 1.00 86.50 413 SER A N 1
ATOM 3216 C CA . SER A 1 413 ? -4.891 5.956 21.885 1.00 86.50 413 SER A CA 1
ATOM 3217 C C . SER A 1 413 ? -4.473 7.271 21.215 1.00 86.50 413 SER A C 1
ATOM 3219 O O . SER A 1 413 ? -5.012 7.594 20.164 1.00 86.50 413 SER A O 1
ATOM 3221 N N . ALA A 1 414 ? -3.469 7.992 21.733 1.00 83.31 414 ALA A N 1
ATOM 3222 C CA . ALA A 1 414 ? -3.118 9.353 21.298 1.00 83.31 414 ALA A CA 1
ATOM 3223 C C . ALA A 1 414 ? -2.831 9.515 19.790 1.00 83.31 414 ALA A C 1
ATOM 3225 O O . ALA A 1 414 ? -3.018 10.589 19.226 1.00 83.31 414 ALA A O 1
ATOM 3226 N N . ASN A 1 415 ? -2.381 8.451 19.119 1.00 86.25 415 ASN A N 1
ATOM 3227 C CA . ASN A 1 415 ? -2.102 8.460 17.678 1.00 86.25 415 ASN A CA 1
ATOM 3228 C C . ASN A 1 415 ? -3.278 7.969 16.819 1.00 86.25 415 ASN A C 1
ATOM 3230 O O . ASN A 1 415 ? -3.104 7.750 15.620 1.00 86.25 415 ASN A O 1
ATOM 3234 N N . ALA A 1 416 ? -4.447 7.752 17.416 1.00 92.00 416 ALA A N 1
ATOM 3235 C CA . ALA A 1 416 ? -5.645 7.253 16.764 1.00 92.00 416 ALA A CA 1
ATOM 3236 C C . ALA A 1 416 ? -6.842 8.165 17.048 1.00 92.00 416 ALA A C 1
ATOM 3238 O O . ALA A 1 416 ? -6.943 8.815 18.081 1.00 92.00 416 ALA A O 1
ATOM 3239 N N . THR A 1 417 ? -7.780 8.193 16.110 1.00 92.00 417 THR A N 1
ATOM 3240 C CA . THR A 1 417 ? -9.072 8.850 16.304 1.00 92.00 417 THR A CA 1
ATOM 3241 C C . THR A 1 417 ? -10.002 7.894 17.038 1.00 92.00 417 THR A C 1
ATOM 3243 O O . THR A 1 417 ? -10.291 6.817 16.509 1.00 92.00 417 THR A O 1
ATOM 3246 N N . LEU A 1 418 ? -10.477 8.287 18.220 1.00 93.44 418 LEU A N 1
ATOM 3247 C CA . LEU A 1 418 ? -11.551 7.601 18.934 1.00 93.44 418 LEU A CA 1
ATOM 3248 C C . LEU A 1 418 ? -12.888 7.966 18.280 1.00 93.44 418 LEU A C 1
ATOM 3250 O O . LEU A 1 418 ? -13.240 9.136 18.184 1.00 93.44 418 LEU A O 1
ATOM 3254 N N . HIS A 1 419 ? -13.612 6.962 17.784 1.00 91.56 419 HIS A N 1
ATOM 3255 C CA . HIS A 1 419 ? -14.930 7.163 17.160 1.00 91.56 419 HIS A CA 1
ATOM 3256 C C . HIS A 1 419 ? -16.064 6.976 18.149 1.00 91.56 419 HIS A C 1
ATOM 3258 O O . HIS A 1 419 ? -17.079 7.651 18.038 1.00 91.56 419 HIS A O 1
ATOM 3264 N N . ARG A 1 420 ? -15.906 6.014 19.058 1.00 94.12 420 ARG A N 1
ATOM 3265 C CA . ARG A 1 420 ? -16.893 5.673 20.076 1.00 94.12 420 ARG A CA 1
ATOM 3266 C C . ARG A 1 420 ? -16.246 4.838 21.170 1.00 94.12 420 ARG A C 1
ATOM 3268 O O . ARG A 1 420 ? -15.414 3.979 20.861 1.00 94.12 420 ARG A O 1
ATOM 3275 N N . MET A 1 421 ? -16.668 5.051 22.406 1.00 95.62 421 MET A N 1
ATOM 3276 C CA . MET A 1 421 ? -16.452 4.124 23.509 1.00 95.62 421 MET A CA 1
ATOM 3277 C C . MET A 1 421 ? -17.723 4.036 24.349 1.00 95.62 421 MET A C 1
ATOM 3279 O O . MET A 1 421 ? -18.305 5.061 24.677 1.00 95.62 421 MET A O 1
ATOM 3283 N N . ASP A 1 422 ? -18.139 2.832 24.704 1.00 95.69 422 ASP A N 1
ATOM 3284 C CA . ASP A 1 422 ? -19.172 2.597 25.707 1.00 95.69 422 ASP A CA 1
ATOM 3285 C C . ASP A 1 422 ? -18.726 1.507 26.693 1.00 95.69 422 ASP A C 1
ATOM 3287 O O . ASP A 1 422 ? -17.567 1.069 26.680 1.00 95.69 422 ASP A O 1
ATOM 3291 N N . ASP A 1 423 ? -19.629 1.072 27.570 1.00 94.88 423 ASP A N 1
ATOM 3292 C CA . ASP A 1 423 ? -19.342 0.039 28.569 1.00 94.88 423 ASP A CA 1
ATOM 3293 C C . ASP A 1 423 ? -18.894 -1.304 27.974 1.00 94.88 423 ASP A C 1
ATOM 3295 O O . ASP A 1 423 ? -18.364 -2.131 28.713 1.00 94.88 423 ASP A O 1
ATOM 3299 N N . ARG A 1 424 ? -19.095 -1.565 26.675 1.00 96.81 424 ARG A N 1
ATOM 3300 C CA . ARG A 1 424 ? -18.813 -2.875 26.057 1.00 96.81 424 ARG A CA 1
ATOM 3301 C C . ARG A 1 424 ? -17.978 -2.801 24.787 1.00 96.81 424 ARG A C 1
ATOM 3303 O O . ARG A 1 424 ? -17.501 -3.840 24.322 1.00 96.81 424 ARG A O 1
ATOM 3310 N N . GLU A 1 425 ? -17.823 -1.623 24.195 1.00 97.31 425 GLU A N 1
ATOM 3311 C CA . GLU A 1 425 ? -17.143 -1.454 22.918 1.00 97.31 425 GLU A CA 1
ATOM 3312 C C . GLU A 1 425 ? -16.267 -0.197 22.865 1.00 97.31 425 GLU A C 1
ATOM 3314 O O . GLU A 1 425 ? -16.690 0.886 23.250 1.00 97.31 425 GLU A O 1
ATOM 3319 N N . LEU A 1 426 ? -15.067 -0.326 22.288 1.00 97.12 426 LEU A N 1
ATOM 3320 C CA . LEU A 1 426 ? -14.178 0.784 21.929 1.00 97.12 426 LEU A CA 1
ATOM 3321 C C . LEU A 1 426 ? -13.823 0.698 20.442 1.00 97.12 426 LEU A C 1
ATOM 3323 O O . LEU A 1 426 ? -13.387 -0.348 19.955 1.00 97.12 426 LEU A O 1
ATOM 3327 N N . ARG A 1 427 ? -13.951 1.816 19.719 1.00 97.38 427 ARG A N 1
ATOM 3328 C CA . ARG A 1 427 ? -13.579 1.926 18.302 1.00 97.38 427 ARG A CA 1
ATOM 3329 C C . ARG A 1 427 ? -12.574 3.043 18.074 1.00 97.38 427 ARG A C 1
ATOM 3331 O O . ARG A 1 427 ? -12.884 4.217 18.274 1.00 97.38 427 ARG A O 1
ATOM 3338 N N . VAL A 1 428 ? -11.401 2.681 17.557 1.00 96.50 428 VAL A N 1
ATOM 3339 C CA . VAL A 1 428 ? -10.330 3.627 17.208 1.00 96.50 428 VAL A CA 1
ATOM 3340 C C . VAL A 1 428 ? -9.828 3.396 15.787 1.00 96.50 428 VAL A C 1
ATOM 3342 O O . VAL A 1 428 ? -9.814 2.265 15.303 1.00 96.50 428 VAL A O 1
ATOM 3345 N N . SER A 1 429 ? -9.393 4.450 15.094 1.00 95.12 429 SER A N 1
ATOM 3346 C CA . SER A 1 429 ? -8.817 4.307 13.750 1.00 95.12 429 SER A CA 1
ATOM 3347 C C . SER A 1 429 ? -7.596 5.175 13.501 1.00 95.12 429 SER A C 1
ATOM 3349 O O . SER A 1 429 ? -7.500 6.275 14.037 1.00 95.12 429 SER A O 1
ATOM 3351 N N . VAL A 1 430 ? -6.764 4.761 12.549 1.00 93.19 430 VAL A N 1
ATOM 3352 C CA . VAL A 1 430 ? -5.716 5.599 11.951 1.00 93.19 430 VAL A CA 1
ATOM 3353 C C . VAL A 1 430 ? -5.881 5.673 10.439 1.00 93.19 430 VAL A C 1
ATOM 3355 O O . VAL A 1 430 ? -6.328 4.719 9.797 1.00 93.19 430 VAL A O 1
ATOM 3358 N N . ARG A 1 431 ? -5.503 6.807 9.847 1.00 87.19 431 ARG A N 1
ATOM 3359 C CA . ARG A 1 431 ? -5.484 6.974 8.390 1.00 87.19 431 ARG A CA 1
ATOM 3360 C C . ARG A 1 431 ? -4.279 6.244 7.794 1.00 87.19 431 ARG A C 1
ATOM 3362 O O . ARG A 1 431 ? -3.225 6.835 7.588 1.00 87.19 431 ARG A O 1
ATOM 3369 N N . ASP A 1 432 ? -4.445 4.952 7.537 1.00 84.25 432 ASP A N 1
ATOM 3370 C CA . ASP A 1 432 ? -3.456 4.089 6.891 1.00 84.25 432 ASP A CA 1
ATOM 3371 C C . ASP A 1 432 ? -4.171 3.006 6.063 1.00 84.25 432 ASP A C 1
ATOM 3373 O O . ASP A 1 432 ? -5.223 2.495 6.448 1.00 84.25 432 ASP A O 1
ATOM 3377 N N . ALA A 1 433 ? -3.603 2.651 4.910 1.00 78.56 433 ALA A N 1
ATOM 3378 C CA . ALA A 1 433 ? -4.166 1.648 4.011 1.00 78.56 433 ALA A CA 1
ATOM 3379 C C . ALA A 1 433 ? -3.834 0.196 4.409 1.00 78.56 433 ALA A C 1
ATOM 3381 O O . ALA A 1 433 ? -4.375 -0.729 3.801 1.00 78.56 433 ALA A O 1
ATOM 3382 N N . GLY A 1 434 ? -2.947 -0.025 5.385 1.00 83.12 434 GLY A N 1
ATOM 3383 C CA . GLY A 1 434 ? -2.502 -1.348 5.829 1.00 83.12 434 GLY A CA 1
ATOM 3384 C C . GLY A 1 434 ? -1.540 -2.044 4.868 1.00 83.12 434 GLY A C 1
ATOM 3385 O O . GLY A 1 434 ? -1.437 -3.267 4.897 1.00 83.12 434 GLY A O 1
ATOM 3386 N N . THR A 1 435 ? -0.872 -1.296 3.987 1.00 80.25 435 THR A N 1
ATOM 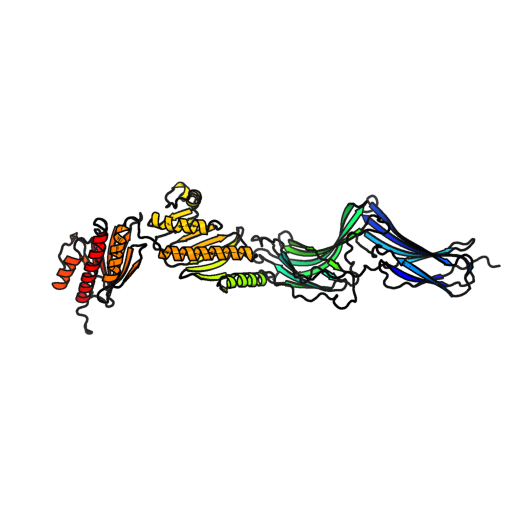3387 C CA . THR A 1 435 ? -0.010 -1.826 2.909 1.00 80.25 435 THR A CA 1
ATOM 3388 C C . THR A 1 435 ? 1.469 -1.936 3.293 1.00 80.25 435 THR A C 1
ATOM 3390 O O . THR A 1 435 ? 2.263 -2.496 2.530 1.00 80.25 435 THR A O 1
ATOM 3393 N N . SER A 1 436 ? 1.838 -1.409 4.467 1.00 82.81 436 SER A N 1
ATOM 3394 C CA . SER A 1 436 ? 3.180 -1.451 5.055 1.00 82.81 436 SER A CA 1
ATOM 3395 C C . SER A 1 436 ? 3.177 -2.327 6.304 1.00 82.81 436 SER A C 1
ATOM 3397 O O . SER A 1 436 ? 2.436 -2.049 7.247 1.00 82.81 436 SER A O 1
ATOM 3399 N N . ALA A 1 437 ? 4.045 -3.342 6.339 1.00 84.69 437 ALA A N 1
ATOM 3400 C CA . ALA A 1 437 ? 4.150 -4.258 7.474 1.00 84.69 437 ALA A CA 1
ATOM 3401 C C . ALA A 1 437 ? 4.488 -3.515 8.773 1.00 84.69 437 ALA A C 1
ATOM 3403 O O . ALA A 1 437 ? 3.820 -3.715 9.779 1.00 84.69 437 ALA A O 1
ATOM 3404 N N . ALA A 1 438 ? 5.458 -2.595 8.732 1.00 85.69 438 ALA A N 1
ATOM 3405 C CA . ALA A 1 438 ? 5.880 -1.837 9.908 1.00 85.69 438 ALA A CA 1
ATOM 3406 C C . ALA A 1 438 ? 4.772 -0.919 10.452 1.00 85.69 438 ALA A C 1
ATOM 3408 O O . ALA A 1 438 ? 4.598 -0.812 11.663 1.00 85.69 438 ALA A O 1
ATOM 3409 N N . ARG A 1 439 ? 4.007 -0.248 9.575 1.00 88.19 439 ARG A N 1
ATOM 3410 C CA . ARG A 1 439 ? 2.902 0.623 10.016 1.00 88.19 439 ARG A CA 1
ATOM 3411 C C . ARG A 1 439 ? 1.723 -0.182 10.556 1.00 88.19 439 ARG A C 1
ATOM 3413 O O . ARG A 1 439 ? 1.214 0.162 11.620 1.00 88.19 439 ARG A O 1
ATOM 3420 N N . LEU A 1 440 ? 1.347 -1.268 9.873 1.00 93.19 440 LEU A N 1
ATOM 3421 C CA . LEU A 1 440 ? 0.306 -2.183 10.342 1.00 93.19 440 LEU A CA 1
ATOM 3422 C C . LEU A 1 440 ? 0.672 -2.776 11.706 1.00 93.19 440 LEU A C 1
ATOM 3424 O O . LEU A 1 440 ? -0.149 -2.768 12.615 1.00 93.19 440 LEU A O 1
ATOM 3428 N N . GLU A 1 441 ? 1.912 -3.236 11.868 1.00 95.25 441 GLU A N 1
ATOM 3429 C CA . GLU A 1 441 ? 2.406 -3.811 13.118 1.00 95.25 441 GLU A CA 1
ATOM 3430 C C . GLU A 1 441 ? 2.363 -2.812 14.277 1.00 95.25 441 GLU A C 1
ATOM 3432 O O . GLU A 1 441 ? 1.903 -3.163 15.360 1.00 95.25 441 GLU A O 1
ATOM 3437 N N . ARG A 1 442 ? 2.742 -1.547 14.049 1.00 94.88 442 ARG A N 1
ATOM 3438 C CA . ARG A 1 442 ? 2.589 -0.493 15.067 1.00 94.88 442 ARG A CA 1
ATOM 3439 C C . ARG A 1 442 ? 1.134 -0.305 15.496 1.00 94.88 442 ARG A C 1
ATOM 3441 O O . ARG A 1 442 ? 0.872 -0.187 16.689 1.00 94.88 442 ARG A O 1
ATOM 3448 N N . PHE A 1 443 ? 0.196 -0.295 14.548 1.00 95.94 443 PHE A N 1
ATOM 3449 C CA . PHE A 1 443 ? -1.227 -0.148 14.863 1.00 95.94 443 PHE A CA 1
ATOM 3450 C C . PHE A 1 443 ? -1.790 -1.369 15.607 1.00 95.94 443 PHE A C 1
ATOM 3452 O O . PHE A 1 443 ? -2.526 -1.215 16.581 1.00 95.94 443 PHE A O 1
ATOM 3459 N N . VAL A 1 444 ? -1.403 -2.581 15.196 1.00 96.75 444 VAL A N 1
ATOM 3460 C CA . VAL A 1 444 ? -1.763 -3.832 15.881 1.00 96.75 444 VAL A CA 1
ATOM 3461 C C . VAL A 1 444 ? -1.242 -3.834 17.318 1.00 96.75 444 VAL A C 1
ATOM 3463 O O . VAL A 1 444 ? -2.007 -4.116 18.236 1.00 96.75 444 VAL A O 1
ATOM 3466 N N . MET A 1 445 ? 0.020 -3.457 17.531 1.00 95.88 445 MET A N 1
ATOM 3467 C CA . MET A 1 445 ? 0.615 -3.370 18.866 1.00 95.88 445 MET A CA 1
ATOM 3468 C C . MET A 1 445 ? -0.102 -2.358 19.761 1.00 95.88 445 MET A C 1
ATOM 3470 O O . MET A 1 445 ? -0.414 -2.685 20.902 1.00 95.88 445 MET A O 1
ATOM 3474 N N . ALA A 1 446 ? -0.423 -1.170 19.241 1.00 95.62 446 ALA A N 1
ATOM 3475 C CA . ALA A 1 446 ? -1.200 -0.175 19.981 1.00 95.62 446 ALA A CA 1
ATOM 3476 C C . ALA A 1 446 ? -2.606 -0.693 20.342 1.00 95.62 446 ALA A C 1
ATOM 3478 O O . ALA A 1 446 ? -3.074 -0.503 21.460 1.00 95.62 446 ALA A O 1
ATOM 3479 N N . SER A 1 447 ? -3.259 -1.414 19.427 1.00 96.81 447 SER A N 1
ATOM 3480 C CA . SER A 1 447 ? -4.590 -1.995 19.660 1.00 96.81 447 SER A CA 1
ATOM 3481 C C . SER A 1 447 ? -4.566 -3.115 20.707 1.00 96.81 447 SER A C 1
ATOM 3483 O O . SER A 1 447 ? -5.473 -3.226 21.528 1.00 96.81 447 SER A O 1
ATOM 3485 N N . LEU A 1 448 ? -3.513 -3.937 20.708 1.00 96.31 448 LEU A N 1
ATOM 3486 C CA . LEU A 1 448 ? -3.286 -4.954 21.736 1.00 96.31 448 LEU A CA 1
ATOM 3487 C C . LEU A 1 448 ? -3.000 -4.327 23.100 1.00 96.31 448 LEU A C 1
ATOM 3489 O O . LEU A 1 448 ? -3.456 -4.848 24.114 1.00 96.31 448 LEU A O 1
ATOM 3493 N N . GLU A 1 449 ? -2.278 -3.210 23.131 1.00 95.12 449 GLU A N 1
ATOM 3494 C CA . GLU A 1 449 ? -2.013 -2.479 24.367 1.00 95.12 449 GLU A CA 1
ATOM 3495 C C . GLU A 1 449 ? -3.281 -1.846 24.946 1.00 95.12 449 GLU A C 1
ATOM 3497 O O . GLU A 1 449 ? -3.508 -1.931 26.153 1.00 95.12 449 GLU A O 1
ATOM 3502 N N . LEU A 1 450 ? -4.166 -1.319 24.094 1.00 96.06 450 LEU A N 1
ATOM 3503 C CA . LEU A 1 450 ? -5.502 -0.888 24.511 1.00 96.06 450 LEU A CA 1
ATOM 3504 C C . LEU A 1 450 ? -6.299 -2.049 25.119 1.00 96.06 450 LEU A C 1
ATOM 3506 O O . LEU A 1 450 ? -6.884 -1.887 26.187 1.00 96.06 450 LEU A O 1
ATOM 3510 N N . ALA A 1 451 ? -6.269 -3.232 24.497 1.00 96.19 451 ALA A N 1
ATOM 3511 C CA . ALA A 1 451 ? -6.954 -4.413 25.022 1.00 96.19 451 ALA A CA 1
ATOM 3512 C C . ALA A 1 451 ? -6.401 -4.856 26.391 1.00 96.19 451 ALA A C 1
ATOM 3514 O O . ALA A 1 451 ? -7.176 -5.154 27.297 1.00 96.19 451 ALA A O 1
ATOM 3515 N N . ARG A 1 452 ? -5.073 -4.848 26.580 1.00 95.38 452 ARG A N 1
ATOM 3516 C CA . ARG A 1 452 ? -4.447 -5.131 27.889 1.00 95.38 452 ARG A CA 1
ATOM 3517 C C . ARG A 1 452 ? -4.829 -4.095 28.939 1.00 95.38 452 ARG A C 1
ATOM 3519 O O . ARG A 1 452 ? -5.157 -4.461 30.064 1.00 95.38 452 ARG A O 1
ATOM 3526 N N . THR A 1 453 ? -4.805 -2.819 28.559 1.00 94.75 453 THR A N 1
ATOM 3527 C CA . THR A 1 453 ? -5.157 -1.710 29.451 1.00 94.75 453 THR A CA 1
ATOM 3528 C C . THR A 1 453 ? -6.609 -1.825 29.911 1.00 94.75 453 THR A C 1
ATOM 3530 O O . THR A 1 453 ? -6.878 -1.630 31.092 1.00 94.75 453 THR A O 1
ATOM 3533 N N . LEU A 1 454 ? -7.533 -2.198 29.017 1.00 94.31 454 LEU A N 1
ATOM 3534 C CA . LEU A 1 454 ? -8.943 -2.440 29.347 1.00 94.31 454 LEU A CA 1
ATOM 3535 C C . LEU A 1 454 ? -9.128 -3.606 30.326 1.00 94.31 454 LEU A C 1
ATOM 3537 O O . LEU A 1 454 ? -9.827 -3.444 31.323 1.00 94.31 454 LEU A O 1
ATOM 3541 N N . GLU A 1 455 ? -8.475 -4.750 30.096 1.00 93.50 455 GLU A N 1
ATOM 3542 C CA . GLU A 1 455 ? -8.529 -5.885 31.033 1.00 93.50 455 GLU A CA 1
ATOM 3543 C C . GLU A 1 455 ? -8.007 -5.509 32.421 1.00 93.50 455 GLU A C 1
ATOM 3545 O O . GLU A 1 455 ? -8.648 -5.802 33.434 1.00 93.50 455 GLU A O 1
ATOM 3550 N N . GLN A 1 456 ? -6.868 -4.814 32.474 1.00 92.88 456 GLN A N 1
ATOM 3551 C CA . GLN A 1 456 ? -6.296 -4.363 33.735 1.00 92.88 456 GLN A CA 1
ATOM 3552 C C . GLN A 1 456 ? -7.233 -3.378 34.444 1.00 92.88 456 GLN A C 1
ATOM 3554 O O . GLN A 1 456 ? -7.539 -3.565 35.621 1.00 92.88 456 GLN A O 1
ATOM 3559 N N . LEU A 1 457 ? -7.725 -2.361 33.728 1.00 92.19 457 LEU A N 1
ATOM 3560 C CA . LEU A 1 457 ? -8.651 -1.366 34.269 1.00 92.19 457 LEU A CA 1
ATOM 3561 C C . LEU A 1 457 ? -9.898 -2.021 34.847 1.00 92.19 457 LEU A C 1
ATOM 3563 O O . LEU A 1 457 ? -10.252 -1.708 35.978 1.00 92.19 457 LEU A O 1
ATOM 3567 N N . ARG A 1 458 ? -10.513 -2.961 34.125 1.00 89.75 458 ARG A N 1
ATOM 3568 C CA . ARG A 1 458 ? -11.714 -3.673 34.574 1.00 89.75 458 ARG A CA 1
ATOM 3569 C C . ARG A 1 458 ? -11.499 -4.390 35.908 1.00 89.75 458 ARG A C 1
ATOM 3571 O O . ARG A 1 458 ? -12.374 -4.348 36.767 1.00 89.75 458 ARG A O 1
ATOM 3578 N N . SER A 1 459 ? -10.331 -5.005 36.106 1.00 86.19 459 SER A N 1
ATOM 3579 C CA . SER A 1 459 ? -9.987 -5.667 37.374 1.00 86.19 459 SER A CA 1
ATOM 3580 C C . SER A 1 459 ? -9.697 -4.693 38.528 1.00 86.19 459 SER A C 1
ATOM 3582 O O . SER A 1 459 ? -9.779 -5.072 39.695 1.00 86.19 459 SER A O 1
ATOM 3584 N N . GLU A 1 460 ? -9.381 -3.435 38.209 1.00 89.50 460 GLU A N 1
ATOM 3585 C CA . GLU A 1 460 ? -8.968 -2.391 39.153 1.00 89.50 460 GLU A CA 1
ATOM 3586 C C . GLU A 1 460 ? -10.026 -1.291 39.351 1.00 89.50 460 GLU A C 1
ATOM 3588 O O . GLU A 1 460 ? -9.743 -0.302 40.038 1.00 89.50 460 GLU A O 1
ATOM 3593 N N . LEU A 1 461 ? -11.217 -1.417 38.746 1.00 90.25 461 LEU A N 1
ATOM 3594 C CA . LEU A 1 461 ? -12.251 -0.388 38.840 1.00 90.25 461 LEU A CA 1
ATOM 3595 C C . LEU A 1 461 ? -12.637 -0.168 40.313 1.00 90.25 461 LEU A C 1
ATOM 3597 O O . LEU A 1 461 ? -13.053 -1.117 40.989 1.00 90.25 461 LEU A O 1
ATOM 3601 N N . PRO A 1 462 ? -12.486 1.066 40.834 1.00 89.00 462 PRO A N 1
ATOM 3602 C CA . PRO A 1 462 ? -12.855 1.367 42.208 1.00 89.00 462 PRO A CA 1
ATOM 3603 C C . PRO A 1 462 ? -14.382 1.322 42.365 1.00 89.00 462 PRO A C 1
ATOM 3605 O O . PRO A 1 462 ? -15.098 1.362 41.361 1.00 89.00 462 PRO A O 1
ATOM 3608 N N . PRO A 1 463 ? -14.908 1.253 43.600 1.00 89.06 463 PRO A N 1
ATOM 3609 C CA . PRO A 1 463 ? -16.322 1.526 43.829 1.00 89.06 463 PRO A CA 1
ATOM 3610 C C . PRO A 1 463 ? -16.690 2.964 43.416 1.00 89.06 463 PRO A C 1
ATOM 3612 O O . PRO A 1 463 ? -15.790 3.789 43.243 1.00 89.06 463 PRO A O 1
ATOM 3615 N N . PRO A 1 464 ? -17.990 3.269 43.260 1.00 88.12 464 PRO A N 1
ATOM 3616 C CA . PRO A 1 464 ? -18.469 4.635 43.068 1.00 88.12 464 PRO A CA 1
ATOM 3617 C C . PRO A 1 464 ? -17.992 5.570 44.182 1.00 88.12 464 PRO A C 1
ATOM 3619 O O . PRO A 1 464 ? -17.806 5.143 45.329 1.00 88.12 464 PRO A O 1
ATOM 3622 N N . THR A 1 465 ? -17.816 6.842 43.836 1.00 84.94 465 THR A N 1
ATOM 3623 C CA . THR A 1 465 ? -17.297 7.883 44.724 1.00 84.94 465 THR A CA 1
ATOM 3624 C C . THR A 1 465 ? -18.122 7.956 46.007 1.00 84.94 465 THR A C 1
ATOM 3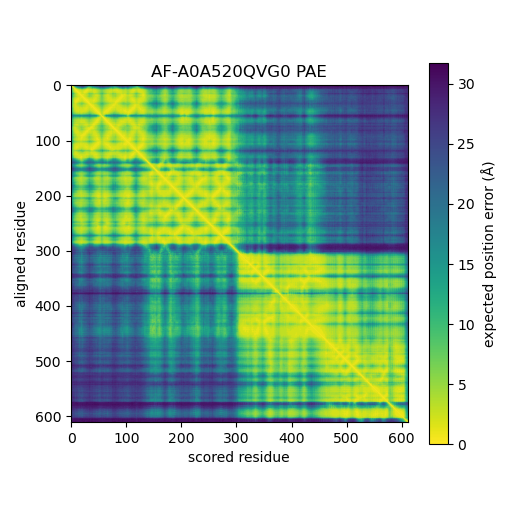626 O O . THR A 1 465 ? -19.351 8.032 45.972 1.00 84.94 465 THR A O 1
ATOM 3629 N N . GLY A 1 466 ? -17.450 7.932 47.160 1.00 80.50 466 GLY A N 1
ATOM 3630 C CA . GLY A 1 466 ? -18.088 7.990 48.478 1.00 80.50 466 GLY A CA 1
ATOM 3631 C C . GLY A 1 466 ? -18.383 6.624 49.108 1.00 80.50 466 GLY A C 1
ATOM 3632 O O . GLY A 1 466 ? -18.800 6.568 50.265 1.00 80.50 466 GLY A O 1
ATOM 3633 N N . PHE A 1 467 ? -18.131 5.517 48.402 1.00 82.75 467 PHE A N 1
ATOM 3634 C CA . PHE A 1 467 ? -18.306 4.157 48.925 1.00 82.75 467 PHE A CA 1
ATOM 3635 C C . PHE A 1 467 ? -16.991 3.425 49.237 1.00 82.75 467 PHE A C 1
ATOM 3637 O O . PHE A 1 467 ? -16.998 2.233 49.559 1.00 82.75 467 PHE A O 1
ATOM 3644 N N . GLU A 1 468 ? -15.847 4.105 49.203 1.00 85.19 468 GLU A N 1
ATOM 3645 C CA . GLU A 1 468 ? -14.533 3.509 49.470 1.00 85.19 468 GLU A CA 1
ATOM 3646 C C . GLU A 1 468 ? -14.466 2.893 50.874 1.00 85.19 468 GLU A C 1
ATOM 3648 O O . GLU A 1 468 ? -13.993 1.768 51.042 1.00 85.19 468 GLU A O 1
ATOM 3653 N N . ALA A 1 469 ? -15.010 3.598 51.872 1.00 82.75 469 ALA A N 1
ATOM 3654 C CA . ALA A 1 469 ? -15.095 3.119 53.251 1.00 82.75 469 ALA A CA 1
ATOM 3655 C C . ALA A 1 469 ? -16.064 1.933 53.418 1.00 82.75 469 ALA A C 1
ATOM 3657 O O . ALA A 1 469 ? -15.898 1.125 54.330 1.00 82.75 469 ALA A O 1
ATOM 3658 N N . ALA A 1 470 ? -17.051 1.797 52.526 1.00 80.94 470 ALA A N 1
ATOM 3659 C CA . ALA A 1 470 ? -18.049 0.729 52.553 1.00 80.94 470 ALA A CA 1
ATOM 3660 C C . ALA A 1 470 ? -17.542 -0.585 51.948 1.00 80.94 470 ALA A C 1
ATOM 3662 O O . ALA A 1 470 ? -18.064 -1.661 52.253 1.00 80.94 470 ALA A O 1
ATOM 3663 N N . LEU A 1 471 ? -16.542 -0.507 51.065 1.00 86.31 471 LEU A N 1
ATOM 3664 C CA . LEU A 1 471 ? -16.073 -1.635 50.267 1.00 86.31 471 LEU A CA 1
ATOM 3665 C C . LEU A 1 471 ? -15.697 -2.878 51.100 1.00 86.31 471 LEU A C 1
ATOM 3667 O O . LEU A 1 471 ? -16.062 -3.979 50.681 1.00 86.31 471 LEU A O 1
ATOM 3671 N N . PRO A 1 472 ? -15.026 -2.772 52.270 1.00 87.50 472 PRO A N 1
ATOM 3672 C CA . PRO A 1 472 ? -14.755 -3.933 53.118 1.00 87.50 472 PRO A CA 1
ATOM 3673 C C . PRO A 1 472 ? -16.023 -4.672 53.563 1.00 87.50 472 PRO A C 1
ATOM 3675 O O . PRO A 1 472 ? -16.046 -5.900 53.542 1.00 87.50 472 PRO A O 1
ATOM 3678 N N . SER A 1 473 ? -17.095 -3.955 53.900 1.00 85.12 473 SER A N 1
ATOM 3679 C CA . SER A 1 473 ? -18.348 -4.574 54.347 1.00 85.12 473 SER A CA 1
ATOM 3680 C C . SER A 1 473 ? -19.131 -5.192 53.190 1.00 85.12 473 SER A C 1
ATOM 3682 O O . SER A 1 473 ? -19.710 -6.264 53.341 1.00 85.12 473 SER A O 1
ATOM 3684 N N . TRP A 1 474 ? -19.087 -4.583 52.003 1.00 88.00 474 TRP A N 1
ATOM 3685 C CA . TRP A 1 474 ? -19.618 -5.195 50.778 1.00 88.00 474 TRP A CA 1
ATOM 3686 C C . TRP A 1 474 ? -18.845 -6.456 50.371 1.00 88.00 474 TRP A C 1
ATOM 3688 O O . TRP A 1 474 ? -19.439 -7.410 49.877 1.00 88.00 474 TRP A O 1
ATOM 3698 N N . ARG A 1 475 ? -17.531 -6.502 50.624 1.00 89.69 475 ARG A N 1
ATOM 3699 C CA . ARG A 1 475 ? -16.737 -7.733 50.492 1.00 89.69 475 ARG A CA 1
ATOM 3700 C C . ARG A 1 475 ? -17.101 -8.766 51.555 1.00 89.69 475 ARG A C 1
ATOM 3702 O O . ARG A 1 475 ? -17.121 -9.943 51.245 1.00 89.69 475 ARG A O 1
ATOM 3709 N N . ALA A 1 476 ? -17.415 -8.367 52.786 1.00 87.81 476 ALA A N 1
ATOM 3710 C CA . ALA A 1 476 ? -17.882 -9.314 53.800 1.00 87.81 476 ALA A CA 1
ATOM 3711 C C . ALA A 1 476 ? -19.215 -9.972 53.392 1.00 87.81 476 ALA A C 1
ATOM 3713 O O . ALA A 1 476 ? -19.361 -11.186 53.530 1.00 87.81 476 ALA A O 1
ATOM 3714 N N . LEU A 1 477 ? -20.131 -9.203 52.785 1.00 88.75 477 LEU A N 1
ATOM 3715 C CA . LEU A 1 477 ? -21.421 -9.698 52.286 1.00 88.75 477 LEU A CA 1
ATOM 3716 C C . LEU A 1 477 ? -21.279 -10.846 51.273 1.00 88.75 477 LEU A C 1
ATOM 3718 O O . LEU A 1 477 ? -22.149 -11.710 51.222 1.00 88.75 477 LEU A O 1
ATOM 3722 N N . THR A 1 478 ? -20.185 -10.913 50.502 1.00 92.38 478 THR A N 1
ATOM 3723 C CA . THR A 1 478 ? -19.953 -12.040 49.578 1.00 92.38 478 THR A CA 1
ATOM 3724 C C . THR A 1 478 ? -19.839 -13.373 50.312 1.00 92.38 478 THR A C 1
ATOM 3726 O O . THR A 1 478 ? -20.140 -14.405 49.729 1.00 92.38 478 THR A O 1
ATOM 3729 N N . THR A 1 479 ? -19.415 -13.363 51.579 1.00 89.44 479 THR A N 1
ATOM 3730 C CA . THR A 1 479 ? -19.331 -14.568 52.415 1.00 89.44 479 THR A CA 1
ATOM 3731 C C . THR A 1 479 ? -20.713 -14.968 52.931 1.00 89.44 479 THR A C 1
ATOM 3733 O O . THR A 1 479 ? -21.055 -16.146 52.902 1.00 89.44 479 THR A O 1
ATOM 3736 N N . ASP A 1 480 ? -21.531 -13.994 53.342 1.00 86.00 480 ASP A N 1
ATOM 3737 C CA . ASP A 1 480 ? -22.896 -14.235 53.833 1.00 86.00 480 ASP A CA 1
ATOM 3738 C C . ASP A 1 480 ? -23.809 -14.828 52.754 1.00 86.00 480 ASP A C 1
ATOM 3740 O O . ASP A 1 480 ? -24.748 -15.564 53.066 1.00 86.00 480 ASP A O 1
ATOM 3744 N N . ILE A 1 481 ? -23.550 -14.481 51.489 1.00 90.00 481 ILE A N 1
ATOM 3745 C CA . ILE A 1 481 ? -24.377 -14.888 50.354 1.00 90.00 481 ILE A CA 1
ATOM 3746 C C . ILE A 1 481 ? -23.648 -15.771 49.346 1.00 90.00 481 ILE A C 1
ATOM 3748 O O . ILE A 1 481 ? -24.104 -15.833 48.217 1.00 90.00 481 ILE A O 1
ATOM 3752 N N . ASP A 1 482 ? -22.533 -16.413 49.715 1.00 92.44 482 ASP A N 1
ATOM 3753 C CA . ASP A 1 482 ? -21.721 -17.279 48.832 1.00 92.44 482 ASP A CA 1
ATOM 3754 C C . ASP A 1 482 ? -21.638 -16.743 47.386 1.00 92.44 482 ASP A C 1
ATOM 3756 O O . ASP A 1 482 ? -22.162 -17.323 46.430 1.00 92.44 482 ASP A O 1
ATOM 3760 N N . GLY A 1 483 ? -21.118 -15.520 47.263 1.00 94.12 483 GLY A N 1
ATOM 3761 C CA . GLY A 1 483 ? -21.298 -14.686 46.081 1.00 94.12 483 GLY A CA 1
ATOM 3762 C C . GLY A 1 483 ? -20.035 -14.004 45.570 1.00 94.12 483 GLY A C 1
ATOM 3763 O O . GLY A 1 483 ? -18.941 -14.140 46.114 1.00 94.12 483 GLY A O 1
ATOM 3764 N N . ALA A 1 484 ? -20.212 -13.219 44.511 1.00 94.00 484 ALA A N 1
ATOM 3765 C CA . ALA A 1 484 ? -19.188 -12.388 43.898 1.00 94.00 484 ALA A CA 1
ATOM 3766 C C . ALA A 1 484 ? -19.603 -10.912 43.930 1.00 94.00 484 ALA A C 1
ATOM 3768 O O . ALA A 1 484 ? -20.755 -10.570 43.652 1.00 94.00 484 ALA A O 1
ATOM 3769 N N . LEU A 1 485 ? -18.645 -10.046 44.267 1.00 91.38 485 LEU A N 1
ATOM 3770 C CA . LEU A 1 485 ? -18.804 -8.594 44.261 1.00 91.38 485 LEU A CA 1
ATOM 3771 C C . LEU A 1 485 ? -18.316 -8.018 42.931 1.00 91.38 485 LEU A C 1
ATOM 3773 O O . LEU A 1 485 ? -17.198 -8.291 42.502 1.00 91.38 485 LEU A O 1
ATOM 3777 N N . GLU A 1 486 ? -19.121 -7.135 42.358 1.00 91.81 486 GLU A N 1
ATOM 3778 C CA . GLU A 1 486 ? -18.766 -6.227 41.275 1.00 91.81 486 GLU A CA 1
ATOM 3779 C C . GLU A 1 486 ? -18.565 -4.825 41.878 1.00 91.81 486 GLU A C 1
ATOM 3781 O O . GLU A 1 486 ? -19.548 -4.115 42.130 1.00 91.81 486 GLU A O 1
ATOM 3786 N N . PRO A 1 487 ? -17.313 -4.408 42.153 1.00 90.19 487 PRO A N 1
ATOM 3787 C CA . PRO A 1 487 ? -17.047 -3.178 42.896 1.00 90.19 487 PRO A CA 1
ATOM 3788 C C . PRO A 1 487 ? -17.562 -1.939 42.171 1.00 90.19 487 PRO A C 1
ATOM 3790 O O . PRO A 1 487 ? -18.179 -1.088 42.802 1.00 90.19 487 PRO A O 1
ATOM 3793 N N . ALA A 1 488 ? -17.379 -1.886 40.846 1.00 89.94 488 ALA A N 1
ATOM 3794 C CA . ALA A 1 488 ? -17.670 -0.719 40.019 1.00 89.94 488 ALA A CA 1
ATOM 3795 C C . ALA A 1 488 ? -19.105 -0.195 40.169 1.00 89.94 488 ALA A C 1
ATOM 3797 O O . ALA A 1 488 ? -19.300 1.011 40.135 1.00 89.94 488 ALA A O 1
ATOM 3798 N N . ARG A 1 489 ? -20.092 -1.074 40.383 1.00 89.12 489 ARG A N 1
ATOM 3799 C CA . ARG A 1 489 ? -21.506 -0.701 40.589 1.00 89.12 489 ARG A CA 1
ATOM 3800 C C . ARG A 1 489 ? -22.070 -1.110 41.950 1.00 89.12 489 ARG A C 1
ATOM 3802 O O . ARG A 1 489 ? -23.280 -1.053 42.137 1.00 89.12 489 ARG A O 1
ATOM 3809 N N . LEU A 1 490 ? -21.210 -1.569 42.864 1.00 89.06 490 LEU A N 1
ATOM 3810 C CA . LEU A 1 490 ? -21.578 -2.136 44.167 1.00 89.06 490 LEU A CA 1
ATOM 3811 C C . LEU A 1 490 ? -22.759 -3.101 44.075 1.00 89.06 490 LEU A C 1
ATOM 3813 O O . LEU A 1 490 ? -23.856 -2.843 44.573 1.00 89.06 490 LEU A O 1
ATOM 3817 N N . ARG A 1 491 ? -22.514 -4.228 43.407 1.00 91.56 491 ARG A N 1
ATOM 3818 C CA . ARG A 1 491 ? -23.471 -5.327 43.285 1.00 91.56 491 ARG A CA 1
ATOM 3819 C C . ARG A 1 491 ? -22.829 -6.617 43.766 1.00 91.56 491 ARG A C 1
ATOM 3821 O O . ARG A 1 491 ? -21.746 -6.969 43.316 1.00 91.56 491 ARG A O 1
ATOM 3828 N N . VAL A 1 492 ? -23.502 -7.325 44.664 1.00 93.25 492 VAL A N 1
ATOM 3829 C CA . VAL A 1 492 ? -23.161 -8.696 45.045 1.00 93.25 492 VAL A CA 1
ATOM 3830 C C . VAL A 1 492 ? -24.234 -9.613 44.496 1.00 93.25 492 VAL A C 1
ATOM 3832 O O . VAL A 1 492 ? -25.419 -9.395 44.741 1.00 93.25 492 VAL A O 1
ATOM 3835 N N . THR A 1 493 ? -23.814 -10.638 43.766 1.00 95.62 493 THR A N 1
ATOM 3836 C CA . THR A 1 493 ? -24.689 -11.727 43.317 1.00 95.62 493 THR A CA 1
ATOM 3837 C C . THR A 1 493 ? -24.186 -13.033 43.907 1.00 95.62 493 THR A C 1
ATOM 3839 O O . THR A 1 493 ? -22.978 -13.242 43.988 1.00 95.62 493 THR A O 1
ATOM 3842 N N . GLY A 1 494 ? -25.090 -13.892 44.361 1.00 96.12 494 GLY A N 1
ATOM 3843 C CA . GLY A 1 494 ? -24.719 -15.135 45.028 1.00 96.12 494 GLY A CA 1
ATOM 3844 C C . GLY A 1 494 ? -25.920 -16.007 45.359 1.00 96.12 494 GLY A C 1
ATOM 3845 O O . GLY A 1 494 ? -26.954 -15.950 44.690 1.00 96.12 494 GLY A O 1
ATOM 3846 N N . VAL A 1 495 ? -25.777 -16.821 46.397 1.00 95.56 495 VAL A N 1
ATOM 3847 C CA . VAL A 1 495 ? -26.761 -17.781 46.880 1.00 95.56 495 VAL A CA 1
ATOM 3848 C C . VAL A 1 495 ? -26.937 -17.680 48.401 1.00 95.56 495 VAL A C 1
ATOM 3850 O O . VAL A 1 495 ? -25.996 -17.835 49.169 1.00 95.56 495 VAL A O 1
ATOM 3853 N N . VAL A 1 496 ? -28.179 -17.525 48.866 1.00 94.31 496 VAL A N 1
ATOM 3854 C CA . VAL A 1 496 ? -28.540 -17.587 50.296 1.00 94.31 496 VAL A CA 1
ATOM 3855 C C . VAL A 1 496 ? -29.530 -18.717 50.514 1.00 94.31 496 VAL A C 1
ATOM 3857 O O . VAL A 1 496 ? -30.576 -18.759 49.871 1.00 94.31 496 VAL A O 1
ATOM 3860 N N . ALA A 1 497 ? -29.219 -19.649 51.421 1.00 91.62 497 ALA A N 1
ATOM 3861 C CA . ALA A 1 497 ? -30.065 -20.814 51.703 1.00 91.62 497 ALA A CA 1
ATOM 3862 C C . ALA A 1 497 ? -30.491 -21.580 50.425 1.00 91.62 497 ALA A C 1
ATOM 3864 O O . ALA A 1 497 ? -31.651 -21.969 50.268 1.00 91.62 497 ALA A O 1
ATOM 3865 N N . SER A 1 498 ? -29.532 -21.794 49.511 1.00 92.31 498 SER A N 1
ATOM 3866 C CA . SER A 1 498 ? -29.717 -22.408 48.179 1.00 92.31 498 SER A CA 1
ATOM 3867 C C . SER A 1 498 ? -30.580 -21.609 47.189 1.00 92.31 498 SER A C 1
ATOM 3869 O O . SER A 1 498 ? -31.045 -22.168 46.196 1.00 92.31 498 SER A O 1
ATOM 3871 N N . LEU A 1 499 ? -30.834 -20.321 47.446 1.00 94.69 499 LEU A N 1
ATOM 3872 C CA . LEU A 1 499 ? -31.632 -19.449 46.580 1.00 94.69 499 LEU A CA 1
ATOM 3873 C C . LEU A 1 499 ? -30.765 -18.358 45.955 1.00 94.69 499 LEU A C 1
ATOM 3875 O O . LEU A 1 499 ? -30.017 -17.727 46.702 1.00 94.69 499 LEU A O 1
ATOM 3879 N N . PRO A 1 500 ? -30.879 -18.082 44.642 1.00 96.75 500 PRO A N 1
ATOM 3880 C CA . PRO A 1 500 ? -30.176 -16.959 44.035 1.00 96.75 500 PRO A CA 1
ATOM 3881 C C . PRO A 1 500 ? -30.557 -15.654 44.733 1.00 96.75 500 PRO A C 1
ATOM 3883 O O . PRO A 1 500 ? -31.740 -15.388 44.964 1.00 96.75 500 PRO A O 1
ATOM 3886 N N . ALA A 1 501 ? -29.557 -14.859 45.090 1.00 96.31 501 ALA A N 1
ATOM 3887 C CA . ALA A 1 501 ? -29.726 -13.620 45.825 1.00 96.31 501 ALA A CA 1
ATOM 3888 C C . ALA A 1 501 ? -28.850 -12.511 45.241 1.00 96.31 501 ALA A C 1
ATOM 3890 O O . ALA A 1 501 ? -27.763 -12.752 44.713 1.00 96.31 501 ALA A O 1
ATOM 3891 N N . GLU A 1 502 ? -29.328 -11.280 45.369 1.00 95.69 502 GLU A N 1
ATOM 3892 C CA . GLU A 1 502 ? -28.626 -10.084 44.928 1.00 95.69 502 GLU A CA 1
ATOM 3893 C C . GLU A 1 502 ? -28.787 -8.961 45.949 1.00 95.69 502 GLU A C 1
ATOM 3895 O O . GLU A 1 502 ? -29.888 -8.713 46.442 1.00 95.69 502 GLU A O 1
ATOM 3900 N N . ALA A 1 503 ? -27.698 -8.235 46.189 1.00 92.19 503 ALA A N 1
ATOM 3901 C CA . ALA A 1 503 ? -27.713 -6.902 46.776 1.00 92.19 503 ALA A CA 1
ATOM 3902 C C . ALA A 1 503 ? -27.055 -5.925 45.803 1.00 92.19 503 ALA A C 1
ATOM 3904 O O . ALA A 1 503 ? -25.950 -6.193 45.335 1.00 92.19 503 ALA A O 1
ATOM 3905 N N . ARG A 1 504 ? -27.683 -4.787 45.506 1.00 91.31 504 ARG A N 1
ATOM 3906 C CA . ARG A 1 504 ? -27.067 -3.747 44.671 1.00 91.31 504 ARG A CA 1
ATOM 3907 C C . ARG A 1 504 ? -27.451 -2.341 45.089 1.00 91.31 504 ARG A C 1
ATOM 3909 O O . ARG A 1 504 ? -28.578 -2.113 45.525 1.00 91.31 504 ARG A O 1
ATOM 3916 N N . VAL A 1 505 ? -26.549 -1.394 44.876 1.00 87.94 505 VAL A N 1
ATOM 3917 C CA . VAL A 1 505 ? -26.876 0.034 44.940 1.00 87.94 505 VAL A CA 1
ATOM 3918 C C . VAL A 1 505 ? -27.477 0.468 43.600 1.00 87.94 505 VAL A C 1
ATOM 3920 O O . VAL A 1 505 ? -27.015 0.071 42.530 1.00 87.94 505 VAL A O 1
ATOM 3923 N N . ALA A 1 506 ? -28.559 1.234 43.654 1.00 86.88 506 ALA A N 1
ATOM 3924 C CA . ALA A 1 506 ? -29.110 1.961 42.521 1.00 86.88 506 ALA A CA 1
ATOM 3925 C C . ALA A 1 506 ? -28.643 3.414 42.589 1.00 86.88 506 ALA A C 1
ATOM 3927 O O . ALA A 1 506 ? -28.520 3.972 43.678 1.00 86.88 506 ALA A O 1
ATOM 3928 N N . PHE A 1 507 ? -28.413 4.005 41.422 1.00 83.75 507 PHE A N 1
ATOM 3929 C CA . PHE A 1 507 ? -27.962 5.380 41.267 1.00 83.75 507 PHE A CA 1
ATOM 3930 C C . PHE A 1 507 ? -28.960 6.142 40.394 1.00 83.75 507 PHE A C 1
ATOM 3932 O O . PHE A 1 507 ? -29.657 5.531 39.579 1.00 83.75 507 PHE A O 1
ATOM 3939 N N . ASP A 1 508 ? -29.084 7.444 40.619 1.00 82.25 508 ASP A N 1
ATOM 3940 C CA . ASP A 1 508 ? -29.835 8.350 39.752 1.00 82.25 508 ASP A CA 1
ATOM 3941 C C . ASP A 1 508 ? -29.012 8.775 38.519 1.00 82.25 508 ASP A C 1
ATOM 3943 O O . ASP A 1 508 ? -27.951 8.213 38.235 1.00 82.25 508 ASP A O 1
ATOM 3947 N N . GLN A 1 509 ? -29.536 9.724 37.736 1.00 75.25 509 GLN A N 1
ATOM 3948 C CA . GLN A 1 509 ? -28.906 10.176 36.489 1.00 75.25 509 GLN A CA 1
ATOM 3949 C C . GLN A 1 509 ? -27.637 11.000 36.737 1.00 75.25 509 GLN A C 1
ATOM 3951 O O . GLN A 1 509 ? -26.768 11.080 35.871 1.00 75.25 509 GLN A O 1
ATOM 3956 N N . GLU A 1 510 ? -27.519 11.593 37.920 1.00 74.75 510 GLU A N 1
ATOM 3957 C CA . GLU A 1 510 ? -26.374 12.368 38.378 1.00 74.75 510 GLU A CA 1
ATOM 3958 C C . GLU A 1 510 ? -25.283 11.482 39.001 1.00 74.75 510 GLU A C 1
ATOM 3960 O O . GLU A 1 510 ? -24.195 11.976 39.313 1.00 74.75 510 GLU A O 1
ATOM 3965 N N . GLY A 1 511 ? -25.563 10.184 39.158 1.00 75.56 511 GLY A N 1
ATOM 3966 C CA . GLY A 1 511 ? -24.669 9.208 39.768 1.00 75.56 511 GLY A CA 1
ATOM 3967 C C . GLY A 1 511 ? -24.699 9.208 41.290 1.00 75.56 511 GLY A C 1
ATOM 3968 O O . GLY A 1 511 ? -23.889 8.516 41.910 1.00 75.56 511 GLY A O 1
ATOM 3969 N N . ALA A 1 512 ? -25.623 9.945 41.906 1.00 80.69 512 ALA A N 1
ATOM 3970 C CA . ALA A 1 512 ? -25.848 9.859 43.334 1.00 80.69 512 ALA A CA 1
ATOM 3971 C C . ALA A 1 512 ? -26.629 8.575 43.642 1.00 80.69 512 ALA A C 1
ATOM 3973 O O . ALA A 1 512 ? -27.488 8.140 42.868 1.00 80.69 512 ALA A O 1
ATOM 3974 N N . PRO A 1 513 ? -26.324 7.898 44.753 1.00 81.31 513 PRO A N 1
ATOM 3975 C CA . PRO A 1 513 ? -27.036 6.685 45.081 1.00 81.31 513 PRO A CA 1
ATOM 3976 C C . PRO A 1 513 ? -28.479 7.033 45.479 1.00 81.31 513 PRO A C 1
ATOM 3978 O O . PRO A 1 513 ? -28.719 7.968 46.240 1.00 81.31 513 PRO A O 1
ATOM 3981 N N . SER A 1 514 ? -29.443 6.280 44.955 1.00 84.50 514 SER A N 1
ATOM 3982 C CA . SER A 1 514 ? -30.881 6.552 45.090 1.00 84.50 514 SER A CA 1
ATOM 3983 C C . SER A 1 514 ? -31.609 5.506 45.934 1.00 84.50 514 SER A C 1
ATOM 3985 O O . SER A 1 514 ? -32.546 5.834 46.660 1.00 84.50 514 SER A O 1
ATOM 3987 N N . ALA A 1 515 ? -31.153 4.251 45.899 1.00 86.56 515 ALA A N 1
ATOM 3988 C CA . ALA A 1 515 ? -31.669 3.176 46.743 1.00 86.56 515 ALA A CA 1
ATOM 3989 C C . ALA A 1 515 ? -30.667 2.023 46.868 1.00 86.56 515 ALA A C 1
ATOM 3991 O O . ALA A 1 515 ? -29.746 1.881 46.068 1.00 86.56 515 ALA A O 1
ATOM 3992 N N . THR A 1 516 ? -30.883 1.127 47.829 1.00 88.25 516 THR A N 1
ATOM 3993 C CA . THR A 1 516 ? -30.303 -0.221 47.804 1.00 88.25 516 THR A CA 1
ATOM 3994 C C . THR A 1 516 ? -31.391 -1.255 47.570 1.00 88.25 516 THR A C 1
ATOM 3996 O O . THR A 1 516 ? -32.411 -1.278 48.254 1.00 88.25 516 THR A O 1
ATOM 3999 N N . TRP A 1 517 ? -31.148 -2.130 46.607 1.00 91.94 517 TRP A N 1
ATOM 4000 C CA . TRP A 1 517 ? -32.052 -3.183 46.190 1.00 91.94 517 TRP A CA 1
ATOM 4001 C C . TRP A 1 517 ? -31.535 -4.519 46.688 1.00 91.94 517 TRP A C 1
ATOM 4003 O O . TRP A 1 517 ? -30.403 -4.899 46.392 1.00 91.94 517 TRP A O 1
ATOM 4013 N N . LEU A 1 518 ? -32.381 -5.239 47.413 1.00 94.44 518 LEU A N 1
ATOM 4014 C CA . LEU A 1 518 ? -32.152 -6.627 47.783 1.00 94.44 518 LEU A CA 1
ATOM 4015 C C . LEU A 1 518 ? -33.153 -7.493 47.029 1.00 94.44 518 LEU A C 1
ATOM 4017 O O . LEU A 1 518 ? -34.329 -7.139 46.915 1.00 94.44 518 LEU A O 1
ATOM 4021 N N . SER A 1 519 ? -32.718 -8.640 46.524 1.00 96.44 519 SER A N 1
ATOM 4022 C CA . SER A 1 519 ? -33.632 -9.603 45.924 1.00 96.44 519 SER A CA 1
ATOM 4023 C C . SER A 1 519 ? -33.229 -11.038 46.217 1.00 96.44 519 SER A C 1
ATOM 4025 O O . SER A 1 519 ? -32.048 -11.352 46.333 1.00 96.44 519 SER A O 1
ATOM 4027 N N . VAL A 1 520 ? -34.237 -11.898 46.354 1.00 97.12 520 VAL A N 1
ATOM 4028 C CA . VAL A 1 520 ? -34.076 -13.350 46.443 1.00 97.12 520 VAL A CA 1
ATOM 4029 C C . VAL A 1 520 ? -35.023 -13.991 45.442 1.00 97.12 520 VAL A C 1
ATOM 4031 O O . VAL A 1 520 ? -36.233 -13.737 45.458 1.00 97.12 520 VAL A O 1
ATOM 4034 N N . GLU A 1 521 ? -34.473 -14.814 44.562 1.00 95.62 521 GLU A N 1
ATOM 4035 C CA . GLU A 1 521 ? -35.227 -15.528 43.545 1.00 95.62 521 GLU A CA 1
ATOM 4036 C C . GLU A 1 521 ? -35.759 -16.864 44.066 1.00 95.62 521 GLU A C 1
ATOM 4038 O O . GLU A 1 521 ? -35.195 -17.530 44.939 1.00 95.62 521 GLU A O 1
ATOM 4043 N N . SER A 1 522 ? -36.883 -17.277 43.495 1.00 92.25 522 SER A N 1
ATOM 4044 C CA . SER A 1 522 ? -37.488 -18.573 43.722 1.00 92.25 522 SER A CA 1
ATOM 4045 C C . SER A 1 522 ? -37.402 -19.403 42.440 1.00 92.25 522 SER A C 1
ATOM 4047 O O . SER A 1 522 ? -38.029 -19.027 41.451 1.00 92.25 522 SER A O 1
ATOM 4049 N N . PRO A 1 523 ? -36.682 -20.545 42.435 1.00 86.94 523 PRO A N 1
ATOM 4050 C CA . PRO A 1 523 ? -36.589 -21.415 41.268 1.00 86.94 523 PRO A CA 1
ATOM 4051 C C . PRO A 1 523 ? -37.934 -22.087 40.955 1.00 86.94 523 PRO A C 1
ATOM 4053 O O . PRO A 1 523 ? -38.169 -22.499 39.824 1.00 86.94 523 PRO A O 1
ATOM 4056 N N . THR A 1 524 ? -38.840 -22.171 41.936 1.00 85.88 524 THR A N 1
ATOM 4057 C CA . THR A 1 524 ? -40.234 -22.588 41.746 1.00 85.88 524 THR A CA 1
ATOM 4058 C C . THR A 1 524 ? -41.185 -21.403 41.918 1.00 85.88 524 THR A C 1
ATOM 4060 O O . THR A 1 524 ? -40.961 -20.583 42.815 1.00 85.88 524 THR A O 1
ATOM 4063 N N . PRO A 1 525 ? -42.273 -21.320 41.131 1.00 86.44 525 PRO A N 1
ATOM 4064 C CA . PRO A 1 525 ? -43.294 -20.294 41.302 1.00 86.44 525 PRO A CA 1
ATOM 4065 C C . PRO A 1 525 ? -43.825 -20.203 42.740 1.00 86.44 525 PRO A C 1
ATOM 4067 O O . PRO A 1 525 ? -44.233 -21.213 43.308 1.00 86.44 525 PRO A O 1
ATOM 4070 N N . LEU A 1 526 ? -43.845 -18.997 43.306 1.00 86.25 526 LEU A N 1
ATOM 4071 C CA . LEU A 1 526 ? -44.596 -18.680 44.522 1.00 86.25 526 LEU A CA 1
ATOM 4072 C C . LEU A 1 526 ? -46.099 -18.648 44.211 1.00 86.25 526 LEU A C 1
ATOM 4074 O O . LEU A 1 526 ? -46.491 -18.337 43.078 1.00 86.25 526 LEU A O 1
ATOM 4078 N N . ASP A 1 527 ? -46.929 -18.963 45.208 1.00 81.00 527 ASP A N 1
ATOM 4079 C CA . ASP A 1 527 ? -48.387 -18.932 45.054 1.00 81.00 527 ASP A CA 1
ATOM 4080 C C . ASP A 1 527 ? -48.871 -17.522 44.663 1.00 81.00 527 ASP A C 1
ATOM 4082 O O . ASP A 1 527 ? -48.353 -16.503 45.132 1.00 81.00 527 ASP A O 1
ATOM 4086 N N . LEU A 1 528 ? -49.868 -17.462 43.778 1.00 76.81 528 LEU A N 1
ATOM 4087 C CA . LEU A 1 528 ? -50.477 -16.215 43.329 1.00 76.81 528 LEU A CA 1
ATOM 4088 C C . LEU A 1 528 ? -51.144 -15.459 44.482 1.00 76.81 528 LEU A C 1
ATOM 4090 O O . LEU A 1 528 ? -51.168 -14.230 44.435 1.00 76.81 528 LEU A O 1
ATOM 4094 N N . GLU A 1 529 ? -51.628 -16.167 45.509 1.00 80.81 529 GLU A N 1
ATOM 4095 C CA . GLU A 1 529 ? -52.223 -15.555 46.706 1.00 80.81 529 GLU A CA 1
ATOM 4096 C C . GLU A 1 529 ? -51.217 -14.728 47.525 1.00 80.81 529 GLU A C 1
ATOM 4098 O O . GLU A 1 529 ? -51.606 -13.810 48.241 1.00 80.81 529 GLU A O 1
ATOM 4103 N N . HIS A 1 530 ? -49.918 -14.998 47.364 1.00 81.81 530 HIS A N 1
ATOM 4104 C CA . HIS A 1 530 ? -48.836 -14.304 48.062 1.00 81.81 530 HIS A CA 1
ATOM 4105 C C . HIS A 1 530 ? -48.241 -13.136 47.263 1.00 81.81 530 HIS A C 1
ATOM 4107 O O . HIS A 1 530 ? -47.275 -12.515 47.712 1.00 81.81 530 HIS A O 1
ATOM 4113 N N . ARG A 1 531 ? -48.780 -12.809 46.079 1.00 86.44 531 ARG A N 1
ATOM 4114 C CA . ARG A 1 531 ? -48.333 -11.626 45.330 1.00 86.44 531 ARG A CA 1
ATOM 4115 C C . ARG A 1 531 ? -48.747 -10.366 46.074 1.00 86.44 531 ARG A C 1
ATOM 4117 O O . ARG A 1 531 ? -49.930 -10.102 46.254 1.00 86.44 531 ARG A O 1
ATOM 4124 N N . ALA A 1 532 ? -47.761 -9.562 46.438 1.00 88.56 532 ALA A N 1
ATOM 4125 C CA . ALA A 1 532 ? -47.975 -8.338 47.186 1.00 88.56 532 ALA A CA 1
ATOM 4126 C C . ALA A 1 532 ? -47.034 -7.240 46.695 1.00 88.56 532 ALA A C 1
ATOM 4128 O O . ALA A 1 532 ? -45.893 -7.503 46.308 1.00 88.56 532 ALA A O 1
ATOM 4129 N N . VAL A 1 533 ? -47.526 -6.006 46.732 1.00 91.69 533 VAL A N 1
ATOM 4130 C CA . VAL A 1 533 ? -46.708 -4.796 46.679 1.00 91.69 533 VAL A CA 1
ATOM 4131 C C . VAL A 1 533 ? -47.023 -4.037 47.954 1.00 91.69 533 VAL A C 1
ATOM 4133 O O . VAL A 1 533 ? -48.193 -3.799 48.244 1.00 91.69 533 VAL A O 1
ATOM 4136 N N . TRP A 1 534 ? -45.994 -3.716 48.723 1.00 93.50 534 TRP A N 1
ATOM 4137 C CA . TRP A 1 534 ? -46.118 -3.011 49.988 1.00 93.50 534 TRP A CA 1
ATOM 4138 C C . TRP A 1 534 ? -45.325 -1.716 49.949 1.00 93.50 534 TRP A C 1
ATOM 4140 O O . TRP A 1 534 ? -44.206 -1.690 49.432 1.00 93.50 534 TRP A O 1
ATOM 4150 N N . HIS A 1 535 ? -45.906 -0.685 50.556 1.00 91.88 535 HIS A N 1
ATOM 4151 C CA . HIS A 1 535 ? -45.302 0.619 50.796 1.00 91.88 535 HIS A CA 1
ATOM 4152 C C . HIS A 1 535 ? -45.513 1.011 52.271 1.00 91.88 535 HIS A C 1
ATOM 4154 O O . HIS A 1 535 ? -46.508 0.579 52.860 1.00 91.88 535 HIS A O 1
ATOM 4160 N N . PRO A 1 536 ? -44.654 1.863 52.863 1.00 88.19 536 PRO A N 1
ATOM 4161 C CA . PRO A 1 536 ? -44.742 2.298 54.261 1.00 88.19 536 PRO A CA 1
ATOM 4162 C C . PRO A 1 536 ? -46.126 2.775 54.706 1.00 88.19 536 PRO A C 1
ATOM 4164 O O . PRO A 1 536 ? -46.549 2.494 55.824 1.00 88.19 536 PRO A O 1
ATOM 4167 N N . GLU A 1 537 ? -46.853 3.455 53.817 1.00 89.31 537 GLU A N 1
ATOM 4168 C CA . GLU A 1 537 ? -48.196 3.994 54.067 1.00 89.31 537 GLU A CA 1
ATOM 4169 C C . GLU A 1 537 ? -49.240 2.908 54.390 1.00 89.31 537 GLU A C 1
ATOM 4171 O O . GLU A 1 537 ? -50.268 3.197 54.998 1.00 89.31 537 GLU A O 1
ATOM 4176 N N . MET A 1 538 ? -48.976 1.651 54.016 1.00 86.62 538 MET A N 1
ATOM 4177 C CA . MET A 1 538 ? -49.857 0.507 54.273 1.00 86.62 538 MET A CA 1
ATOM 4178 C C . MET A 1 538 ? -49.711 -0.068 55.695 1.00 86.62 538 MET A C 1
ATOM 4180 O O . MET A 1 538 ? -50.548 -0.868 56.118 1.00 86.62 538 MET A O 1
ATOM 4184 N N . GLY A 1 539 ? -48.671 0.328 56.442 1.00 85.44 539 GLY A N 1
ATOM 4185 C CA . GLY A 1 539 ? -48.387 -0.159 57.796 1.00 85.44 539 GLY A CA 1
ATOM 4186 C C . GLY A 1 539 ? -48.028 -1.652 57.871 1.00 85.44 539 GLY A C 1
ATOM 4187 O O . GLY A 1 539 ? -47.677 -2.280 56.874 1.00 85.44 539 GLY A O 1
ATOM 4188 N N . ASP A 1 540 ? -48.134 -2.239 59.069 1.00 85.25 540 ASP A N 1
ATOM 4189 C CA . ASP A 1 540 ? -47.748 -3.638 59.355 1.00 85.25 540 ASP A CA 1
ATOM 4190 C C . ASP A 1 540 ? -48.854 -4.671 59.043 1.00 85.25 540 ASP A C 1
ATOM 4192 O O . ASP A 1 540 ? -48.811 -5.826 59.484 1.00 85.25 540 ASP A O 1
ATOM 4196 N N . ALA A 1 541 ? -49.886 -4.273 58.296 1.00 78.50 541 ALA A N 1
ATOM 4197 C CA . ALA A 1 541 ? -51.005 -5.141 57.956 1.00 78.50 541 ALA A CA 1
ATOM 4198 C C . ALA A 1 541 ? -50.679 -6.017 56.732 1.00 78.50 541 ALA A C 1
ATOM 4200 O O . ALA A 1 541 ? -50.643 -5.543 55.601 1.00 78.50 541 ALA A O 1
ATOM 4201 N N . TRP A 1 542 ? -50.517 -7.325 56.955 1.00 83.62 542 TRP A N 1
ATOM 4202 C CA . TRP A 1 542 ? -50.220 -8.323 55.913 1.00 83.62 542 TRP A CA 1
ATOM 4203 C C . TRP A 1 542 ? -51.360 -9.348 55.755 1.00 83.62 542 TRP A C 1
ATOM 4205 O O . TRP A 1 542 ? -51.242 -10.496 56.213 1.00 83.62 542 TRP A O 1
ATOM 4215 N N . PRO A 1 543 ? -52.505 -8.957 55.160 1.00 75.75 543 PRO A N 1
ATOM 4216 C CA . PRO A 1 543 ? -53.631 -9.863 54.944 1.00 75.75 543 PRO A CA 1
ATOM 4217 C C . PRO A 1 543 ? -53.231 -11.008 54.001 1.00 75.75 543 PRO A C 1
ATOM 4219 O O . PRO A 1 543 ? -52.419 -10.826 53.103 1.00 75.75 543 PRO A O 1
ATOM 4222 N N . GLY A 1 544 ? -53.768 -12.208 54.228 1.00 79.88 544 GLY A N 1
ATOM 4223 C CA . GLY A 1 544 ? -53.456 -13.397 53.417 1.00 79.88 544 GLY A CA 1
ATOM 4224 C C . GLY A 1 544 ? -52.194 -14.168 53.827 1.00 79.88 544 GLY A C 1
ATOM 4225 O O . GLY A 1 544 ? -52.094 -15.347 53.524 1.00 79.88 544 GLY A O 1
ATOM 4226 N N . PHE A 1 545 ? -51.280 -13.574 54.602 1.00 86.12 545 PHE A N 1
ATOM 4227 C CA . PHE A 1 545 ? -50.074 -14.268 55.081 1.00 86.12 545 PHE A CA 1
ATOM 4228 C C . PHE A 1 545 ? -50.287 -14.958 56.439 1.00 86.12 545 PHE A C 1
ATOM 4230 O O . PHE A 1 545 ? -50.981 -14.424 57.309 1.00 86.12 545 PHE A O 1
ATOM 4237 N N . HIS A 1 546 ? -49.658 -16.119 56.653 1.00 86.06 546 HIS A N 1
ATOM 4238 C CA . HIS A 1 546 ? -49.620 -16.805 57.955 1.00 86.06 546 HIS A CA 1
ATOM 4239 C C . HIS A 1 546 ? -48.684 -16.105 58.960 1.00 86.06 546 HIS A C 1
ATOM 4241 O O . HIS A 1 546 ? -47.799 -15.346 58.570 1.00 86.06 546 HIS A O 1
ATOM 4247 N N . GLN A 1 547 ? -48.866 -16.366 60.263 1.00 87.19 547 GLN A N 1
ATOM 4248 C CA . GLN A 1 547 ? -48.198 -15.640 61.357 1.00 87.19 547 GLN A CA 1
ATOM 4249 C C . GLN A 1 547 ? -46.666 -15.581 61.221 1.00 87.19 547 GLN A C 1
ATOM 4251 O O . GLN A 1 547 ? -46.091 -14.510 61.386 1.00 87.19 547 GLN A O 1
ATOM 4256 N N . GLU A 1 548 ? -46.012 -16.689 60.868 1.00 88.50 548 GLU A N 1
ATOM 4257 C CA . GLU A 1 548 ? -44.552 -16.737 60.683 1.00 88.50 548 GLU A CA 1
ATOM 4258 C C . GLU A 1 548 ? -44.081 -15.846 59.524 1.00 88.50 548 GLU A C 1
ATOM 4260 O O . GLU A 1 548 ? -43.147 -15.058 59.683 1.00 88.50 548 GLU A O 1
ATOM 4265 N N . ALA A 1 549 ? -44.778 -15.894 58.383 1.00 89.62 549 ALA A N 1
ATOM 4266 C CA . ALA A 1 549 ? -44.487 -15.032 57.240 1.00 89.62 549 ALA A CA 1
ATOM 4267 C C . ALA A 1 549 ? -44.713 -13.550 57.580 1.00 89.62 549 ALA A C 1
ATOM 4269 O O . ALA A 1 549 ? -43.905 -12.711 57.192 1.00 89.62 549 ALA A O 1
ATOM 4270 N N . ARG A 1 550 ? -45.752 -13.219 58.363 1.00 90.19 550 ARG A N 1
ATOM 4271 C CA . ARG A 1 550 ? -46.005 -11.841 58.824 1.00 90.19 550 ARG A CA 1
ATOM 4272 C C . ARG A 1 550 ? -44.871 -11.298 59.690 1.00 90.19 550 ARG A C 1
ATOM 4274 O O . ARG A 1 550 ? -44.455 -10.163 59.490 1.00 90.19 550 ARG A O 1
ATOM 4281 N N . LEU A 1 551 ? -44.355 -12.099 60.625 1.00 91.69 551 LEU A N 1
ATOM 4282 C CA . LEU A 1 551 ? -43.242 -11.690 61.491 1.00 91.69 551 LEU A CA 1
ATOM 4283 C C . LEU A 1 551 ? -41.962 -11.421 60.684 1.00 91.69 551 LEU A C 1
ATOM 4285 O O . LEU A 1 551 ? -41.264 -10.434 60.937 1.00 91.69 551 LEU A O 1
ATOM 4289 N N . LEU A 1 552 ? -41.679 -12.260 59.680 1.00 92.94 552 LEU A N 1
ATOM 4290 C CA . LEU A 1 552 ? -40.579 -12.013 58.747 1.00 92.94 552 LEU A CA 1
ATOM 4291 C C . LEU A 1 552 ? -40.812 -10.744 57.935 1.00 92.94 552 LEU A C 1
ATOM 4293 O O . LEU A 1 552 ? -39.903 -9.925 57.863 1.00 92.94 552 LEU A O 1
ATOM 4297 N N . LEU A 1 553 ? -42.008 -10.554 57.373 1.00 93.12 553 LEU A N 1
ATOM 4298 C CA . LEU A 1 553 ? -42.352 -9.380 56.570 1.00 93.12 553 LEU A CA 1
ATOM 4299 C C . LEU A 1 553 ? -42.149 -8.081 57.353 1.00 93.12 553 LEU A C 1
ATOM 4301 O O . LEU A 1 553 ? -41.390 -7.245 56.885 1.00 93.12 553 LEU A O 1
ATOM 4305 N N . ILE A 1 554 ? -42.687 -7.967 58.573 1.00 91.12 554 ILE A N 1
ATOM 4306 C CA . ILE A 1 554 ? -42.486 -6.798 59.455 1.00 91.12 554 ILE A CA 1
ATOM 4307 C C . ILE A 1 554 ? -40.990 -6.513 59.668 1.00 91.12 554 ILE A C 1
ATOM 4309 O O . ILE A 1 554 ? -40.534 -5.372 59.624 1.00 91.12 554 ILE A O 1
ATOM 4313 N N . THR A 1 555 ? -40.192 -7.565 59.865 1.00 90.94 555 THR A N 1
ATOM 4314 C CA . THR A 1 555 ? -38.748 -7.421 60.085 1.00 90.94 555 THR A CA 1
ATOM 4315 C C . THR A 1 555 ? -37.994 -7.050 58.800 1.00 90.94 555 THR A C 1
ATOM 4317 O O . THR A 1 555 ? -37.021 -6.298 58.848 1.00 90.94 555 THR A O 1
ATOM 4320 N N . ILE A 1 556 ? -38.413 -7.588 57.652 1.00 92.19 556 ILE A N 1
ATOM 4321 C CA . ILE A 1 556 ? -37.819 -7.343 56.331 1.00 92.19 556 ILE A CA 1
ATOM 4322 C C . ILE A 1 556 ? -38.142 -5.926 55.851 1.00 92.19 556 ILE A C 1
ATOM 4324 O O . ILE A 1 556 ? -37.258 -5.280 55.292 1.00 92.19 556 ILE A O 1
ATOM 4328 N N . THR A 1 557 ? -39.365 -5.437 56.068 1.00 91.75 557 THR A N 1
ATOM 4329 C CA . THR A 1 557 ? -39.840 -4.141 55.558 1.00 91.75 557 THR A CA 1
ATOM 4330 C C . THR A 1 557 ? -39.553 -2.963 56.477 1.00 91.75 557 THR A C 1
ATOM 4332 O O . THR A 1 557 ? -39.786 -1.820 56.089 1.00 91.75 557 THR A O 1
ATOM 4335 N N . LYS A 1 558 ? -38.989 -3.202 57.666 1.00 87.81 558 LYS A N 1
ATOM 4336 C CA . LYS A 1 558 ? -38.533 -2.131 58.556 1.00 87.81 558 LYS A CA 1
ATOM 4337 C C . LYS A 1 558 ? -37.600 -1.172 57.803 1.00 87.81 558 LYS A C 1
ATOM 4339 O O . LYS A 1 558 ? -36.591 -1.618 57.258 1.00 87.81 558 LYS A O 1
ATOM 4344 N N . ASP A 1 559 ? -37.917 0.119 57.780 1.00 85.69 559 ASP A N 1
ATOM 4345 C CA . ASP A 1 559 ? -37.148 1.171 57.089 1.00 85.69 559 ASP A CA 1
ATOM 4346 C C . ASP A 1 559 ? -37.037 0.998 55.553 1.00 85.69 559 ASP A C 1
ATOM 4348 O O . ASP A 1 559 ? -36.165 1.595 54.919 1.00 85.69 559 ASP A O 1
ATOM 4352 N N . ALA A 1 560 ? -37.892 0.171 54.938 1.00 89.19 560 ALA A N 1
ATOM 4353 C CA . ALA A 1 560 ? -37.931 -0.034 53.490 1.00 89.19 560 ALA A CA 1
ATOM 4354 C C . ALA A 1 560 ? -38.898 0.921 52.791 1.00 89.19 560 ALA A C 1
ATOM 4356 O O . ALA A 1 560 ? -39.932 1.271 53.347 1.00 89.19 560 ALA A O 1
ATOM 4357 N N . ALA A 1 561 ? -38.579 1.308 51.556 1.00 90.00 561 ALA A N 1
ATOM 4358 C CA . ALA A 1 561 ? -39.457 2.117 50.710 1.00 90.00 561 ALA A CA 1
ATOM 4359 C C . ALA A 1 561 ? -40.521 1.260 50.019 1.00 90.00 561 ALA A C 1
ATOM 4361 O O . ALA A 1 561 ? -41.674 1.669 49.902 1.00 90.00 561 ALA A O 1
ATOM 4362 N N . THR A 1 562 ? -40.136 0.061 49.578 1.00 93.81 562 THR A N 1
ATOM 4363 C CA . THR A 1 562 ? -41.034 -0.850 48.868 1.00 93.81 562 THR A CA 1
ATOM 4364 C C . THR A 1 562 ? -40.623 -2.298 49.111 1.00 93.81 562 THR A C 1
ATOM 4366 O O . THR A 1 562 ? -39.434 -2.619 49.141 1.00 93.81 562 THR A O 1
ATOM 4369 N N . LEU A 1 563 ? -41.603 -3.196 49.220 1.00 95.00 563 LEU A N 1
ATOM 4370 C CA . LEU A 1 563 ? -41.406 -4.638 49.062 1.00 95.00 563 LEU A CA 1
ATOM 4371 C C . LEU A 1 563 ? -42.315 -5.138 47.940 1.00 95.00 563 LEU A C 1
ATOM 4373 O O . LEU A 1 563 ? -43.507 -4.839 47.918 1.00 95.00 563 LEU A O 1
ATOM 4377 N N . GLN A 1 564 ? -41.769 -5.949 47.040 1.00 95.06 564 GLN A N 1
ATOM 4378 C CA . GLN A 1 564 ? -42.529 -6.609 45.989 1.00 95.06 564 GLN A CA 1
ATOM 4379 C C . GLN A 1 564 ? -42.326 -8.123 46.040 1.00 95.06 564 GLN A C 1
ATOM 4381 O O . GLN A 1 564 ? -41.208 -8.619 45.915 1.00 95.06 564 GLN A O 1
ATOM 4386 N N . ILE A 1 565 ? -43.424 -8.867 46.150 1.00 93.94 565 ILE A N 1
ATOM 4387 C CA . ILE A 1 565 ? -43.458 -10.323 46.013 1.00 93.94 565 ILE A CA 1
ATOM 4388 C C . ILE A 1 565 ? -44.079 -10.645 44.659 1.00 93.94 565 ILE A C 1
ATOM 4390 O O . ILE A 1 565 ? -45.260 -10.389 44.404 1.00 93.94 565 ILE A O 1
ATOM 4394 N N . THR A 1 566 ? -43.271 -11.194 43.760 1.00 92.31 566 THR A N 1
ATOM 4395 C CA . THR A 1 566 ? -43.725 -11.687 42.460 1.00 92.31 566 THR A CA 1
ATOM 4396 C C . THR A 1 566 ? -43.792 -13.210 42.469 1.00 92.31 566 THR A C 1
ATOM 4398 O O . THR A 1 566 ? -43.460 -13.870 43.448 1.00 92.31 566 THR A O 1
ATOM 4401 N N . ARG A 1 567 ? -44.198 -13.793 41.339 1.00 90.88 567 ARG A N 1
ATOM 4402 C CA . ARG A 1 567 ? -44.241 -15.247 41.180 1.00 90.88 567 ARG A CA 1
ATOM 4403 C C . ARG A 1 567 ? -42.854 -15.896 41.282 1.00 90.88 567 ARG A C 1
ATOM 4405 O O . ARG A 1 567 ? -42.774 -17.082 41.557 1.00 90.88 567 ARG A O 1
ATOM 4412 N N . THR A 1 568 ? -41.775 -15.159 41.035 1.00 92.38 568 THR A N 1
ATOM 4413 C CA . THR A 1 568 ? -40.421 -15.727 40.917 1.00 92.38 568 THR A CA 1
ATOM 4414 C C . THR A 1 568 ? -39.388 -15.044 41.799 1.00 92.38 568 THR A C 1
ATOM 4416 O O . THR A 1 568 ? -38.261 -15.517 41.860 1.00 92.38 568 THR A O 1
ATOM 4419 N N . ARG A 1 569 ? -39.723 -13.950 42.488 1.00 94.38 569 ARG A N 1
ATOM 4420 C CA . ARG A 1 569 ? -38.767 -13.240 43.343 1.00 94.38 569 ARG A CA 1
ATOM 4421 C C . ARG A 1 569 ? -39.448 -12.414 44.422 1.00 94.38 569 ARG A C 1
ATOM 4423 O O . ARG A 1 569 ? -40.554 -11.913 44.223 1.00 94.38 569 ARG A O 1
ATOM 4430 N N . VAL A 1 570 ? -38.735 -12.220 45.522 1.00 95.75 570 VAL A N 1
ATOM 4431 C CA . VAL A 1 570 ? -39.030 -11.197 46.529 1.00 95.75 570 VAL A CA 1
ATOM 4432 C C . VAL A 1 570 ? -37.982 -10.102 46.387 1.00 95.75 570 VAL A C 1
ATOM 4434 O O . VAL A 1 570 ? -36.787 -10.393 46.390 1.00 95.75 570 VAL A O 1
ATOM 4437 N N . MET A 1 571 ? -38.422 -8.857 46.242 1.00 96.31 571 MET A N 1
ATOM 4438 C CA . MET A 1 571 ? -37.567 -7.681 46.116 1.00 96.31 571 MET A CA 1
ATOM 4439 C C . MET A 1 571 ? -37.862 -6.688 47.226 1.00 96.31 571 MET A C 1
ATOM 4441 O O . MET A 1 571 ? -39.024 -6.471 47.565 1.00 96.31 571 MET A O 1
ATOM 4445 N N . LEU A 1 572 ? -36.816 -6.055 47.732 1.00 94.69 572 LEU A N 1
ATOM 4446 C CA . LEU A 1 572 ? -36.881 -5.029 48.755 1.00 94.69 572 LEU A CA 1
ATOM 4447 C C . LEU A 1 572 ? -36.063 -3.821 48.304 1.00 94.69 572 LEU A C 1
ATOM 4449 O O . LEU A 1 572 ? -34.910 -3.968 47.900 1.00 94.69 572 LEU A O 1
ATOM 4453 N N . GLU A 1 573 ? -36.653 -2.641 48.412 1.00 92.69 573 GLU A N 1
ATOM 4454 C CA . GLU A 1 573 ? -36.009 -1.361 48.144 1.00 92.69 573 GLU A CA 1
ATOM 4455 C C . GLU A 1 573 ? -35.805 -0.605 49.461 1.00 92.69 573 GLU A C 1
ATOM 4457 O O . GLU A 1 573 ? -36.752 -0.389 50.222 1.00 92.69 573 GLU A O 1
ATOM 4462 N N . LEU A 1 574 ? -34.564 -0.211 49.743 1.00 87.56 574 LEU A N 1
ATOM 4463 C CA . LEU A 1 574 ? -34.154 0.464 50.972 1.00 87.56 574 LEU A CA 1
ATOM 4464 C C . LEU A 1 574 ? -33.594 1.860 50.643 1.00 87.56 574 LEU A C 1
ATOM 4466 O O . LEU A 1 574 ? -32.536 1.939 50.016 1.00 87.56 574 LEU A O 1
ATOM 4470 N N . PRO A 1 575 ? -34.229 2.952 51.107 1.00 76.50 575 PRO A N 1
ATOM 4471 C CA . PRO A 1 575 ? -33.700 4.309 50.949 1.00 76.50 575 PRO A CA 1
ATOM 4472 C C . PRO A 1 575 ? -32.540 4.587 51.926 1.00 76.50 575 PRO A C 1
ATOM 4474 O O . PRO A 1 575 ? -31.642 5.371 51.642 1.00 76.50 575 PRO A O 1
ATOM 4477 N N . ALA A 1 576 ? -32.537 3.917 53.086 1.00 53.97 576 ALA A N 1
ATOM 4478 C CA . ALA A 1 576 ? -31.730 4.271 54.257 1.00 53.97 576 ALA A CA 1
ATOM 4479 C C . ALA A 1 576 ? -30.292 3.718 54.281 1.00 53.97 576 ALA A C 1
ATOM 4481 O O . ALA A 1 576 ? -29.500 4.116 55.134 1.00 53.97 576 ALA A O 1
ATOM 4482 N N . LEU A 1 577 ? -29.908 2.854 53.335 1.00 57.25 577 LEU A N 1
ATOM 4483 C CA . LEU A 1 577 ? -28.521 2.373 53.217 1.00 57.25 577 LEU A CA 1
ATOM 4484 C C . LEU A 1 577 ? -27.547 3.446 52.682 1.00 57.25 577 LEU A C 1
ATOM 4486 O O . LEU A 1 577 ? -26.362 3.179 52.513 1.00 57.25 577 LEU A O 1
ATOM 4490 N N . LEU A 1 578 ? -28.064 4.658 52.455 1.00 51.72 578 LEU A N 1
ATOM 4491 C CA . LEU A 1 578 ? -27.388 5.816 51.878 1.00 51.72 578 LEU A CA 1
ATOM 4492 C C . LEU A 1 578 ? -27.085 6.929 52.895 1.00 51.72 578 LEU A C 1
ATOM 4494 O O . LEU A 1 578 ? -26.312 7.828 52.587 1.00 51.72 578 LEU A O 1
ATOM 4498 N N . GLY A 1 579 ? -27.679 6.881 54.096 1.00 43.75 579 GLY A N 1
ATOM 4499 C CA . GLY A 1 579 ? -27.511 7.909 55.138 1.00 43.75 579 GLY A CA 1
ATOM 4500 C C . GLY A 1 579 ? -26.907 7.414 56.458 1.00 43.75 579 GLY A C 1
ATOM 4501 O O . GLY A 1 579 ? -26.500 8.226 57.285 1.00 43.75 579 GLY A O 1
ATOM 4502 N N . ALA A 1 580 ? -26.838 6.098 56.669 1.00 51.28 580 ALA A N 1
ATOM 4503 C CA . ALA A 1 580 ? -26.095 5.473 57.761 1.00 51.28 580 ALA A CA 1
ATOM 4504 C C . ALA A 1 580 ? -24.737 4.992 57.238 1.00 51.28 580 ALA A C 1
ATOM 4506 O O . ALA A 1 580 ? -24.615 4.720 56.047 1.00 51.28 580 ALA A O 1
ATOM 4507 N N . ASP A 1 581 ? -23.744 4.874 58.126 1.00 60.31 581 ASP A N 1
ATOM 4508 C CA . ASP A 1 581 ? -22.427 4.300 57.825 1.00 60.31 581 ASP A CA 1
ATOM 4509 C C . ASP A 1 581 ? -22.569 3.109 56.853 1.00 60.31 581 ASP A C 1
ATOM 4511 O O . ASP A 1 581 ? -23.159 2.081 57.213 1.00 60.31 581 ASP A O 1
ATOM 4515 N N . PRO A 1 582 ? -22.088 3.229 55.605 1.00 57.78 582 PRO A N 1
ATOM 4516 C CA . PRO A 1 582 ? -22.342 2.221 54.588 1.00 57.78 582 PRO A CA 1
ATOM 4517 C C . PRO A 1 582 ? -21.687 0.863 54.929 1.00 57.78 582 PRO A C 1
ATOM 4519 O O . PRO A 1 582 ? -22.056 -0.160 54.345 1.00 57.78 582 PRO A O 1
ATOM 4522 N N . ALA A 1 583 ? -20.816 0.804 55.950 1.00 58.28 583 ALA A N 1
ATOM 4523 C CA . ALA A 1 583 ? -20.340 -0.437 56.557 1.00 58.28 583 ALA A CA 1
ATOM 4524 C C . ALA A 1 583 ? -21.410 -1.182 57.388 1.00 58.28 583 ALA A C 1
ATOM 4526 O O . ALA A 1 583 ? -21.517 -2.411 57.303 1.00 58.28 583 ALA A O 1
ATOM 4527 N N . LEU A 1 584 ? -22.232 -0.455 58.155 1.00 62.09 584 LEU A N 1
ATOM 4528 C CA . LEU A 1 584 ? -23.408 -0.993 58.859 1.00 62.09 584 LEU A CA 1
ATOM 4529 C C . LEU A 1 584 ? -24.436 -1.533 57.862 1.00 62.09 584 LEU A C 1
ATOM 4531 O O . LEU A 1 584 ? -25.135 -2.513 58.133 1.00 62.09 584 LEU A O 1
ATOM 4535 N N . GLY A 1 585 ? -24.483 -0.918 56.685 1.00 66.56 585 GLY A N 1
ATOM 4536 C CA . GLY A 1 585 ? -25.443 -1.244 55.660 1.00 66.56 585 GLY A CA 1
ATOM 4537 C C . GLY A 1 585 ? -25.309 -2.636 55.039 1.00 66.56 585 GLY A C 1
ATOM 4538 O O . GLY A 1 585 ? -26.297 -3.365 54.935 1.00 66.56 585 GLY A O 1
ATOM 4539 N N . ALA A 1 586 ? -24.092 -3.053 54.691 1.00 69.62 586 ALA A N 1
ATOM 4540 C CA . ALA A 1 586 ? -23.866 -4.375 54.100 1.00 69.62 586 ALA A CA 1
ATOM 4541 C C . ALA A 1 586 ? -24.151 -5.521 55.093 1.00 69.62 586 ALA A C 1
ATOM 4543 O O . ALA A 1 586 ? -24.741 -6.534 54.723 1.00 69.62 586 ALA A O 1
ATOM 4544 N N . THR A 1 587 ? -23.834 -5.324 56.378 1.00 72.94 587 THR A N 1
ATOM 4545 C CA . THR A 1 587 ? -24.162 -6.296 57.439 1.00 72.94 587 THR A CA 1
ATOM 4546 C C . THR A 1 587 ? -25.679 -6.468 57.583 1.00 72.94 587 THR A C 1
ATOM 4548 O O . THR A 1 587 ? -26.192 -7.582 57.706 1.00 72.94 587 THR A O 1
ATOM 4551 N N . GLN A 1 588 ? -26.434 -5.365 57.529 1.00 79.62 588 GLN A N 1
ATOM 4552 C CA . GLN A 1 588 ? -27.897 -5.425 57.545 1.00 79.62 588 GLN A CA 1
ATOM 4553 C C . GLN A 1 588 ? -28.464 -6.077 56.278 1.00 79.62 588 GLN A C 1
ATOM 4555 O O . GLN A 1 588 ? -29.464 -6.794 56.365 1.00 79.62 588 GLN A O 1
ATOM 4560 N N . ALA A 1 589 ? -27.831 -5.871 55.120 1.00 85.44 589 ALA A N 1
ATOM 4561 C CA . ALA A 1 589 ? -28.231 -6.500 53.867 1.00 85.44 589 ALA A CA 1
ATOM 4562 C C . ALA A 1 589 ? -28.148 -8.034 53.942 1.00 85.44 589 ALA A C 1
ATOM 4564 O O . ALA A 1 589 ? -29.128 -8.695 53.601 1.00 85.44 589 ALA A O 1
ATOM 4565 N N . GLY A 1 590 ? -27.058 -8.606 54.469 1.00 87.44 590 GLY A N 1
ATOM 4566 C CA . GLY A 1 590 ? -26.908 -10.063 54.626 1.00 87.44 590 GLY A CA 1
ATOM 4567 C C . GLY A 1 590 ? -27.981 -10.683 55.531 1.00 87.44 590 GLY A C 1
ATOM 4568 O O . GLY A 1 590 ? -28.632 -11.674 55.177 1.00 87.44 590 GLY A O 1
ATOM 4569 N N . GLN A 1 591 ? -28.267 -10.037 56.667 1.00 88.56 591 GLN A N 1
ATOM 4570 C CA . GLN A 1 591 ? -29.339 -10.464 57.576 1.00 88.56 591 GLN A CA 1
ATOM 4571 C C . GLN A 1 591 ? -30.726 -10.381 56.923 1.00 88.56 591 GLN A C 1
ATOM 4573 O O . GLN A 1 591 ? -31.556 -11.276 57.104 1.00 88.56 591 GLN A O 1
ATOM 4578 N N . ARG A 1 592 ? -30.998 -9.314 56.160 1.00 91.50 592 ARG A N 1
ATOM 4579 C CA . ARG A 1 592 ? -32.268 -9.150 55.437 1.00 91.50 592 ARG A CA 1
ATOM 4580 C C . ARG A 1 592 ? -32.411 -10.171 54.315 1.00 91.50 592 ARG A C 1
ATOM 4582 O O . ARG A 1 592 ? -33.470 -10.781 54.228 1.00 91.50 592 ARG A O 1
ATOM 4589 N N . LEU A 1 593 ? -31.363 -10.429 53.533 1.00 94.31 593 LEU A N 1
ATOM 4590 C CA . LEU A 1 593 ? -31.367 -11.464 52.494 1.00 94.31 593 LEU A CA 1
ATOM 4591 C C . LEU A 1 593 ? -31.627 -12.855 53.082 1.00 94.31 593 LEU A C 1
ATOM 4593 O O . LEU A 1 593 ? -32.438 -13.603 52.541 1.00 94.31 593 LEU A O 1
ATOM 4597 N N . SER A 1 594 ? -31.045 -13.168 54.242 1.00 93.94 594 SER A N 1
ATOM 4598 C CA . SER A 1 594 ? -31.322 -14.418 54.966 1.00 93.94 594 SER A CA 1
ATOM 4599 C C . SER A 1 594 ? -32.795 -14.548 55.365 1.00 93.94 594 SER A C 1
ATOM 4601 O O . SER A 1 594 ? -33.413 -15.592 55.153 1.00 93.94 594 SER A O 1
ATOM 4603 N N . ARG A 1 595 ? -33.401 -13.473 55.884 1.00 94.94 595 ARG A N 1
ATOM 4604 C CA . ARG A 1 595 ? -34.836 -13.443 56.222 1.00 94.94 595 ARG A CA 1
ATOM 4605 C C . ARG A 1 595 ? -35.725 -13.513 54.981 1.00 94.94 595 ARG A C 1
ATOM 4607 O O . ARG A 1 595 ? -36.738 -14.204 55.001 1.00 94.94 595 ARG A O 1
ATOM 4614 N N . MET A 1 596 ? -35.348 -12.839 53.897 1.00 95.50 596 MET A N 1
ATOM 4615 C CA . MET A 1 596 ? -36.049 -12.922 52.613 1.00 95.50 596 MET A CA 1
ATOM 4616 C C . MET A 1 596 ? -35.998 -14.344 52.049 1.00 95.50 596 MET A C 1
ATOM 4618 O O . MET A 1 596 ? -37.009 -14.831 51.555 1.00 95.50 596 MET A O 1
ATOM 4622 N N . ALA A 1 597 ? -34.870 -15.046 52.180 1.00 94.62 597 ALA A N 1
ATOM 4623 C CA . ALA A 1 597 ? -34.758 -16.442 51.775 1.00 94.62 597 ALA A CA 1
ATOM 4624 C C . ALA A 1 597 ? -35.653 -17.366 52.618 1.00 94.62 597 ALA A C 1
ATOM 4626 O O . ALA A 1 597 ? -36.349 -18.213 52.057 1.00 94.62 597 ALA A O 1
ATOM 4627 N N . GLN A 1 598 ? -35.717 -17.159 53.940 1.00 94.06 598 GLN A N 1
ATOM 4628 C CA . GLN A 1 598 ? -36.663 -17.864 54.820 1.00 94.06 598 GLN A CA 1
ATOM 4629 C C . GLN A 1 598 ? -38.117 -17.594 54.421 1.00 94.06 598 GLN A C 1
ATOM 4631 O O . GLN A 1 598 ? -38.917 -18.525 54.331 1.00 94.06 598 GLN A O 1
ATOM 4636 N N . LEU A 1 599 ? -38.453 -16.337 54.115 1.00 93.31 599 LEU A N 1
ATOM 4637 C CA . LEU A 1 599 ? -39.777 -15.968 53.625 1.00 93.31 599 LEU A CA 1
ATOM 4638 C C . LEU A 1 599 ? -40.089 -16.710 52.322 1.00 93.31 599 LEU A C 1
ATOM 4640 O O . LEU A 1 599 ? -41.124 -17.356 52.229 1.00 93.31 599 LEU A O 1
ATOM 4644 N N . VAL A 1 600 ? -39.185 -16.691 51.340 1.00 92.69 600 VAL A N 1
ATOM 4645 C CA . VAL A 1 600 ? -39.367 -17.419 50.077 1.00 92.69 600 VAL A CA 1
ATOM 4646 C C . VAL A 1 600 ? -39.594 -18.915 50.325 1.00 92.69 600 VAL A C 1
ATOM 4648 O O . VAL A 1 600 ? -40.476 -19.498 49.701 1.00 92.69 600 VAL A O 1
ATOM 4651 N N . GLN A 1 601 ? -38.855 -19.544 51.243 1.00 89.62 601 GLN A N 1
ATOM 4652 C CA . GLN A 1 601 ? -39.060 -20.954 51.595 1.00 89.62 601 GLN A CA 1
ATOM 4653 C C . GLN A 1 601 ? -40.438 -21.213 52.224 1.00 89.62 601 GLN A C 1
ATOM 4655 O O . GLN A 1 601 ? -41.090 -22.188 51.853 1.00 89.62 601 GLN A O 1
ATOM 4660 N N . LEU A 1 602 ? -40.920 -20.331 53.105 1.00 89.06 602 LEU A N 1
ATOM 4661 C CA . LEU A 1 602 ? -42.263 -20.429 53.689 1.00 89.06 602 LEU A CA 1
ATOM 4662 C C . LEU A 1 602 ? -43.363 -20.254 52.636 1.00 89.06 602 LEU A C 1
ATOM 4664 O O . LEU A 1 602 ? -44.331 -21.011 52.619 1.00 89.06 602 LEU A O 1
ATOM 4668 N N . LEU A 1 603 ? -43.197 -19.297 51.721 1.00 87.50 603 LEU A N 1
ATOM 4669 C CA . LEU A 1 603 ? -44.177 -19.001 50.671 1.00 87.50 603 LEU A CA 1
ATOM 4670 C C . LEU A 1 603 ? -44.234 -20.069 49.568 1.00 87.50 603 LEU A C 1
ATOM 4672 O O . LEU A 1 603 ? -45.201 -20.109 48.808 1.00 87.50 603 LEU A O 1
ATOM 4676 N N . ARG A 1 604 ? -43.235 -20.959 49.482 1.00 79.88 604 ARG A N 1
ATOM 4677 C CA . ARG A 1 604 ? -43.293 -22.170 48.638 1.00 79.88 604 ARG A CA 1
ATOM 4678 C C . ARG A 1 604 ? -44.236 -23.241 49.203 1.00 79.88 604 ARG A C 1
ATOM 4680 O O . ARG A 1 604 ? -44.592 -24.185 48.496 1.00 79.88 604 ARG A O 1
ATOM 4687 N N . GLY A 1 605 ? -44.643 -23.122 50.467 1.00 64.12 605 GLY A N 1
ATOM 4688 C CA . GLY A 1 605 ? -45.411 -24.129 51.192 1.00 64.12 605 GLY A CA 1
ATOM 4689 C C . GLY A 1 605 ? -46.902 -24.181 50.850 1.00 64.12 605 GLY A C 1
ATOM 4690 O O . 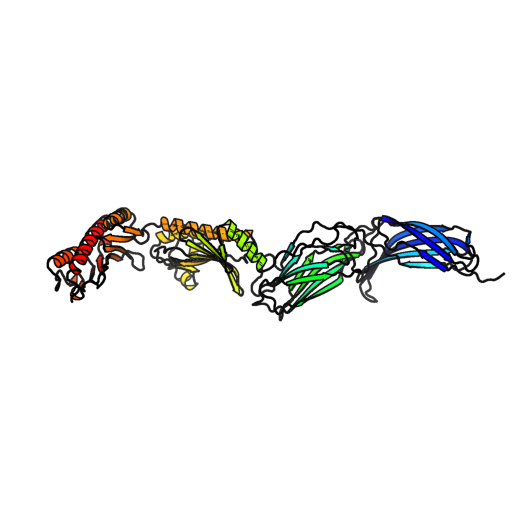GLY A 1 605 ? -47.702 -23.627 51.594 1.00 64.12 605 GLY A O 1
ATOM 4691 N N . LYS A 1 606 ? -47.251 -24.919 49.779 1.00 49.69 606 LYS A N 1
ATOM 4692 C CA . LYS A 1 606 ? -48.357 -25.917 49.656 1.00 49.69 606 LYS A CA 1
ATOM 4693 C C . LYS A 1 606 ? -48.639 -26.371 48.207 1.00 49.69 606 LYS A C 1
ATOM 4695 O O . LYS A 1 606 ? -49.710 -26.907 47.935 1.00 49.69 606 LYS A O 1
ATOM 4700 N N . VAL A 1 607 ? -47.689 -26.271 47.275 1.00 47.25 607 VAL A N 1
ATOM 4701 C CA . VAL A 1 607 ? -47.827 -26.940 45.965 1.00 47.25 607 VAL A CA 1
ATOM 4702 C C . VAL A 1 607 ? -47.330 -28.386 46.076 1.00 47.25 607 VAL A C 1
ATOM 4704 O O . VAL A 1 607 ? -46.213 -28.724 45.695 1.00 47.25 607 VAL A O 1
ATOM 4707 N N . GLY A 1 608 ? -48.164 -29.249 46.660 1.00 42.22 608 GLY A N 1
ATOM 4708 C CA . GLY A 1 608 ? -48.132 -30.676 46.331 1.00 42.22 608 GLY A CA 1
ATOM 4709 C C . GLY A 1 608 ? -48.716 -30.884 44.925 1.00 42.22 608 GLY A C 1
ATOM 4710 O O . GLY A 1 608 ? -49.470 -30.027 44.469 1.00 42.22 608 GLY A O 1
ATOM 4711 N N . PRO A 1 609 ? -48.424 -32.001 44.234 1.00 38.81 609 PRO A N 1
ATOM 4712 C CA . PRO A 1 609 ? -48.756 -32.226 42.814 1.00 38.81 609 PRO A CA 1
ATOM 4713 C C . PRO A 1 609 ? -50.262 -32.296 42.472 1.00 38.81 609 PRO A C 1
ATOM 4715 O O . PRO A 1 609 ? -50.620 -32.688 41.367 1.00 38.81 609 PRO A O 1
ATOM 4718 N N . TYR A 1 610 ? -51.146 -31.916 43.394 1.00 40.22 610 TYR A N 1
ATOM 4719 C CA . TYR A 1 610 ? -52.594 -31.907 43.227 1.00 40.22 610 TYR A CA 1
ATOM 4720 C C . TYR A 1 610 ? -53.186 -30.597 43.766 1.00 40.22 610 TYR A C 1
ATOM 4722 O O . TYR A 1 610 ? -53.810 -30.582 44.828 1.00 40.22 610 TYR A O 1
ATOM 4730 N N . ARG A 1 611 ? -52.973 -29.498 43.040 1.00 38.88 611 ARG A N 1
ATOM 4731 C CA . ARG A 1 611 ? -53.884 -28.348 42.976 1.00 38.88 611 ARG A CA 1
ATOM 4732 C C . ARG A 1 611 ? -53.791 -27.695 41.609 1.00 38.88 611 ARG A C 1
ATOM 4734 O O . ARG A 1 611 ? -52.647 -27.476 41.154 1.00 38.88 611 ARG A O 1
#